Protein AF-A0A831THU4-F1 (afdb_monomer_lite)

Organism: NCBI:txid1382356

pLDDT: mean 89.51, std 12.8, range [31.48, 98.75]

Radius of gyration: 28.25 Å; chains: 1; bounding box: 64×84×82 Å

InterPro domains:
  IPR011042 Six-bladed beta-propeller, TolB-like [G3DSA:2.120.10.30] (276-448)
  IPR011042 Six-bladed beta-propeller, TolB-like [G3DSA:2.120.10.30] (458-583)

Foldseek 3Di:
DVVVVVVVVVVVVVVVVPPPPPPPLADDPPDPQVVVLQVQQPPFLARQFDDGWQAKFWFAEQLAQVRIWIKTFGQQWIKTWGDDPPDPDTDIATALLLQCLLQQWDHLYPQATEGAQRDLAFLQRDDDDFQTAGSQLSNVFFLDADADFQVPPFFAQWAQTNNVDTDGDDAPDRWGFNDADPVRRETDIPVVVVCQVVVRRHPDHVCRRFNAWGGYWHWTWDDDPRDTATWTWTHGRTWIWIAGPPDDPSPRIHTHSSRQVSCCRVPVDGSNDYPPPDAQEADDPDKDFDPQKHKYFQDFPQAQFFEWEAASRQFIWTAHQQFWIKTQDDADPRNHRDDIDGQDGDAARWAYWDRHSQWIWTQGQQGIKIFHPRHNPSHTPDMDDFESQWGADHHNQQGWEAASVRWIKGWTAGPCLVVPDPVSRAIFIWTGDGHDTDGFAEDARDWAHWYYDHPWIWTFGDDVQAFTFIWTTHRDPHHDYIDPAGQATDDGQKDFQYKYFQQDPQDPVDDGQKMWTFIDGPQWTFIKIWHGDDDPDHTDIDTRMIDADAFHYWYAGSSRWIWTDRNVRNTIMIMDGPPPPPD

Secondary structure (DSSP, 8-state):
-HHHHHHHHHHHHHHHHTS-----SSPPPSSHHHHHHHHHTTT-SS-SS-SS--EEEEEE-TTSGGGEEEEEE-SS-EEEEEE-TTSS-EEEEE--HHHHHHHTEEESSSS-EEE-PPP--BTTSSS--TTS-BHHHHTTTBS------TT--PBP-EEE-TT--EEE---SS-PBEEEEETTTTEEEEHHHHHHHHT-TTTTS-HHHHT-SB-B--EEEEEEETTEEEEEEEEEBSS-EEEE-TTS-TTTSEE---HHHHHHHHHHSS-TTS-S------EE-SS-EE-TTEEEEEEEES-SSEEEEEE-TTSPEEEEETTS-EEEEEEE-TTS-EEEEEEEE---SS--EEEEETTEEEEEETTEEEEEE-SSSSSS--EEEEEESSEEEPTGGGG--EE-TT--EEEEEEETTGGGT-TTTTS-EEEEEETTEEEEPSS--SSEEEEEEETTEEEEEE--TTS--EEEEE--SSS-PPPPSS-SEEPPTT-EEEEEEE---TT-TTS-TTPEEEEEE-SS-EEEEEEPPP-SSSPPPEEEEEEEES-EEEEEE-TT-PEEEEETTTTEEEEEEE------

Structure (mmCIF, N/CA/C/O backbone):
data_AF-A0A831THU4-F1
#
_entry.id   AF-A0A831THU4-F1
#
loop_
_atom_site.group_PDB
_atom_site.id
_atom_site.type_symbol
_atom_site.label_atom_id
_atom_site.label_alt_id
_atom_site.label_comp_id
_atom_site.label_asym_id
_atom_site.label_entity_id
_atom_site.label_seq_id
_atom_site.pdbx_PDB_ins_code
_atom_site.Cartn_x
_atom_site.Cartn_y
_atom_site.Cartn_z
_atom_site.occupancy
_atom_site.B_iso_or_equiv
_atom_site.auth_seq_id
_atom_site.auth_comp_id
_atom_site.auth_asym_id
_atom_site.auth_atom_id
_atom_site.pdbx_PDB_model_num
ATOM 1 N N . MET A 1 1 ? 4.565 63.551 -1.742 1.00 55.62 1 MET A N 1
ATOM 2 C CA . MET A 1 1 ? 5.144 62.253 -2.154 1.00 55.62 1 MET A CA 1
ATOM 3 C C . MET A 1 1 ? 4.373 61.055 -1.587 1.00 55.62 1 MET A C 1
ATOM 5 O O . MET A 1 1 ? 3.963 60.228 -2.381 1.00 55.62 1 MET A O 1
ATOM 9 N N . TRP A 1 2 ? 4.022 61.014 -0.293 1.00 58.56 2 TRP A N 1
ATOM 10 C CA . TRP A 1 2 ? 3.252 59.914 0.338 1.00 58.56 2 TRP A CA 1
ATOM 11 C C . TRP A 1 2 ? 1.930 59.508 -0.356 1.00 58.56 2 TRP A C 1
ATOM 13 O O . TRP A 1 2 ? 1.660 58.326 -0.536 1.00 58.56 2 TRP A O 1
ATOM 23 N N . LYS A 1 3 ? 1.111 60.476 -0.798 1.00 62.00 3 LYS A N 1
ATOM 24 C CA . LYS A 1 3 ? -0.187 60.191 -1.450 1.00 62.00 3 LYS A CA 1
ATOM 25 C C . LYS A 1 3 ? -0.051 59.459 -2.794 1.00 62.00 3 LYS A C 1
ATOM 27 O O . LYS A 1 3 ? -0.907 58.649 -3.124 1.00 62.00 3 LYS A O 1
ATOM 32 N N . TRP A 1 4 ? 1.030 59.714 -3.533 1.00 66.06 4 TRP A N 1
ATOM 33 C CA . TRP A 1 4 ? 1.321 59.039 -4.803 1.00 66.06 4 TRP A CA 1
ATOM 34 C C . TRP A 1 4 ? 1.876 57.630 -4.579 1.00 66.06 4 TRP A C 1
ATOM 36 O O . TRP A 1 4 ? 1.526 56.717 -5.317 1.00 66.06 4 TRP A O 1
ATOM 46 N N . SER A 1 5 ? 2.655 57.428 -3.511 1.00 65.19 5 SER A N 1
ATOM 47 C CA . SER A 1 5 ? 3.121 56.102 -3.088 1.00 65.19 5 SER A CA 1
ATOM 48 C C . SER A 1 5 ? 1.971 55.200 -2.633 1.00 65.19 5 SER A C 1
ATOM 50 O O . SER A 1 5 ? 1.958 54.024 -2.976 1.00 65.19 5 SER A O 1
ATOM 52 N N . LEU A 1 6 ? 0.976 55.747 -1.922 1.00 69.31 6 LEU A N 1
ATOM 53 C CA . LEU A 1 6 ? -0.207 54.990 -1.496 1.00 69.31 6 LEU A CA 1
ATOM 54 C C . LEU A 1 6 ? -1.086 54.588 -2.692 1.00 69.31 6 LEU A C 1
ATOM 56 O O . LEU A 1 6 ? -1.573 53.465 -2.747 1.00 69.31 6 LEU A O 1
ATOM 60 N N . PHE A 1 7 ? -1.237 55.479 -3.677 1.00 75.56 7 PHE A N 1
ATOM 61 C CA . PHE A 1 7 ? -1.967 55.178 -4.911 1.00 75.56 7 PHE A CA 1
ATOM 62 C C . PHE A 1 7 ? -1.268 54.102 -5.749 1.00 75.56 7 PHE A C 1
ATOM 64 O O . PHE A 1 7 ? -1.931 53.201 -6.245 1.00 75.56 7 PHE A O 1
ATOM 71 N N . LEU A 1 8 ? 0.064 54.156 -5.859 1.00 72.75 8 LEU A N 1
ATOM 72 C CA . LEU A 1 8 ? 0.861 53.115 -6.516 1.00 72.75 8 LEU A CA 1
ATOM 73 C C . LEU A 1 8 ? 0.766 51.773 -5.784 1.00 72.75 8 LEU A C 1
ATOM 75 O O . LEU A 1 8 ? 0.616 50.749 -6.437 1.00 72.75 8 LEU A O 1
ATOM 79 N N . LEU A 1 9 ? 0.794 51.768 -4.449 1.00 71.06 9 LEU A N 1
ATOM 80 C CA . LEU A 1 9 ? 0.681 50.541 -3.658 1.00 71.06 9 LEU A CA 1
ATOM 81 C C . LEU A 1 9 ? -0.700 49.886 -3.817 1.00 71.06 9 LEU A C 1
ATOM 83 O O . LEU A 1 9 ? -0.785 48.681 -4.029 1.00 71.06 9 LEU A O 1
ATOM 87 N N . VAL A 1 10 ? -1.774 50.681 -3.765 1.00 74.62 10 VAL A N 1
ATOM 88 C CA . VAL A 1 10 ? -3.150 50.198 -3.968 1.00 74.62 10 VAL A CA 1
ATOM 89 C C . VAL A 1 10 ? -3.365 49.758 -5.414 1.00 74.62 10 VAL A C 1
ATOM 91 O O . VAL A 1 10 ? -3.969 48.716 -5.641 1.00 74.62 10 VAL A O 1
ATOM 94 N N . ALA A 1 11 ? -2.828 50.491 -6.393 1.00 70.94 11 ALA A N 1
ATOM 95 C CA . ALA A 1 11 ? -2.884 50.086 -7.793 1.00 70.94 11 ALA A CA 1
ATOM 96 C C . ALA A 1 11 ? -2.142 48.762 -8.019 1.00 70.94 11 ALA A C 1
ATOM 98 O O . ALA A 1 11 ? -2.699 47.870 -8.646 1.00 70.94 11 ALA A O 1
ATOM 99 N N . VAL A 1 12 ? -0.941 48.580 -7.458 1.00 69.56 12 VAL A N 1
ATOM 100 C CA . VAL A 1 12 ? -0.193 47.314 -7.543 1.00 69.56 12 VAL A CA 1
ATOM 101 C C . VAL A 1 12 ? -0.955 46.180 -6.858 1.00 69.56 12 VAL A C 1
ATOM 103 O O . VAL A 1 12 ? -1.103 45.125 -7.461 1.00 69.56 12 VAL A O 1
ATOM 106 N N . LEU A 1 13 ? -1.511 46.398 -5.662 1.00 63.31 13 LEU A N 1
ATOM 107 C CA . LEU A 1 13 ? -2.328 45.398 -4.963 1.00 63.31 13 LEU A CA 1
ATOM 108 C C . LEU A 1 13 ? -3.548 44.976 -5.789 1.00 63.31 13 LEU A C 1
ATOM 110 O O . LEU A 1 13 ? -3.736 43.787 -6.005 1.00 63.31 13 LEU A O 1
ATOM 114 N N . VAL A 1 14 ? -4.313 45.930 -6.328 1.00 67.56 14 VAL A N 1
ATOM 115 C CA . VAL A 1 14 ? -5.480 45.645 -7.182 1.00 67.56 14 VAL A CA 1
ATOM 116 C C . VAL A 1 14 ? -5.066 44.951 -8.483 1.00 67.56 14 VAL A C 1
ATOM 118 O O . VAL A 1 14 ? -5.755 44.043 -8.936 1.00 67.56 14 VAL A O 1
ATOM 121 N N . THR A 1 15 ? -3.920 45.318 -9.065 1.00 50.59 15 THR A N 1
ATOM 122 C CA . THR A 1 15 ? -3.417 44.684 -10.296 1.00 50.59 15 THR A CA 1
ATOM 123 C C . THR A 1 15 ? -2.951 43.248 -10.036 1.00 50.59 15 THR A C 1
ATOM 125 O O . THR A 1 15 ? -3.211 42.377 -10.857 1.00 50.59 15 THR A O 1
ATOM 128 N N . VAL A 1 16 ? -2.339 42.969 -8.877 1.00 55.84 16 VAL A N 1
ATOM 129 C CA . VAL A 1 16 ? -1.948 41.611 -8.454 1.00 55.84 16 VAL A CA 1
ATOM 130 C C . VAL A 1 16 ? -3.178 40.755 -8.123 1.00 55.84 16 VAL A C 1
ATOM 132 O O . VAL A 1 16 ? -3.188 39.574 -8.448 1.00 55.84 16 VAL A O 1
ATOM 135 N N . SER A 1 17 ? -4.242 41.339 -7.556 1.00 52.72 17 SER A N 1
ATOM 136 C CA . SER A 1 17 ? -5.514 40.640 -7.288 1.00 52.72 17 SER A CA 1
ATOM 137 C C . SER A 1 17 ? -6.324 40.300 -8.546 1.00 52.72 17 SER A C 1
ATOM 139 O O . SER A 1 17 ? -7.226 39.471 -8.475 1.00 52.72 17 SER A O 1
ATOM 141 N N . LEU A 1 18 ? -6.034 40.952 -9.678 1.00 49.25 18 LEU A N 1
ATOM 142 C CA . LEU A 1 18 ? -6.712 40.750 -10.964 1.00 49.25 18 LEU A CA 1
ATOM 143 C C . LEU A 1 18 ? -5.912 39.869 -11.937 1.00 49.25 18 LEU A C 1
ATOM 145 O O . LEU A 1 18 ? -6.382 39.617 -13.048 1.00 49.25 18 LEU A O 1
ATOM 149 N N . LEU A 1 19 ? -4.721 39.395 -11.550 1.00 40.12 19 LEU A N 1
ATOM 150 C CA . LEU A 1 19 ? -4.017 38.386 -12.333 1.00 40.12 19 LEU A CA 1
ATOM 151 C C . LEU A 1 19 ? -4.817 37.078 -12.259 1.00 40.12 19 LEU A C 1
ATOM 153 O O . LEU A 1 19 ? -5.096 36.613 -11.151 1.00 40.12 19 LEU A O 1
ATOM 157 N N . PRO A 1 20 ? -5.194 36.464 -13.395 1.00 36.16 20 PRO A N 1
ATOM 158 C CA . PRO A 1 20 ? -5.779 35.136 -13.368 1.00 36.16 20 PRO A CA 1
ATOM 159 C C . PRO A 1 20 ? -4.754 34.205 -12.723 1.00 36.16 20 PRO A C 1
ATOM 161 O O . PRO A 1 20 ? -3.684 33.965 -13.284 1.00 36.16 20 PRO A O 1
ATOM 164 N N . VAL A 1 21 ? -5.067 33.697 -11.531 1.00 37.84 21 VAL A N 1
ATOM 165 C CA . VAL A 1 21 ? -4.360 32.553 -10.963 1.00 37.84 21 VAL A CA 1
ATOM 166 C C . VAL A 1 21 ? -4.720 31.381 -11.865 1.00 37.84 21 VAL A C 1
ATOM 168 O O . VAL A 1 21 ? -5.712 30.691 -11.649 1.00 37.84 21 VAL A O 1
ATOM 171 N N . GLN A 1 22 ? -3.962 31.193 -12.945 1.00 37.19 22 GLN A N 1
ATOM 172 C CA . GLN A 1 22 ? -3.957 29.906 -13.612 1.00 37.19 22 GLN A CA 1
ATOM 173 C C . GLN A 1 22 ? -3.369 28.929 -12.604 1.00 37.19 22 GLN A C 1
ATOM 175 O O . GLN A 1 22 ? -2.189 29.003 -12.263 1.00 37.19 22 GLN A O 1
ATOM 180 N N . GLN A 1 23 ? -4.231 28.065 -12.074 1.00 39.84 23 GLN A N 1
ATOM 181 C CA . GLN A 1 23 ? -3.821 26.890 -11.326 1.00 39.84 23 GLN A CA 1
ATOM 182 C C . GLN A 1 23 ? -2.727 26.200 -12.150 1.00 39.84 23 GLN A C 1
ATOM 184 O O . GLN A 1 23 ? -2.908 25.988 -13.352 1.00 39.84 23 GLN A O 1
ATOM 189 N N . ALA A 1 24 ? -1.566 25.943 -11.544 1.00 40.19 24 ALA A N 1
ATOM 190 C CA . ALA A 1 24 ? -0.484 25.271 -12.248 1.00 40.19 24 ALA A CA 1
ATOM 191 C C . ALA A 1 24 ? -1.036 23.962 -12.832 1.00 40.19 24 ALA A C 1
ATOM 193 O O . ALA A 1 24 ? -1.642 23.174 -12.112 1.00 40.19 24 ALA A O 1
ATOM 194 N N . ALA A 1 25 ? -0.852 23.738 -14.135 1.00 54.28 25 ALA A N 1
ATOM 195 C CA . ALA A 1 25 ? -1.381 22.563 -14.836 1.00 54.28 25 ALA A CA 1
ATOM 196 C C . ALA A 1 25 ? -0.712 21.232 -14.412 1.00 54.28 25 ALA A C 1
ATOM 198 O O . ALA A 1 25 ? -1.007 20.185 -14.982 1.00 54.28 25 ALA A O 1
ATOM 199 N N . SER A 1 26 ? 0.201 21.274 -13.436 1.00 65.69 26 SER A N 1
ATOM 200 C CA . SER A 1 26 ? 1.002 20.162 -12.924 1.00 65.69 26 SER A CA 1
ATOM 201 C C . SER A 1 26 ? 0.839 20.041 -11.410 1.00 65.69 26 SER A C 1
ATOM 203 O O . SER A 1 26 ? 0.737 21.059 -10.717 1.00 65.69 26 SER A O 1
ATOM 205 N N . ALA A 1 27 ? 0.877 18.819 -10.878 1.00 78.31 27 ALA A N 1
ATOM 206 C CA . ALA A 1 27 ? 0.827 18.609 -9.435 1.00 78.31 27 ALA A CA 1
ATOM 207 C C . ALA A 1 27 ? 2.012 19.302 -8.727 1.00 78.31 27 ALA A C 1
ATOM 209 O O . ALA A 1 27 ? 3.127 19.303 -9.259 1.00 78.31 27 ALA A O 1
ATOM 210 N N . PRO A 1 28 ? 1.813 19.874 -7.524 1.00 87.75 28 PRO A N 1
ATOM 211 C CA . PRO A 1 28 ? 2.925 20.359 -6.716 1.00 87.75 28 PRO A CA 1
ATOM 212 C C . PRO A 1 28 ? 3.813 19.190 -6.267 1.00 87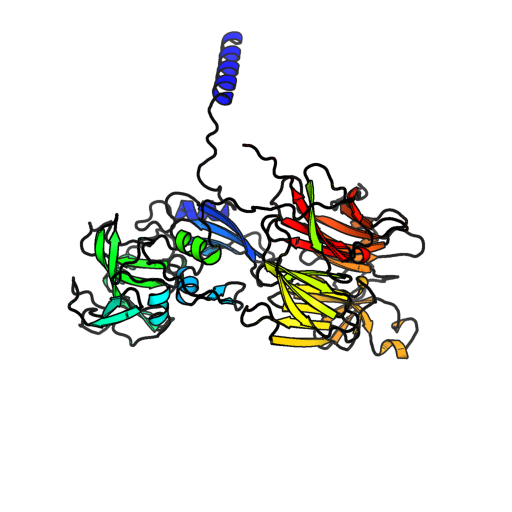.75 28 PRO A C 1
ATOM 214 O O . PRO A 1 28 ? 3.369 18.038 -6.226 1.00 87.75 28 PRO A O 1
ATOM 217 N N . PHE A 1 29 ? 5.056 19.492 -5.885 1.00 91.50 29 PHE A N 1
ATOM 218 C CA . PHE A 1 29 ? 5.900 18.519 -5.197 1.00 91.50 29 PHE A CA 1
ATOM 219 C C . PHE A 1 29 ? 5.292 18.170 -3.839 1.00 91.50 29 PHE A C 1
ATOM 221 O O . PHE A 1 29 ? 5.045 19.048 -3.015 1.00 91.50 29 PHE A O 1
ATOM 228 N N . ALA A 1 30 ? 5.096 16.879 -3.587 1.00 90.38 30 ALA A N 1
ATOM 229 C CA . ALA A 1 30 ? 4.531 16.404 -2.327 1.00 90.38 30 ALA A CA 1
ATOM 230 C C . ALA A 1 30 ? 5.503 16.467 -1.134 1.00 90.38 30 ALA A C 1
ATOM 232 O O . ALA A 1 30 ? 5.082 16.332 0.012 1.00 90.38 30 ALA A O 1
ATOM 233 N N . SER A 1 31 ? 6.803 16.645 -1.385 1.00 91.06 31 SER A N 1
ATOM 234 C CA . SER A 1 31 ? 7.827 16.817 -0.351 1.00 91.06 31 SER A CA 1
ATOM 235 C C . SER A 1 31 ? 8.973 17.699 -0.867 1.00 91.06 31 SER A C 1
ATOM 237 O O . SER A 1 31 ? 9.375 17.535 -2.025 1.00 91.06 31 SER A O 1
ATOM 239 N N . PRO A 1 32 ? 9.569 18.563 -0.020 1.00 91.69 32 PRO A N 1
ATOM 240 C CA . PRO A 1 32 ? 10.795 19.290 -0.354 1.00 91.69 32 PRO A CA 1
ATOM 241 C C . PRO A 1 32 ? 11.953 18.376 -0.783 1.00 91.69 32 PRO A C 1
ATOM 243 O O . PRO A 1 32 ? 12.760 18.757 -1.628 1.00 91.69 32 PRO A O 1
ATOM 246 N N . ALA A 1 33 ? 12.023 17.149 -0.252 1.00 91.31 33 ALA A N 1
ATOM 247 C CA . ALA A 1 33 ? 13.053 16.181 -0.632 1.00 91.31 33 ALA A CA 1
ATOM 248 C C . ALA A 1 33 ? 12.933 15.762 -2.112 1.00 91.31 33 ALA A C 1
ATOM 250 O O . ALA A 1 33 ? 13.943 15.584 -2.797 1.00 91.31 33 ALA A O 1
ATOM 251 N N . PHE A 1 34 ? 11.703 15.661 -2.633 1.00 94.00 34 PHE A N 1
ATOM 252 C CA . PHE A 1 34 ? 11.467 15.386 -4.053 1.00 94.00 34 PHE A CA 1
ATOM 253 C C . PHE A 1 34 ? 11.887 16.563 -4.934 1.00 94.00 34 PHE A C 1
ATOM 255 O O . PHE A 1 34 ? 12.549 16.363 -5.952 1.00 94.00 34 PHE A O 1
ATOM 262 N N . GLU A 1 35 ? 11.547 17.789 -4.531 1.00 93.88 35 GLU A N 1
ATOM 263 C CA . GLU A 1 35 ? 11.937 19.003 -5.258 1.00 93.88 35 GLU A CA 1
ATOM 264 C C . GLU A 1 35 ? 13.461 19.165 -5.316 1.00 93.88 35 GLU A C 1
ATOM 266 O O . GLU A 1 35 ? 14.016 19.493 -6.371 1.00 93.88 35 GLU A O 1
ATOM 271 N N . GLN A 1 36 ? 14.148 18.881 -4.206 1.00 91.50 36 GLN A N 1
ATOM 272 C CA . GLN A 1 36 ? 15.603 18.942 -4.124 1.00 91.50 36 GLN A CA 1
ATOM 273 C C . GLN A 1 36 ? 16.268 17.954 -5.092 1.00 91.50 36 GLN A C 1
ATOM 275 O O . GLN A 1 36 ? 17.147 18.356 -5.856 1.00 91.50 36 GLN A O 1
ATOM 280 N N . LEU A 1 37 ? 15.840 16.683 -5.102 1.00 90.81 37 LEU A N 1
ATOM 281 C CA . LEU A 1 37 ? 16.394 15.676 -6.014 1.00 90.81 37 LEU A CA 1
ATOM 282 C C . LEU A 1 37 ? 16.094 16.013 -7.481 1.00 90.81 37 LEU A C 1
ATOM 284 O O . LEU A 1 37 ? 16.982 15.923 -8.329 1.00 90.81 37 LEU A O 1
ATOM 288 N N . TRP A 1 38 ? 14.864 16.439 -7.783 1.00 92.50 38 TRP A N 1
ATOM 289 C CA . TRP A 1 38 ? 14.472 16.824 -9.140 1.00 92.50 38 TRP A CA 1
ATOM 290 C C . TRP A 1 38 ? 15.325 17.989 -9.655 1.00 92.50 38 TRP A C 1
ATOM 292 O O . TRP A 1 38 ? 15.862 17.933 -10.762 1.00 92.50 38 TRP A O 1
ATOM 302 N N . SER A 1 39 ? 15.520 19.013 -8.820 1.00 90.69 39 SER A N 1
ATOM 303 C CA . SER A 1 39 ? 16.326 20.189 -9.159 1.00 90.69 39 SER A CA 1
ATOM 304 C C . SER A 1 39 ? 17.802 19.847 -9.361 1.00 90.69 39 SER A C 1
ATOM 306 O O . SER A 1 39 ? 18.423 20.381 -10.277 1.00 90.69 39 SER A O 1
ATOM 308 N N . ALA A 1 40 ? 18.357 18.933 -8.556 1.00 88.06 40 ALA A N 1
ATOM 309 C CA . ALA A 1 40 ? 19.751 18.497 -8.664 1.00 88.06 40 ALA A CA 1
ATOM 310 C C . ALA A 1 40 ? 20.059 17.749 -9.974 1.00 88.06 40 ALA A C 1
ATOM 312 O O . ALA A 1 40 ? 21.196 17.758 -10.436 1.00 88.06 40 ALA A O 1
ATOM 313 N N . GLN A 1 41 ? 19.057 17.110 -10.584 1.00 89.62 41 GLN A N 1
ATOM 314 C CA . GLN A 1 41 ? 19.208 16.357 -11.836 1.00 89.62 41 GLN A CA 1
ATOM 315 C C . GLN A 1 41 ? 18.747 17.140 -13.072 1.00 89.62 41 GLN A C 1
ATOM 317 O O . GLN A 1 41 ? 18.813 16.640 -14.198 1.00 89.62 41 GLN A O 1
ATOM 322 N N . LYS A 1 42 ? 18.288 18.380 -12.885 1.00 87.94 42 LYS A N 1
ATOM 323 C CA . LYS A 1 42 ? 17.878 19.252 -13.980 1.00 87.94 42 LYS A CA 1
ATOM 324 C C . LYS A 1 42 ? 19.090 19.642 -14.827 1.00 87.94 42 LYS A C 1
ATOM 326 O O . LYS A 1 42 ? 20.115 20.067 -14.307 1.00 87.94 42 LYS A O 1
ATOM 331 N N . GLY A 1 43 ? 18.957 19.536 -16.148 1.00 85.06 43 GLY A N 1
ATOM 332 C CA . GLY A 1 43 ? 20.044 19.849 -17.084 1.00 85.06 43 GLY A CA 1
ATOM 333 C C . GLY A 1 43 ? 21.083 18.734 -17.245 1.00 85.06 43 GLY A C 1
ATOM 334 O O . GLY A 1 43 ? 22.097 18.950 -17.905 1.00 85.06 43 GLY A O 1
ATOM 335 N N . ALA A 1 44 ? 20.835 17.547 -16.682 1.00 90.56 44 ALA A N 1
ATOM 336 C CA . ALA A 1 44 ? 21.591 16.350 -17.020 1.00 90.56 44 ALA A CA 1
ATOM 337 C C . ALA A 1 44 ? 21.480 16.023 -18.523 1.00 90.56 44 ALA A C 1
ATOM 339 O O . ALA A 1 44 ? 20.489 16.366 -19.171 1.00 90.56 44 ALA A O 1
ATOM 340 N N . ARG A 1 45 ? 22.487 15.330 -19.074 1.00 92.94 45 ARG A N 1
ATOM 341 C CA . ARG A 1 45 ? 22.517 14.932 -20.495 1.00 92.94 45 ARG A CA 1
ATOM 342 C C . ARG A 1 45 ? 21.301 14.085 -20.871 1.00 92.94 45 ARG A C 1
ATOM 344 O O . ARG A 1 45 ? 20.761 14.247 -21.958 1.00 92.94 45 ARG A O 1
ATOM 351 N N . ILE A 1 46 ? 20.882 13.194 -19.974 1.00 94.12 46 ILE A N 1
ATOM 352 C CA . ILE A 1 46 ? 19.621 12.461 -20.071 1.00 94.12 46 ILE A CA 1
ATOM 353 C C . ILE A 1 46 ? 18.747 12.898 -18.906 1.00 94.12 46 ILE A C 1
ATOM 355 O O . ILE A 1 46 ? 19.099 12.689 -17.748 1.00 94.12 46 ILE A O 1
ATOM 359 N N . ASP A 1 47 ? 17.591 13.473 -19.218 1.00 93.44 47 ASP A N 1
ATOM 360 C CA . ASP A 1 47 ? 16.608 13.878 -18.219 1.00 93.44 47 ASP A CA 1
ATOM 361 C C . ASP A 1 47 ? 15.814 12.647 -17.720 1.00 93.44 47 ASP A C 1
ATOM 363 O O . ASP A 1 47 ? 15.093 12.019 -18.505 1.00 93.44 47 ASP A O 1
ATOM 367 N N . PRO A 1 48 ? 15.917 12.279 -16.428 1.00 93.25 48 PRO A N 1
ATOM 368 C CA . PRO A 1 48 ? 15.271 11.087 -15.888 1.00 93.25 48 PRO A CA 1
ATOM 369 C C . PRO A 1 48 ? 13.827 11.323 -15.415 1.00 93.25 48 PRO A C 1
ATOM 371 O O . PRO A 1 48 ? 13.193 10.367 -14.951 1.00 93.25 48 PRO A O 1
ATOM 374 N N . TRP A 1 49 ? 13.310 12.554 -15.508 1.00 94.12 49 TRP A N 1
ATOM 375 C CA . TRP A 1 49 ? 12.029 12.951 -14.918 1.00 94.12 49 TRP A CA 1
ATOM 376 C C . TRP A 1 49 ? 11.020 13.436 -15.953 1.00 94.12 49 TRP A C 1
ATOM 378 O O . TRP A 1 49 ? 9.889 12.954 -15.953 1.00 94.12 49 TRP A O 1
ATOM 388 N N . GLY A 1 50 ? 11.420 14.331 -16.853 1.00 91.75 50 GLY A N 1
ATOM 389 C CA . GLY A 1 50 ? 10.500 15.122 -17.666 1.00 91.75 50 GLY A CA 1
ATOM 390 C C . GLY A 1 50 ? 10.359 16.552 -17.140 1.00 91.75 50 GLY A C 1
ATOM 391 O O . GLY A 1 50 ? 11.076 16.993 -16.239 1.00 91.75 50 GLY A O 1
ATOM 392 N N . SER A 1 51 ? 9.423 17.306 -17.719 1.00 88.19 51 SER A N 1
ATOM 393 C CA . SER A 1 51 ? 9.352 18.760 -17.529 1.00 88.19 51 SER A CA 1
ATOM 394 C C . SER A 1 51 ? 8.733 19.191 -16.200 1.00 88.19 51 SER A C 1
ATOM 396 O O . SER A 1 51 ? 9.108 20.239 -15.673 1.00 88.19 51 SER A O 1
ATOM 398 N N . THR A 1 52 ? 7.785 18.414 -15.668 1.00 90.44 52 THR A N 1
ATOM 399 C CA . THR A 1 52 ? 7.007 18.760 -14.469 1.00 90.44 52 THR A CA 1
ATOM 400 C C . THR A 1 52 ? 6.577 17.510 -13.689 1.00 90.44 52 THR A C 1
ATOM 402 O O . THR A 1 52 ? 6.511 16.421 -14.267 1.00 90.44 52 THR A O 1
ATOM 405 N N . PRO A 1 53 ? 6.279 17.627 -12.381 1.00 93.25 53 PRO A N 1
ATOM 406 C CA . PRO A 1 53 ? 5.616 16.560 -11.634 1.00 93.25 53 PRO A CA 1
ATOM 407 C C . PRO A 1 53 ? 4.195 16.322 -12.161 1.00 93.25 53 PRO A C 1
ATOM 409 O O . PRO A 1 53 ? 3.480 17.264 -12.494 1.00 93.25 53 PRO A O 1
ATOM 412 N N . LEU A 1 54 ? 3.768 15.061 -12.211 1.00 92.88 54 LEU A N 1
ATOM 413 C CA . LEU A 1 54 ? 2.468 14.688 -12.777 1.00 92.88 54 LEU A CA 1
ATOM 414 C C . LEU A 1 54 ? 1.401 14.495 -11.695 1.00 92.88 54 LEU A C 1
ATOM 416 O O . LEU A 1 54 ? 0.378 15.174 -11.706 1.00 92.88 54 LEU A O 1
ATOM 420 N N . ALA A 1 55 ? 1.672 13.613 -10.732 1.00 93.00 55 ALA A N 1
ATOM 421 C CA . ALA A 1 55 ? 0.777 13.300 -9.620 1.00 93.00 55 ALA A CA 1
ATOM 422 C C . ALA A 1 55 ? 1.572 12.823 -8.406 1.00 93.00 55 ALA A C 1
ATOM 424 O O . ALA A 1 55 ? 2.675 12.299 -8.550 1.00 93.00 55 ALA A O 1
ATOM 425 N N . TRP A 1 56 ? 0.994 12.937 -7.217 1.00 92.88 56 TRP A N 1
ATOM 426 C CA . TRP A 1 56 ? 1.515 12.323 -5.999 1.00 92.88 56 TRP A CA 1
ATOM 427 C C . TRP A 1 56 ? 0.425 11.511 -5.316 1.00 92.88 56 TRP A C 1
ATOM 429 O O . TRP A 1 56 ? -0.763 11.761 -5.526 1.00 92.88 56 TRP A O 1
ATOM 439 N N . ARG A 1 57 ? 0.830 10.506 -4.537 1.00 92.69 57 ARG A N 1
ATOM 440 C CA . ARG A 1 57 ? -0.084 9.620 -3.810 1.00 92.69 57 ARG A CA 1
ATOM 441 C C . ARG A 1 57 ? 0.541 9.088 -2.531 1.00 92.69 57 ARG A C 1
ATOM 443 O O . ARG A 1 57 ? 1.764 9.018 -2.416 1.00 92.69 57 ARG A O 1
ATOM 450 N N . VAL A 1 58 ? -0.310 8.651 -1.608 1.00 93.12 58 VAL A N 1
ATOM 451 C CA . VAL A 1 58 ? 0.080 7.728 -0.539 1.00 93.12 58 VAL A CA 1
ATOM 452 C C . VAL A 1 58 ? -0.273 6.312 -0.988 1.00 93.12 58 VAL A C 1
ATOM 454 O O . VAL A 1 58 ? -1.422 6.020 -1.311 1.00 93.12 58 VAL A O 1
ATOM 457 N N . GLU A 1 59 ? 0.727 5.442 -1.037 1.00 93.88 59 GLU A N 1
ATOM 458 C CA . GLU A 1 59 ? 0.602 4.041 -1.444 1.00 93.88 59 GLU A CA 1
ATOM 459 C C . GLU A 1 59 ? 0.812 3.115 -0.243 1.00 93.88 59 GLU A C 1
ATOM 461 O O . GLU A 1 59 ? 1.542 3.486 0.679 1.00 93.88 59 GLU A O 1
ATOM 466 N N . PRO A 1 60 ? 0.217 1.913 -0.232 1.00 93.69 60 PRO A N 1
ATOM 467 C CA . PRO A 1 60 ? 0.532 0.923 0.788 1.00 93.69 60 PRO A CA 1
ATOM 468 C C . PRO A 1 60 ? 1.981 0.437 0.625 1.00 93.69 60 PRO A C 1
ATOM 470 O O . PRO A 1 60 ? 2.458 0.231 -0.494 1.00 93.69 60 PRO A O 1
ATOM 473 N N . TYR A 1 61 ? 2.686 0.288 1.745 1.00 93.19 61 TYR A N 1
ATOM 474 C CA . TYR A 1 61 ? 4.032 -0.277 1.805 1.00 93.19 61 TYR A CA 1
ATOM 475 C C . TYR A 1 61 ? 4.295 -0.842 3.210 1.00 93.19 61 TYR A C 1
ATOM 477 O O . TYR A 1 61 ? 4.537 -0.089 4.151 1.00 93.19 61 TYR A O 1
ATOM 485 N N . ALA A 1 62 ? 4.234 -2.162 3.356 1.00 91.19 62 ALA A N 1
ATOM 486 C CA . ALA A 1 62 ? 4.257 -2.909 4.611 1.00 91.19 62 ALA A CA 1
ATOM 487 C C . ALA A 1 62 ? 5.420 -2.540 5.546 1.00 91.19 62 ALA A C 1
ATOM 489 O O . ALA A 1 62 ? 5.215 -2.412 6.752 1.00 91.19 62 ALA A O 1
ATOM 490 N N . ASN A 1 63 ? 6.617 -2.330 4.988 1.00 88.94 63 ASN A N 1
ATOM 491 C CA . ASN A 1 63 ? 7.836 -2.019 5.744 1.00 88.94 63 ASN A CA 1
ATOM 492 C C . ASN A 1 63 ? 8.010 -0.518 6.039 1.00 88.94 63 ASN A C 1
ATOM 494 O O . ASN A 1 63 ? 8.958 -0.129 6.720 1.00 88.94 63 ASN A O 1
ATOM 498 N N . ALA A 1 64 ? 7.128 0.343 5.523 1.00 86.00 64 ALA A N 1
ATOM 499 C CA . ALA A 1 64 ? 7.171 1.773 5.803 1.00 86.00 64 ALA A CA 1
ATOM 500 C C . ALA A 1 64 ? 6.408 2.097 7.101 1.00 86.00 64 ALA A C 1
ATOM 502 O O . ALA A 1 64 ? 5.454 1.394 7.449 1.00 86.00 64 ALA A O 1
ATOM 503 N N . PRO A 1 65 ? 6.767 3.182 7.814 1.00 80.25 65 PRO A N 1
ATOM 504 C CA . PRO A 1 65 ? 6.024 3.618 8.992 1.00 80.25 65 PRO A CA 1
ATOM 505 C C . PRO A 1 65 ? 4.521 3.771 8.708 1.00 80.25 65 PRO A C 1
ATOM 507 O O . PRO A 1 65 ? 4.113 4.487 7.793 1.00 80.25 65 PRO A O 1
ATOM 510 N N . GLY A 1 66 ? 3.691 3.085 9.498 1.00 81.81 66 GLY A N 1
ATOM 511 C CA . GLY A 1 66 ? 2.236 3.066 9.309 1.00 81.81 66 GLY A CA 1
ATOM 512 C C . GLY A 1 66 ? 1.757 2.285 8.078 1.00 81.81 66 GLY A C 1
ATOM 513 O O . GLY A 1 66 ? 0.629 2.500 7.643 1.00 81.81 66 GLY A O 1
ATOM 514 N N . GLY A 1 67 ? 2.599 1.423 7.495 1.00 88.19 67 GLY A N 1
ATOM 515 C CA . GLY A 1 67 ? 2.239 0.556 6.370 1.00 88.19 67 GLY A CA 1
ATOM 516 C C . GLY A 1 67 ? 2.006 1.303 5.057 1.00 88.19 67 GLY A C 1
ATOM 517 O O . GLY A 1 67 ? 1.285 0.811 4.189 1.00 88.19 67 GLY A O 1
ATOM 518 N N . ARG A 1 68 ? 2.559 2.513 4.907 1.00 90.19 68 ARG A N 1
ATOM 519 C CA . ARG A 1 68 ? 2.294 3.390 3.761 1.00 90.19 68 ARG A CA 1
ATOM 520 C C . ARG A 1 68 ? 3.470 4.294 3.419 1.00 90.19 68 ARG A C 1
ATOM 522 O O . ARG A 1 68 ? 4.288 4.626 4.273 1.00 90.19 68 ARG A O 1
ATOM 529 N N . ARG A 1 69 ? 3.522 4.748 2.171 1.00 91.50 69 ARG A N 1
ATOM 530 C CA . ARG A 1 69 ? 4.631 5.520 1.611 1.00 91.50 69 ARG A CA 1
ATOM 531 C C . ARG A 1 69 ? 4.138 6.640 0.705 1.00 91.50 69 ARG A C 1
ATOM 533 O O . ARG A 1 69 ? 3.253 6.430 -0.119 1.00 91.50 69 ARG A O 1
ATOM 540 N N . LEU A 1 70 ? 4.750 7.817 0.826 1.00 93.38 70 LEU A N 1
ATOM 541 C CA . LEU A 1 70 ? 4.512 8.936 -0.085 1.00 93.38 70 LEU A CA 1
ATOM 542 C C . LEU A 1 70 ? 5.309 8.742 -1.381 1.00 93.38 70 LEU A C 1
ATOM 544 O O . LEU A 1 70 ? 6.511 8.467 -1.335 1.00 93.38 70 LEU A O 1
ATOM 548 N N . VAL A 1 71 ? 4.657 8.928 -2.526 1.00 95.50 71 VAL A N 1
ATOM 549 C CA . VAL A 1 71 ? 5.284 8.832 -3.850 1.00 95.50 71 VAL A CA 1
ATOM 550 C C . VAL A 1 71 ? 4.924 10.022 -4.737 1.00 95.50 71 VAL A C 1
ATOM 552 O O . VAL A 1 71 ? 3.844 10.601 -4.610 1.00 95.50 71 VAL A O 1
ATOM 555 N N . GLN A 1 72 ? 5.814 10.351 -5.674 1.00 95.94 72 GLN A N 1
ATOM 556 C CA . GLN A 1 72 ? 5.604 11.365 -6.710 1.00 95.94 72 GLN A CA 1
ATOM 557 C C . GLN A 1 72 ? 5.932 10.782 -8.085 1.00 95.94 72 GLN A C 1
ATOM 559 O O . GLN A 1 72 ? 7.030 10.279 -8.314 1.00 95.94 72 GLN A O 1
ATOM 564 N N . TYR A 1 73 ? 4.986 10.891 -9.009 1.00 96.69 73 TYR A N 1
ATOM 565 C CA . TYR A 1 73 ? 5.091 10.463 -10.396 1.00 96.69 73 TYR A CA 1
ATOM 566 C C . TYR A 1 73 ? 5.548 11.602 -11.306 1.00 96.69 73 TYR A C 1
ATOM 568 O O . TYR A 1 73 ? 5.110 12.747 -11.173 1.00 96.69 73 TYR A O 1
ATOM 576 N N . PHE A 1 74 ? 6.390 11.238 -12.265 1.00 96.12 74 PHE A N 1
ATOM 577 C CA . PHE A 1 74 ? 6.892 12.069 -13.354 1.00 96.12 74 PHE A CA 1
ATOM 578 C C . PHE A 1 74 ? 6.697 11.321 -14.682 1.00 96.12 74 PHE A C 1
ATOM 580 O O . PHE A 1 74 ? 6.293 10.157 -14.685 1.00 96.12 74 PHE A O 1
ATOM 587 N N . ASP A 1 75 ? 7.006 11.947 -15.819 1.00 95.50 75 ASP A N 1
ATOM 588 C CA . ASP A 1 75 ? 6.869 11.291 -17.126 1.00 95.50 75 ASP A CA 1
ATOM 589 C C . ASP A 1 75 ? 7.702 10.009 -17.205 1.00 95.50 75 ASP A C 1
ATOM 591 O O . ASP A 1 75 ? 7.199 8.951 -17.583 1.00 95.50 75 ASP A O 1
ATOM 595 N N . ARG A 1 76 ? 8.971 10.080 -16.794 1.00 96.12 76 ARG A N 1
ATOM 596 C CA . ARG A 1 76 ? 9.962 9.012 -17.014 1.00 96.12 76 ARG A CA 1
ATOM 597 C C . ARG A 1 76 ? 10.273 8.161 -15.783 1.00 96.12 76 ARG A C 1
ATOM 599 O O . ARG A 1 76 ? 11.067 7.228 -15.876 1.00 96.12 76 ARG A O 1
ATOM 606 N N . GLY A 1 77 ? 9.658 8.444 -14.636 1.00 96.06 77 GLY A N 1
ATOM 607 C CA . GLY A 1 77 ? 9.900 7.690 -13.406 1.00 96.06 77 GLY A CA 1
ATOM 608 C C . GLY A 1 77 ? 9.007 8.107 -12.243 1.00 96.06 77 GLY A C 1
ATOM 609 O O . GLY A 1 77 ? 8.087 8.906 -12.403 1.00 96.06 77 GLY A O 1
ATOM 610 N N . ARG A 1 78 ? 9.304 7.578 -11.053 1.00 96.44 78 ARG A N 1
ATOM 611 C CA . ARG A 1 78 ? 8.705 8.028 -9.791 1.00 96.44 78 ARG A CA 1
ATOM 612 C C . ARG A 1 78 ? 9.753 8.138 -8.690 1.00 96.44 78 ARG A C 1
ATOM 614 O O . ARG A 1 78 ? 10.729 7.384 -8.693 1.00 96.44 78 ARG A O 1
ATOM 621 N N . MET A 1 79 ? 9.504 9.034 -7.746 1.00 96.62 79 MET A N 1
ATOM 622 C CA . MET A 1 79 ? 10.222 9.142 -6.480 1.00 96.62 79 MET A CA 1
ATOM 623 C C . MET A 1 79 ? 9.386 8.559 -5.344 1.00 96.62 79 MET A C 1
ATOM 625 O O . MET A 1 79 ? 8.157 8.620 -5.363 1.00 96.62 79 MET A O 1
ATOM 629 N N . GLU A 1 80 ? 10.070 8.008 -4.354 1.00 95.12 80 GLU A N 1
ATOM 630 C CA . GLU A 1 80 ? 9.491 7.308 -3.218 1.00 95.12 80 GLU A CA 1
ATOM 631 C C . GLU A 1 80 ? 10.173 7.802 -1.946 1.00 95.12 80 GLU A C 1
ATOM 633 O O . GLU A 1 80 ? 11.401 7.786 -1.847 1.00 95.12 80 GLU A O 1
ATOM 638 N N . LEU A 1 81 ? 9.387 8.268 -0.980 1.00 91.31 81 LEU A N 1
ATOM 639 C CA . LEU A 1 81 ? 9.932 8.785 0.266 1.00 91.31 81 LEU A CA 1
ATOM 640 C C . LEU A 1 81 ? 10.209 7.634 1.231 1.00 91.31 81 LEU A C 1
ATOM 642 O O . LEU A 1 81 ? 9.278 6.974 1.691 1.00 91.31 81 LEU A O 1
ATOM 646 N N . GLN A 1 82 ? 11.470 7.421 1.588 1.00 80.94 82 GLN A N 1
ATOM 647 C CA . GLN A 1 82 ? 11.836 6.527 2.676 1.00 80.94 82 GLN A CA 1
ATOM 648 C C . GLN A 1 82 ? 11.896 7.316 3.979 1.00 80.94 82 GLN A C 1
ATOM 650 O O . GLN A 1 82 ? 12.740 8.188 4.175 1.00 80.94 82 GLN A O 1
ATOM 655 N N . SER A 1 83 ? 10.989 6.994 4.896 1.00 63.75 83 SER A N 1
ATOM 656 C CA . SER A 1 83 ? 11.063 7.474 6.273 1.00 63.75 83 SER A CA 1
ATOM 657 C C . SER A 1 83 ? 11.660 6.360 7.125 1.00 63.75 83 SER A C 1
ATOM 659 O O . SER A 1 83 ? 10.966 5.407 7.469 1.00 63.75 83 SER A O 1
ATOM 661 N N . ARG A 1 84 ? 12.957 6.443 7.444 1.00 53.78 84 ARG A N 1
ATOM 662 C CA . ARG A 1 84 ? 13.559 5.571 8.462 1.00 53.78 84 ARG A CA 1
ATOM 663 C C . ARG A 1 84 ? 13.189 6.121 9.836 1.00 53.78 84 ARG A C 1
ATOM 665 O O . ARG A 1 84 ? 13.442 7.290 10.120 1.00 53.78 84 ARG A O 1
ATOM 672 N N . GLY A 1 85 ? 12.577 5.298 10.684 1.00 43.31 85 GLY A N 1
ATOM 673 C CA . GLY A 1 85 ? 12.211 5.708 12.040 1.00 43.31 85 GLY A CA 1
ATOM 674 C C . GLY A 1 85 ? 13.426 6.236 12.814 1.00 43.31 85 GLY A C 1
ATOM 675 O O . GLY A 1 85 ? 14.458 5.573 12.887 1.00 43.31 85 GLY A O 1
ATOM 676 N N . GLY A 1 86 ? 13.306 7.434 13.393 1.00 40.69 86 GLY A N 1
ATOM 677 C CA . GLY A 1 86 ? 14.253 7.961 14.385 1.00 40.69 86 GLY A CA 1
ATOM 678 C C . GLY A 1 86 ? 15.338 8.933 13.903 1.00 40.69 86 GLY A C 1
ATOM 679 O O . GLY A 1 86 ? 16.010 9.513 14.751 1.00 40.69 86 GLY A O 1
ATOM 680 N N . ALA A 1 87 ? 15.496 9.189 12.603 1.00 38.41 87 ALA A N 1
ATOM 681 C CA . ALA A 1 87 ? 16.387 10.241 12.105 1.00 38.41 87 ALA A CA 1
ATOM 682 C C . ALA A 1 87 ? 15.617 11.122 11.123 1.00 38.41 87 ALA A C 1
ATOM 684 O O . ALA A 1 87 ? 15.059 10.616 10.159 1.00 38.41 87 ALA A O 1
ATOM 685 N N . GLY A 1 88 ? 15.586 12.438 11.338 1.00 44.81 88 GLY A N 1
ATOM 686 C CA . GLY A 1 88 ? 14.896 13.400 10.464 1.00 44.81 88 GLY A CA 1
ATOM 687 C C . GLY A 1 88 ? 15.458 13.515 9.036 1.00 44.81 88 GLY A C 1
ATOM 688 O O . GLY A 1 88 ? 15.198 14.515 8.375 1.00 44.81 88 GLY A O 1
ATOM 689 N N . ASN A 1 89 ? 16.239 12.536 8.570 1.00 51.50 89 ASN A N 1
ATOM 690 C CA . ASN A 1 89 ? 16.736 12.459 7.207 1.00 51.50 89 ASN A CA 1
ATOM 691 C C . ASN A 1 89 ? 15.723 11.670 6.367 1.00 51.50 89 ASN A C 1
ATOM 693 O O . ASN A 1 89 ? 15.545 10.467 6.558 1.00 51.50 89 ASN A O 1
ATOM 697 N N . GLN A 1 90 ? 15.021 12.367 5.477 1.00 66.19 90 GLN A N 1
ATOM 698 C CA . GLN A 1 90 ? 14.151 11.740 4.490 1.00 66.19 90 GLN A CA 1
ATOM 699 C C . GLN A 1 90 ? 15.002 11.333 3.286 1.00 66.19 90 GLN A C 1
ATOM 701 O O . GLN A 1 90 ? 15.466 12.198 2.543 1.00 66.19 90 GLN A O 1
ATOM 706 N N . ASP A 1 91 ? 15.206 10.032 3.095 1.00 83.88 91 ASP A N 1
ATOM 707 C CA . ASP A 1 91 ? 15.906 9.519 1.919 1.00 83.88 91 ASP A CA 1
ATOM 708 C C . ASP A 1 91 ? 14.895 9.338 0.774 1.00 83.88 91 ASP A C 1
ATOM 710 O O . ASP A 1 91 ? 13.756 8.916 0.988 1.00 83.88 91 ASP A O 1
ATOM 714 N N . VAL A 1 92 ? 15.291 9.660 -0.458 1.00 90.75 92 VAL A N 1
ATOM 715 C CA . VAL A 1 92 ? 14.445 9.483 -1.647 1.00 90.75 92 VAL A CA 1
ATOM 716 C C . VAL A 1 92 ? 14.988 8.335 -2.482 1.00 90.75 92 VAL A C 1
ATOM 718 O O . VAL A 1 92 ? 16.136 8.375 -2.924 1.00 90.75 92 VAL A O 1
ATOM 721 N N . THR A 1 93 ? 14.152 7.333 -2.747 1.00 91.88 93 THR A N 1
ATOM 722 C CA . THR A 1 93 ? 14.451 6.283 -3.726 1.00 91.88 93 THR A CA 1
ATOM 723 C C . THR A 1 93 ? 13.676 6.483 -5.014 1.00 91.88 93 THR A C 1
ATOM 725 O O . THR A 1 93 ? 12.671 7.192 -5.071 1.00 91.88 93 THR A O 1
ATOM 728 N N . GLN A 1 94 ? 14.163 5.859 -6.082 1.00 93.56 94 GLN A N 1
ATOM 729 C CA . GLN A 1 94 ? 13.482 5.829 -7.370 1.00 93.56 94 GLN A CA 1
ATOM 730 C C . GLN A 1 94 ? 12.829 4.463 -7.571 1.00 93.56 94 GLN A C 1
ATOM 732 O O . GLN A 1 94 ? 13.473 3.435 -7.333 1.00 93.56 94 GLN A O 1
ATOM 737 N N . GLY A 1 95 ? 11.569 4.464 -8.009 1.00 94.75 95 GLY A N 1
ATOM 738 C CA . GLY A 1 95 ? 10.767 3.244 -8.098 1.00 94.75 95 GLY A CA 1
ATOM 739 C C . GLY A 1 95 ? 11.250 2.249 -9.150 1.00 94.75 95 GLY A C 1
ATOM 740 O O . GLY A 1 95 ? 11.785 2.630 -10.191 1.00 94.75 95 GLY A O 1
ATOM 741 N N . LEU A 1 96 ? 11.012 0.963 -8.887 1.00 96.44 96 LEU A N 1
ATOM 742 C CA . LEU A 1 96 ? 11.397 -0.180 -9.727 1.00 96.44 96 LEU A CA 1
ATOM 743 C C . LEU A 1 96 ? 10.446 -0.371 -10.925 1.00 96.44 96 LEU A C 1
ATOM 745 O O . LEU A 1 96 ? 10.011 -1.478 -11.220 1.00 96.44 96 LEU A O 1
ATOM 749 N N . LEU A 1 97 ? 10.070 0.717 -11.601 1.00 98.12 97 LEU A N 1
ATOM 750 C CA . LEU A 1 97 ? 8.904 0.734 -12.493 1.00 98.12 97 LEU A CA 1
ATOM 751 C C . LEU A 1 97 ? 9.008 -0.244 -13.664 1.00 98.12 97 LEU A C 1
ATOM 753 O O . LEU A 1 97 ? 8.030 -0.906 -14.002 1.00 98.12 97 LEU A O 1
ATOM 757 N N . ALA A 1 98 ? 10.181 -0.316 -14.292 1.00 98.19 98 ALA A N 1
ATOM 758 C CA . ALA A 1 98 ? 10.416 -1.219 -15.409 1.00 98.19 98 ALA A CA 1
ATOM 759 C C . ALA A 1 98 ? 10.431 -2.687 -14.958 1.00 98.19 98 ALA A C 1
ATOM 761 O O . ALA A 1 98 ? 9.840 -3.519 -15.643 1.00 98.19 98 ALA A O 1
ATOM 762 N N . TRP A 1 99 ? 11.017 -2.999 -13.796 1.00 98.12 99 TRP A N 1
ATOM 763 C CA . TRP A 1 99 ? 10.921 -4.331 -13.199 1.00 98.12 99 TRP A CA 1
ATOM 764 C C . TRP A 1 99 ? 9.459 -4.684 -12.918 1.00 98.12 99 TRP A C 1
ATOM 766 O O . TRP A 1 99 ? 8.968 -5.652 -13.474 1.00 98.12 99 TRP A O 1
ATOM 776 N N . GLU A 1 100 ? 8.723 -3.861 -12.170 1.00 98.12 100 GLU A N 1
ATOM 777 C CA . GLU A 1 100 ? 7.333 -4.158 -11.797 1.00 98.12 100 GLU A CA 1
ATOM 778 C C . GLU A 1 100 ? 6.417 -4.353 -13.026 1.00 98.12 100 GLU A C 1
ATOM 780 O O . GLU A 1 100 ? 5.635 -5.300 -13.059 1.00 98.12 100 GLU A O 1
ATOM 785 N N . MET A 1 101 ? 6.534 -3.516 -14.069 1.00 98.56 101 MET A N 1
ATOM 786 C CA . MET A 1 101 ? 5.720 -3.655 -15.291 1.00 98.56 101 MET A CA 1
ATOM 787 C C . MET A 1 101 ? 6.098 -4.856 -16.157 1.00 98.56 101 MET A C 1
ATOM 789 O O . MET A 1 101 ? 5.235 -5.374 -16.860 1.00 98.56 101 MET A O 1
ATOM 793 N N . THR A 1 102 ? 7.365 -5.277 -16.160 1.00 98.38 102 THR A N 1
ATOM 794 C CA . THR A 1 102 ? 7.806 -6.433 -16.962 1.00 98.38 102 THR A CA 1
ATOM 795 C C . THR A 1 102 ? 7.648 -7.749 -16.211 1.00 98.38 102 THR A C 1
ATOM 797 O O . THR A 1 102 ? 7.415 -8.771 -16.840 1.00 98.38 102 THR A O 1
ATOM 800 N N . THR A 1 103 ? 7.702 -7.756 -14.879 1.00 97.25 103 THR A N 1
ATOM 801 C CA . THR A 1 103 ? 7.472 -8.963 -14.067 1.00 97.25 103 THR A CA 1
ATOM 802 C C . THR A 1 103 ? 6.016 -9.142 -13.661 1.00 97.25 103 THR A C 1
ATOM 804 O O . THR A 1 103 ? 5.606 -10.246 -13.306 1.00 97.25 103 THR A O 1
ATOM 807 N N . GLY A 1 104 ? 5.234 -8.063 -13.695 1.00 96.81 104 GLY A N 1
ATOM 808 C CA . GLY A 1 104 ? 3.865 -8.052 -13.208 1.00 96.81 104 GLY A CA 1
ATOM 809 C C . GLY A 1 104 ? 3.766 -8.134 -11.686 1.00 96.81 104 GLY A C 1
ATOM 810 O O . GLY A 1 104 ? 2.764 -8.615 -11.169 1.00 96.81 104 GLY A O 1
ATOM 811 N N . GLN A 1 105 ? 4.805 -7.722 -10.959 1.00 95.12 105 GLN A N 1
ATOM 812 C CA . GLN A 1 105 ? 4.853 -7.764 -9.498 1.00 95.12 105 GLN A CA 1
ATOM 813 C C . GLN A 1 105 ? 4.885 -6.342 -8.948 1.00 95.12 105 GLN A C 1
ATOM 815 O O . GLN A 1 105 ? 5.901 -5.662 -9.035 1.00 95.12 105 GLN A O 1
ATOM 820 N N . VAL A 1 106 ? 3.774 -5.883 -8.375 1.00 95.25 106 VAL A N 1
ATOM 821 C CA . VAL A 1 106 ? 3.688 -4.566 -7.738 1.00 95.25 106 VAL A CA 1
ATOM 822 C C . VAL A 1 106 ? 4.262 -4.649 -6.333 1.00 95.25 106 VAL A C 1
ATOM 824 O O . VAL A 1 106 ? 3.761 -5.419 -5.518 1.00 95.25 106 VAL A O 1
ATOM 827 N N . ALA A 1 107 ? 5.274 -3.841 -6.025 1.00 93.00 107 ALA A N 1
ATOM 828 C CA . ALA A 1 107 ? 5.869 -3.823 -4.693 1.00 93.00 107 ALA A CA 1
ATOM 829 C C . ALA A 1 107 ? 4.897 -3.217 -3.663 1.00 93.00 107 ALA A C 1
ATOM 831 O O . ALA A 1 107 ? 4.456 -2.070 -3.803 1.00 93.00 107 ALA A O 1
ATOM 832 N N . LEU A 1 108 ? 4.596 -3.994 -2.622 1.00 92.62 108 LEU A N 1
ATOM 833 C CA . LEU A 1 108 ? 3.826 -3.599 -1.437 1.00 92.62 108 LEU A CA 1
ATOM 834 C C . LEU A 1 108 ? 4.679 -3.636 -0.161 1.00 92.62 108 LEU A C 1
ATOM 836 O O . LEU A 1 108 ? 4.170 -3.405 0.927 1.00 92.62 108 LEU A O 1
ATOM 840 N N . GLY A 1 109 ? 5.965 -3.943 -0.277 1.00 91.19 109 GLY A N 1
ATOM 841 C CA . GLY A 1 109 ? 6.945 -4.036 0.797 1.00 91.19 109 GLY A CA 1
ATOM 842 C C . GLY A 1 109 ? 8.278 -4.510 0.223 1.00 91.19 109 GLY A C 1
ATOM 843 O O . GLY A 1 109 ? 8.392 -4.727 -0.983 1.00 91.19 109 GLY A O 1
ATOM 844 N N . ASP A 1 110 ? 9.276 -4.708 1.079 1.00 88.94 110 ASP A N 1
ATOM 845 C CA . ASP A 1 110 ? 10.619 -5.122 0.651 1.00 88.94 110 ASP A CA 1
ATOM 846 C C . ASP A 1 110 ? 10.627 -6.551 0.080 1.00 88.94 110 ASP A C 1
ATOM 848 O O . ASP A 1 110 ? 11.394 -6.860 -0.830 1.00 88.94 110 ASP A O 1
ATOM 852 N N . ALA A 1 111 ? 9.751 -7.413 0.604 1.00 87.62 111 ALA A N 1
ATOM 853 C CA . ALA A 1 111 ? 9.566 -8.797 0.160 1.00 87.62 111 ALA A CA 1
ATOM 854 C C . ALA A 1 111 ? 8.105 -9.138 -0.181 1.00 87.62 111 ALA A C 1
ATOM 856 O O . ALA A 1 111 ? 7.811 -10.281 -0.524 1.00 87.62 111 ALA A O 1
ATOM 857 N N . LEU A 1 112 ? 7.192 -8.167 -0.069 1.00 89.62 112 LEU A N 1
ATOM 858 C CA . LEU A 1 112 ? 5.770 -8.350 -0.345 1.00 89.62 112 LEU A CA 1
ATOM 859 C C . LEU A 1 112 ? 5.423 -7.738 -1.700 1.00 89.62 112 LEU A C 1
ATOM 861 O O . LEU A 1 112 ? 5.656 -6.548 -1.932 1.00 89.62 112 LEU A O 1
ATOM 865 N N . THR A 1 113 ? 4.821 -8.538 -2.573 1.00 92.88 113 THR A N 1
ATOM 866 C CA . THR A 1 113 ? 4.348 -8.095 -3.884 1.00 92.88 113 THR A CA 1
ATOM 867 C C . THR A 1 113 ? 2.893 -8.475 -4.094 1.00 92.88 113 THR A C 1
ATOM 869 O O . THR A 1 113 ? 2.354 -9.342 -3.415 1.00 92.88 113 THR A O 1
ATOM 872 N N . ARG A 1 114 ? 2.253 -7.803 -5.050 1.00 92.38 114 ARG A N 1
ATOM 873 C CA . ARG A 1 114 ? 0.939 -8.175 -5.570 1.00 92.38 114 ARG A CA 1
ATOM 874 C C . ARG A 1 114 ? 1.017 -8.361 -7.082 1.00 92.38 114 ARG A C 1
ATOM 876 O O . ARG A 1 114 ? 1.540 -7.468 -7.757 1.00 92.38 114 ARG A O 1
ATOM 883 N N . PRO A 1 115 ? 0.465 -9.447 -7.634 1.00 93.69 115 PRO A N 1
ATOM 884 C CA . PRO A 1 115 ? 0.455 -9.679 -9.060 1.00 93.69 115 PRO A CA 1
ATOM 885 C C . PRO A 1 115 ? -0.458 -8.675 -9.761 1.00 93.69 115 PRO A C 1
ATOM 887 O O . PRO A 1 115 ? -1.550 -8.332 -9.306 1.00 93.69 115 PRO A O 1
ATOM 890 N N . LEU A 1 116 ? -0.002 -8.212 -10.913 1.00 94.50 116 LEU A N 1
ATOM 891 C CA . LEU A 1 116 ? -0.768 -7.434 -11.868 1.00 94.50 116 LEU A CA 1
ATOM 892 C C . LEU A 1 116 ? -0.223 -7.787 -13.249 1.00 94.50 116 LEU A C 1
ATOM 894 O O . LEU A 1 116 ? 0.975 -7.680 -13.479 1.00 94.50 116 LEU A O 1
ATOM 898 N N . ALA A 1 117 ? -1.070 -8.252 -14.166 1.00 96.81 117 ALA A N 1
ATOM 899 C CA . ALA A 1 117 ? -0.593 -8.728 -15.464 1.00 96.81 117 ALA A CA 1
ATOM 900 C C . ALA A 1 117 ? 0.236 -7.640 -16.184 1.00 96.81 117 ALA A C 1
ATOM 902 O O . ALA A 1 117 ? -0.242 -6.503 -16.270 1.00 96.81 117 ALA A O 1
ATOM 903 N N . PRO A 1 118 ? 1.443 -7.954 -16.704 1.00 98.19 118 PRO A N 1
ATOM 904 C CA . PRO A 1 118 ? 2.233 -7.016 -17.497 1.00 98.19 118 PRO A CA 1
ATOM 905 C C . PRO A 1 118 ? 1.400 -6.364 -18.612 1.00 98.19 118 PRO A C 1
ATOM 907 O O . PRO A 1 118 ? 0.626 -7.058 -19.281 1.00 98.19 118 PRO A O 1
ATOM 910 N N . PRO A 1 119 ? 1.517 -5.045 -18.844 1.00 97.56 119 PRO A N 1
ATOM 911 C CA . PRO A 1 119 ? 0.668 -4.376 -19.816 1.00 97.56 119 PRO A CA 1
ATOM 912 C C . PRO A 1 119 ? 1.109 -4.690 -21.250 1.00 97.56 119 PRO A C 1
ATOM 914 O O . PRO A 1 119 ? 2.286 -4.578 -21.591 1.00 97.56 119 PRO A O 1
ATOM 917 N N . VAL A 1 120 ? 0.145 -4.947 -22.140 1.00 96.81 120 VAL A N 1
ATOM 918 C CA . VAL A 1 120 ? 0.351 -5.027 -23.608 1.00 96.81 120 VAL A CA 1
ATOM 919 C C . VAL A 1 120 ? 0.604 -3.653 -24.258 1.00 96.81 120 VAL A C 1
ATOM 921 O O . VAL A 1 120 ? 0.440 -3.469 -25.458 1.00 96.81 120 VAL A O 1
ATOM 924 N N . MET A 1 121 ? 0.980 -2.660 -23.452 1.00 96.38 121 MET A N 1
ATOM 925 C CA . MET A 1 121 ? 1.326 -1.310 -23.881 1.00 96.38 121 MET A CA 1
ATOM 926 C C . MET A 1 121 ? 2.731 -1.315 -24.488 1.00 96.38 121 MET A C 1
ATOM 928 O O . MET A 1 121 ? 3.663 -1.833 -23.865 1.00 96.38 121 MET A O 1
ATOM 932 N N . SER A 1 122 ? 2.892 -0.712 -25.669 1.00 97.06 122 SER A N 1
ATOM 933 C CA . SER A 1 122 ? 4.205 -0.466 -26.275 1.00 97.06 122 SER A CA 1
ATOM 934 C C . SER A 1 122 ? 5.078 0.383 -25.350 1.00 97.06 122 SER A C 1
ATOM 936 O O . SER A 1 122 ? 4.593 1.320 -24.714 1.00 97.06 122 SER A O 1
ATOM 938 N N . ILE A 1 123 ? 6.379 0.095 -25.289 1.00 97.00 123 ILE A N 1
ATOM 939 C CA . ILE A 1 123 ? 7.309 0.816 -24.402 1.00 97.00 123 ILE A CA 1
ATOM 940 C C . ILE A 1 123 ? 7.441 2.308 -24.725 1.00 97.00 123 ILE A C 1
ATOM 942 O O . ILE A 1 123 ? 7.876 3.074 -23.869 1.00 97.00 123 ILE A O 1
ATOM 946 N N . ASP A 1 124 ? 7.055 2.728 -25.931 1.00 95.38 124 ASP A N 1
ATOM 947 C CA . ASP A 1 124 ? 7.002 4.126 -26.369 1.00 95.38 124 ASP A CA 1
ATOM 948 C C . ASP A 1 124 ? 5.637 4.803 -26.126 1.00 95.38 124 ASP A C 1
ATOM 950 O O . ASP A 1 124 ? 5.504 6.008 -26.335 1.00 95.38 124 ASP A O 1
ATOM 954 N N . GLY A 1 125 ? 4.634 4.052 -25.654 1.00 92.56 125 GLY A N 1
ATOM 955 C CA . GLY A 1 125 ? 3.289 4.543 -25.349 1.00 92.56 125 GLY A CA 1
ATOM 956 C C . GLY A 1 125 ? 2.409 4.848 -26.567 1.00 92.56 125 GLY A C 1
ATOM 957 O O . GLY A 1 125 ? 1.327 5.406 -26.381 1.00 92.56 125 GLY A O 1
ATOM 958 N N . GLY A 1 126 ? 2.863 4.526 -27.785 1.00 91.44 126 GLY A N 1
ATOM 959 C CA . GLY A 1 126 ? 2.101 4.712 -29.023 1.00 91.44 126 GLY A CA 1
ATOM 960 C C . GLY A 1 126 ? 1.139 3.559 -29.338 1.00 91.44 126 GLY A C 1
ATOM 961 O O . GLY A 1 126 ? 1.012 2.606 -28.570 1.00 91.44 126 GLY A O 1
ATOM 962 N N . ASP A 1 127 ? 0.482 3.638 -30.500 1.00 92.38 127 ASP A N 1
ATOM 963 C CA . ASP A 1 127 ? -0.447 2.606 -30.985 1.00 92.38 127 ASP A CA 1
ATOM 964 C C . ASP A 1 127 ? 0.241 1.236 -31.159 1.00 92.38 127 ASP A C 1
ATOM 966 O O . ASP A 1 127 ? 1.449 1.194 -31.410 1.00 92.38 127 ASP A O 1
ATOM 970 N N . PRO A 1 128 ? -0.484 0.105 -31.079 1.00 93.75 128 PRO A N 1
ATOM 971 C CA . PRO A 1 128 ? 0.109 -1.218 -31.270 1.00 93.75 128 PRO A CA 1
ATOM 972 C C . PRO A 1 128 ? 0.872 -1.349 -32.600 1.00 93.75 128 PRO A C 1
ATOM 974 O O . PRO A 1 128 ? 0.335 -1.051 -33.666 1.00 93.75 128 PRO A O 1
ATOM 977 N N . ASP A 1 129 ? 2.114 -1.829 -32.533 1.00 95.06 129 ASP A N 1
ATOM 978 C CA . ASP A 1 129 ? 2.993 -2.091 -33.678 1.00 95.06 129 ASP A CA 1
ATOM 979 C C . ASP A 1 129 ? 3.762 -3.399 -33.412 1.00 95.06 129 ASP A C 1
ATOM 981 O O . ASP A 1 129 ? 4.416 -3.486 -32.371 1.00 95.06 129 ASP A O 1
ATOM 985 N N . PRO A 1 130 ? 3.709 -4.409 -34.305 1.00 95.50 130 PRO A N 1
ATOM 986 C CA . PRO A 1 130 ? 4.386 -5.692 -34.105 1.00 95.50 130 PRO A CA 1
ATOM 987 C C . PRO A 1 130 ? 5.902 -5.594 -33.894 1.00 95.50 130 PRO A C 1
ATOM 989 O O . PRO A 1 130 ? 6.481 -6.477 -33.272 1.00 95.50 130 PRO A O 1
ATOM 992 N N . GLY A 1 131 ? 6.559 -4.551 -34.406 1.00 95.00 131 GLY A N 1
ATOM 993 C CA . GLY A 1 131 ? 8.001 -4.361 -34.252 1.00 95.00 131 GLY A CA 1
ATOM 994 C C . GLY A 1 131 ? 8.405 -3.575 -33.004 1.00 95.00 131 GLY A C 1
ATOM 995 O O . GLY A 1 131 ? 9.601 -3.477 -32.729 1.00 95.00 131 GLY A O 1
ATOM 996 N N . VAL A 1 132 ? 7.443 -3.001 -32.268 1.00 97.50 132 VAL A N 1
ATOM 997 C CA . VAL A 1 132 ? 7.697 -2.211 -31.056 1.00 97.50 132 VAL A CA 1
ATOM 998 C C . VAL A 1 132 ? 7.388 -3.053 -29.813 1.00 97.50 132 VAL A C 1
ATOM 1000 O O . VAL A 1 132 ? 6.219 -3.362 -29.567 1.00 97.50 132 VAL A O 1
ATOM 1003 N N . PRO A 1 133 ? 8.392 -3.374 -28.978 1.00 98.06 133 PRO A N 1
ATOM 1004 C CA . PRO A 1 133 ? 8.221 -4.184 -27.781 1.00 98.06 133 PRO A CA 1
ATOM 1005 C C . PRO A 1 133 ? 7.154 -3.624 -26.847 1.00 98.06 133 PRO A C 1
ATOM 1007 O O . PRO A 1 133 ? 7.072 -2.415 -26.607 1.00 98.06 133 PRO A O 1
ATOM 1010 N N . THR A 1 134 ? 6.353 -4.518 -26.278 1.00 98.62 134 THR A N 1
ATOM 1011 C CA . THR A 1 134 ? 5.450 -4.191 -25.171 1.00 98.62 134 THR A CA 1
ATOM 1012 C C . THR A 1 134 ? 6.086 -4.591 -23.845 1.00 98.62 134 THR A C 1
ATOM 1014 O O . THR A 1 134 ? 6.977 -5.440 -23.812 1.00 98.62 134 THR A O 1
ATOM 1017 N N . TYR A 1 135 ? 5.629 -4.031 -22.723 1.00 98.50 135 TYR A N 1
ATOM 1018 C CA . TYR A 1 135 ? 6.084 -4.512 -21.408 1.00 98.50 135 TYR A CA 1
ATOM 1019 C C . TYR A 1 135 ? 5.734 -5.996 -21.194 1.00 98.50 135 TYR A C 1
ATOM 1021 O O . TYR A 1 135 ? 6.544 -6.746 -20.651 1.00 98.50 135 TYR A O 1
ATOM 1029 N N . ALA A 1 136 ? 4.569 -6.438 -21.685 1.00 98.50 136 ALA A N 1
ATOM 1030 C CA . ALA A 1 136 ? 4.171 -7.843 -21.693 1.00 98.50 136 ALA A CA 1
ATOM 1031 C C . ALA A 1 136 ? 5.079 -8.725 -22.562 1.00 98.50 136 ALA A C 1
ATOM 1033 O O . ALA A 1 136 ? 5.428 -9.823 -22.141 1.00 98.50 136 ALA A O 1
ATOM 1034 N N . GLY A 1 137 ? 5.511 -8.258 -23.733 1.00 98.25 137 GLY A N 1
ATOM 1035 C CA . GLY A 1 137 ? 6.500 -8.961 -24.551 1.00 98.25 137 GLY A CA 1
ATOM 1036 C C . GLY A 1 137 ? 7.842 -9.061 -23.831 1.00 98.25 137 GLY A C 1
ATOM 1037 O O . GLY A 1 137 ? 8.385 -10.151 -23.661 1.00 98.25 137 GLY A O 1
ATOM 1038 N N . LEU A 1 138 ? 8.326 -7.939 -23.291 1.00 98.50 138 LEU A N 1
ATOM 1039 C CA . LEU A 1 138 ? 9.591 -7.888 -22.558 1.00 98.50 138 LEU A CA 1
ATOM 1040 C C . LEU A 1 138 ? 9.615 -8.782 -21.311 1.00 98.50 138 LEU A C 1
ATOM 1042 O O . LEU A 1 138 ? 10.689 -9.248 -20.941 1.00 98.50 138 LEU A O 1
ATOM 1046 N N . SER A 1 139 ? 8.462 -9.106 -20.712 1.00 98.06 139 SER A N 1
ATOM 1047 C CA . SER A 1 139 ? 8.370 -10.086 -19.615 1.00 98.06 139 SER A CA 1
ATOM 1048 C C . SER A 1 139 ? 9.025 -11.439 -19.938 1.00 98.06 139 SER A C 1
ATOM 1050 O O . SER A 1 139 ? 9.487 -12.133 -19.035 1.00 98.06 139 SER A O 1
ATOM 1052 N N . ARG A 1 140 ? 9.107 -11.803 -21.227 1.00 97.12 140 ARG A N 1
ATOM 1053 C CA . ARG A 1 140 ? 9.675 -13.072 -21.707 1.00 97.12 140 ARG A CA 1
ATOM 1054 C C . ARG A 1 140 ? 11.196 -13.082 -21.809 1.00 97.12 140 ARG A C 1
ATOM 1056 O O . ARG A 1 140 ? 11.753 -14.160 -21.974 1.00 97.12 140 ARG A O 1
ATOM 1063 N N . VAL A 1 141 ? 11.849 -11.923 -21.723 1.00 96.69 141 VAL A N 1
ATOM 1064 C CA . VAL A 1 141 ? 13.305 -11.773 -21.918 1.00 96.69 141 VAL A CA 1
ATOM 1065 C C . VAL A 1 141 ? 14.002 -11.078 -20.743 1.00 96.69 141 VAL A C 1
ATOM 1067 O O . VAL A 1 141 ? 15.213 -10.860 -20.781 1.00 96.69 141 VAL A O 1
ATOM 1070 N N . VAL A 1 142 ? 13.251 -10.710 -19.699 1.00 97.19 142 VAL A N 1
ATOM 1071 C CA . VAL A 1 142 ? 13.806 -10.160 -18.455 1.00 97.19 142 VAL A CA 1
ATOM 1072 C C . VAL A 1 142 ? 14.098 -11.257 -17.428 1.00 97.19 142 VAL A C 1
ATOM 1074 O O . VAL A 1 142 ? 13.449 -12.300 -17.408 1.00 97.19 142 VAL A O 1
ATOM 1077 N N . GLN A 1 143 ? 15.046 -10.986 -16.529 1.00 93.25 143 GLN A N 1
ATOM 1078 C CA . GLN A 1 143 ? 15.475 -11.857 -15.425 1.00 93.25 143 GLN A CA 1
ATOM 1079 C C . GLN A 1 143 ? 15.974 -13.242 -15.868 1.00 93.25 143 GLN A C 1
ATOM 1081 O O . GLN A 1 143 ? 15.904 -14.203 -15.104 1.00 93.25 143 GLN A O 1
ATOM 1086 N N . GLN A 1 144 ? 16.488 -13.338 -17.094 1.00 93.88 144 GLN A N 1
ATOM 1087 C CA . GLN A 1 144 ? 17.149 -14.524 -17.633 1.00 93.88 144 GLN A CA 1
ATOM 1088 C C . GLN A 1 144 ? 18.648 -14.230 -17.749 1.00 93.88 144 GLN A C 1
ATOM 1090 O O . GLN A 1 144 ? 19.045 -13.554 -18.695 1.00 93.88 144 GLN A O 1
ATOM 1095 N N . PRO A 1 145 ? 19.471 -14.655 -16.772 1.00 94.06 145 PRO A N 1
ATOM 1096 C CA . PRO A 1 145 ? 20.907 -14.420 -16.813 1.00 94.06 145 PRO A CA 1
ATOM 1097 C C . PRO A 1 145 ? 21.539 -15.037 -18.058 1.00 94.06 145 PRO A C 1
ATOM 1099 O O . PRO A 1 145 ? 21.172 -16.140 -18.461 1.00 94.06 145 PRO A O 1
ATOM 1102 N N . GLU A 1 146 ? 22.544 -14.362 -18.595 1.00 95.94 146 GLU A N 1
ATOM 1103 C CA . GLU A 1 146 ? 23.268 -14.765 -19.793 1.00 95.94 146 GLU A CA 1
ATOM 1104 C C . GLU A 1 146 ? 24.768 -14.882 -19.534 1.00 95.94 146 GLU A C 1
ATOM 1106 O O . GLU A 1 146 ? 25.307 -14.394 -18.537 1.00 95.94 146 GLU A O 1
ATOM 1111 N N . ALA A 1 147 ? 25.464 -15.570 -20.436 1.00 96.62 147 ALA A N 1
ATOM 1112 C CA . ALA A 1 147 ? 26.912 -15.689 -20.347 1.00 96.62 147 ALA A CA 1
ATOM 1113 C C . ALA A 1 147 ? 27.601 -14.326 -20.550 1.00 96.62 147 ALA A C 1
ATOM 1115 O O . ALA A 1 147 ? 27.126 -13.464 -21.292 1.00 96.62 147 ALA A O 1
ATOM 1116 N N . ASP A 1 148 ? 28.771 -14.151 -19.932 1.00 97.88 148 ASP A N 1
ATOM 1117 C CA . ASP A 1 148 ? 29.615 -12.976 -20.153 1.00 97.88 148 ASP A CA 1
ATOM 1118 C C . ASP A 1 148 ? 30.097 -12.934 -21.613 1.00 97.88 148 ASP A C 1
ATOM 1120 O O . ASP A 1 148 ? 30.888 -13.772 -22.057 1.00 97.88 148 ASP A O 1
ATOM 1124 N N . ARG A 1 149 ? 29.623 -11.929 -22.356 1.00 97.12 149 ARG A N 1
ATOM 1125 C CA . ARG A 1 149 ? 29.980 -11.673 -23.759 1.00 97.12 149 ARG A CA 1
ATOM 1126 C C . ARG A 1 149 ? 30.939 -10.495 -23.920 1.00 97.12 149 ARG A C 1
ATOM 1128 O O . ARG A 1 149 ? 31.253 -10.132 -25.050 1.00 97.12 149 ARG A O 1
ATOM 1135 N N . SER A 1 150 ? 31.448 -9.910 -22.834 1.00 96.06 150 SER A N 1
ATOM 1136 C CA . SER A 1 150 ? 32.299 -8.707 -22.871 1.00 96.06 150 SER A CA 1
ATOM 1137 C C . SER A 1 150 ? 33.644 -8.898 -23.576 1.00 96.06 150 SER A C 1
ATOM 1139 O O . SER A 1 150 ? 34.257 -7.928 -24.016 1.00 96.06 150 SER A O 1
ATOM 1141 N N . SER A 1 151 ? 34.092 -10.145 -23.739 1.00 95.56 151 SER A N 1
ATOM 1142 C CA . SER A 1 151 ? 35.284 -10.499 -24.523 1.00 95.56 151 SER A CA 1
ATOM 1143 C C . SER A 1 151 ? 34.974 -10.978 -25.949 1.00 95.56 151 SER A C 1
ATOM 1145 O O . SER A 1 151 ? 35.899 -11.220 -26.727 1.00 95.56 151 SER A O 1
ATOM 1147 N N . SER A 1 152 ? 33.692 -11.106 -26.313 1.00 95.00 152 SER A N 1
ATOM 1148 C CA . SER A 1 152 ? 33.280 -11.559 -27.641 1.00 95.00 152 SER A CA 1
ATOM 1149 C C . SER A 1 152 ? 33.446 -10.446 -28.686 1.00 95.00 152 SER A C 1
ATOM 1151 O O . SER A 1 152 ? 33.050 -9.302 -28.449 1.00 95.00 152 SER A O 1
ATOM 1153 N N . PRO A 1 153 ? 34.001 -10.744 -29.878 1.00 94.94 153 PRO A N 1
ATOM 1154 C CA . PRO A 1 153 ? 34.084 -9.778 -30.971 1.00 94.94 153 PRO A CA 1
ATOM 1155 C C . PRO A 1 153 ? 32.764 -9.623 -31.748 1.00 94.94 153 PRO A C 1
ATOM 1157 O O . PRO A 1 153 ? 32.684 -8.763 -32.634 1.00 94.94 153 PRO A O 1
ATOM 1160 N N . GLU A 1 154 ? 31.763 -10.458 -31.469 1.00 96.12 154 GLU A N 1
ATOM 1161 C CA . GLU A 1 154 ? 30.504 -10.497 -32.210 1.00 96.12 154 GLU A CA 1
ATOM 1162 C C . GLU A 1 154 ? 29.617 -9.290 -31.875 1.00 96.12 154 GLU A C 1
ATOM 1164 O O . GLU A 1 154 ? 29.502 -8.907 -30.705 1.00 96.12 154 GLU A O 1
ATOM 1169 N N . PRO A 1 155 ? 29.009 -8.645 -32.887 1.00 97.62 155 PRO A N 1
ATOM 1170 C CA . PRO A 1 155 ? 28.019 -7.616 -32.636 1.00 97.62 155 PRO A CA 1
ATOM 1171 C C . PRO A 1 155 ? 26.719 -8.239 -32.112 1.00 97.62 155 PRO A C 1
ATOM 1173 O O . PRO A 1 155 ? 26.421 -9.397 -32.385 1.00 97.62 155 PRO A O 1
ATOM 1176 N N . ILE A 1 156 ? 25.929 -7.434 -31.409 1.00 98.38 156 ILE A N 1
ATOM 1177 C CA . ILE A 1 156 ? 24.565 -7.769 -30.993 1.00 98.38 156 ILE A CA 1
ATOM 1178 C C . ILE A 1 156 ? 23.708 -7.866 -32.260 1.00 98.38 156 ILE A C 1
ATOM 1180 O O . ILE A 1 156 ? 23.592 -6.870 -32.981 1.00 98.38 156 ILE A O 1
ATOM 1184 N N . SER A 1 157 ? 23.146 -9.040 -32.539 1.00 98.06 157 SER A N 1
ATOM 1185 C CA . SER A 1 157 ? 22.287 -9.348 -33.700 1.00 98.06 157 SER A CA 1
ATOM 1186 C C . SER A 1 157 ? 20.872 -9.756 -33.305 1.00 98.06 157 SER A C 1
ATOM 1188 O O . SER A 1 157 ? 20.043 -10.012 -34.174 1.00 98.06 157 SER A O 1
ATOM 1190 N N . GLU A 1 158 ? 20.598 -9.812 -32.008 1.00 98.31 158 GLU A N 1
ATOM 1191 C CA . GLU A 1 158 ? 19.348 -10.274 -31.440 1.00 98.31 158 GLU A CA 1
ATOM 1192 C C . GLU A 1 158 ? 18.304 -9.154 -31.508 1.00 98.31 158 GLU A C 1
ATOM 1194 O O . GLU A 1 158 ? 18.495 -8.067 -30.958 1.00 98.31 158 GLU A O 1
ATOM 1199 N N . TRP A 1 159 ? 17.193 -9.422 -32.192 1.00 98.62 159 TRP A N 1
ATOM 1200 C CA . TRP A 1 159 ? 16.035 -8.542 -32.307 1.00 98.62 159 TRP A CA 1
ATOM 1201 C C . TRP A 1 159 ? 14.878 -9.060 -31.474 1.00 98.62 159 TRP A C 1
ATOM 1203 O O . TRP A 1 159 ? 14.621 -10.258 -31.493 1.00 98.62 159 TRP A O 1
ATOM 1213 N N . VAL A 1 160 ? 14.145 -8.164 -30.819 1.00 98.44 160 VAL A N 1
ATOM 1214 C CA . VAL A 1 160 ? 12.950 -8.482 -30.037 1.00 98.44 160 VAL A CA 1
ATOM 1215 C C . VAL A 1 160 ? 11.727 -7.745 -30.585 1.00 98.44 160 VAL A C 1
ATOM 1217 O O . VAL A 1 160 ? 11.794 -6.550 -30.881 1.00 98.44 160 VAL A O 1
ATOM 1220 N N . ASP A 1 161 ? 10.614 -8.460 -30.737 1.00 98.06 161 ASP A N 1
ATOM 1221 C CA . ASP A 1 161 ? 9.350 -7.919 -31.248 1.00 98.06 161 ASP A CA 1
ATOM 1222 C C . ASP A 1 161 ? 8.360 -7.519 -30.129 1.00 98.06 161 ASP A C 1
ATOM 1224 O O . ASP A 1 161 ? 8.671 -7.573 -28.933 1.00 98.06 161 ASP A O 1
ATOM 1228 N N . ALA A 1 162 ? 7.150 -7.093 -30.510 1.00 97.81 162 ALA A N 1
ATOM 1229 C CA . ALA A 1 162 ? 6.072 -6.709 -29.590 1.00 97.81 162 ALA A CA 1
ATOM 1230 C C . ALA A 1 162 ? 5.714 -7.792 -28.562 1.00 97.81 162 ALA A C 1
ATOM 1232 O O . ALA A 1 162 ? 5.340 -7.467 -27.428 1.00 97.81 162 ALA A O 1
ATOM 1233 N N . ASP A 1 163 ? 5.863 -9.055 -28.956 1.00 97.50 163 ASP A N 1
ATOM 1234 C CA . ASP A 1 163 ? 5.568 -10.244 -28.172 1.00 97.50 163 ASP A CA 1
ATOM 1235 C C . ASP A 1 163 ? 6.813 -10.786 -27.457 1.00 97.50 163 ASP A C 1
ATOM 1237 O O . ASP A 1 163 ? 6.737 -11.815 -26.792 1.00 97.50 163 ASP A O 1
ATOM 1241 N N . GLY A 1 164 ? 7.968 -10.129 -27.528 1.00 97.06 164 GLY A N 1
ATOM 1242 C CA . GLY A 1 164 ? 9.173 -10.637 -26.878 1.00 97.06 164 GLY A CA 1
ATOM 1243 C C . GLY A 1 164 ? 9.774 -11.865 -27.562 1.00 97.06 164 GLY A C 1
ATOM 1244 O O . GLY A 1 164 ? 10.538 -12.588 -26.923 1.00 97.06 164 GLY A O 1
ATOM 1245 N N . GLN A 1 165 ? 9.420 -12.146 -28.821 1.00 98.12 165 GLN A N 1
ATOM 1246 C CA . GLN A 1 165 ? 10.110 -13.169 -29.601 1.00 98.12 165 GLN A CA 1
ATOM 1247 C C . GLN A 1 165 ? 11.467 -12.631 -30.031 1.00 98.12 165 GLN A C 1
ATOM 1249 O O . GLN A 1 165 ? 11.558 -11.545 -30.605 1.00 98.12 165 GLN A O 1
ATOM 1254 N N . VAL A 1 166 ? 12.512 -13.410 -29.755 1.00 98.12 166 VAL A N 1
ATOM 1255 C CA . VAL A 1 166 ? 13.880 -13.065 -30.135 1.00 98.12 166 VAL A CA 1
ATOM 1256 C C . VAL A 1 166 ? 14.232 -13.736 -31.459 1.00 98.12 166 VAL A C 1
ATOM 1258 O O . VAL A 1 166 ? 13.998 -14.932 -31.639 1.00 98.12 166 VAL A O 1
ATOM 1261 N N . SER A 1 167 ? 14.795 -12.972 -32.391 1.00 97.94 167 SER A N 1
ATOM 1262 C CA . SER A 1 167 ? 15.261 -13.466 -33.690 1.00 97.94 167 SER A CA 1
ATOM 1263 C C . SER A 1 167 ? 16.609 -12.861 -34.065 1.00 97.94 167 SER A C 1
ATOM 1265 O O . SER A 1 167 ? 16.909 -11.730 -33.696 1.00 97.94 167 SER A O 1
ATOM 1267 N N . ASP A 1 168 ? 17.423 -13.598 -34.816 1.00 97.81 168 ASP A N 1
ATOM 1268 C CA . ASP A 1 168 ? 18.691 -13.086 -35.331 1.00 97.81 168 ASP A CA 1
ATOM 1269 C C . ASP A 1 168 ? 18.502 -12.386 -36.675 1.00 97.81 168 ASP A C 1
ATOM 1271 O O . ASP A 1 168 ? 17.984 -12.967 -37.635 1.00 97.81 168 ASP A O 1
ATOM 1275 N N . ALA A 1 169 ? 18.988 -11.151 -36.773 1.00 97.00 169 ALA A N 1
ATOM 1276 C CA . ALA A 1 169 ? 19.071 -10.427 -38.034 1.00 97.00 169 ALA A CA 1
ATOM 1277 C C . ALA A 1 169 ? 20.270 -9.460 -38.047 1.00 97.00 169 ALA A C 1
ATOM 1279 O O . ALA A 1 169 ? 20.740 -9.034 -36.990 1.00 97.00 169 ALA A O 1
ATOM 1280 N N . PRO A 1 170 ? 20.786 -9.080 -39.235 1.00 96.38 170 PRO A N 1
ATOM 1281 C CA . PRO A 1 170 ? 21.894 -8.135 -39.327 1.00 96.38 170 PRO A CA 1
ATOM 1282 C C . PRO A 1 170 ? 21.593 -6.832 -38.568 1.00 96.38 170 PRO A C 1
ATOM 1284 O O . PRO A 1 170 ? 20.549 -6.218 -38.811 1.00 96.38 170 PRO A O 1
ATOM 1287 N N . PRO A 1 171 ? 22.482 -6.383 -37.664 1.00 96.94 171 PRO A N 1
ATOM 1288 C CA . PRO A 1 171 ? 22.230 -5.175 -36.900 1.00 96.94 171 PRO A CA 1
ATOM 1289 C C . PRO A 1 171 ? 22.393 -3.919 -37.768 1.00 96.94 171 PRO A C 1
ATOM 1291 O O . PRO A 1 171 ? 23.231 -3.907 -38.676 1.00 96.94 171 PRO A O 1
ATOM 1294 N N . PRO A 1 172 ? 21.667 -2.823 -37.471 1.00 96.06 172 PRO A N 1
ATOM 1295 C CA . PRO A 1 172 ? 21.803 -1.562 -38.206 1.00 96.06 172 PRO A CA 1
ATOM 1296 C C . PRO A 1 172 ? 23.215 -0.972 -38.107 1.00 96.06 172 PRO A C 1
ATOM 1298 O O . PRO A 1 172 ? 23.711 -0.360 -39.051 1.00 96.06 172 PRO A O 1
ATOM 1301 N N . VAL A 1 173 ? 23.864 -1.162 -36.954 1.00 97.25 173 VAL A N 1
ATOM 1302 C CA . VAL A 1 173 ? 25.258 -0.795 -36.682 1.00 97.25 173 VAL A CA 1
ATOM 1303 C C . VAL A 1 173 ? 25.920 -1.887 -35.827 1.00 97.25 173 VAL A C 1
ATOM 1305 O O . VAL A 1 173 ? 25.266 -2.446 -34.946 1.00 97.25 173 VAL A O 1
ATOM 1308 N N . PRO A 1 174 ? 27.208 -2.211 -36.042 1.00 96.69 174 PRO A N 1
ATOM 1309 C CA . PRO A 1 174 ? 27.874 -3.325 -35.364 1.00 96.69 174 PRO A CA 1
ATOM 1310 C C . PRO A 1 174 ? 28.306 -2.950 -33.933 1.00 96.69 174 PRO A C 1
ATOM 1312 O O . PRO A 1 174 ? 29.474 -2.658 -33.678 1.00 96.69 174 PRO A O 1
ATOM 1315 N N . ILE A 1 175 ? 27.360 -2.945 -32.992 1.00 98.00 175 ILE A N 1
ATOM 1316 C CA . ILE A 1 175 ? 27.609 -2.685 -31.564 1.00 98.00 175 ILE A CA 1
ATOM 1317 C C . ILE A 1 175 ? 27.959 -3.993 -30.863 1.00 98.00 175 ILE A C 1
ATOM 1319 O O . ILE A 1 175 ? 27.241 -4.974 -31.009 1.00 98.00 175 ILE A O 1
ATOM 1323 N N . ARG A 1 176 ? 29.032 -3.995 -30.069 1.00 97.62 176 ARG A N 1
ATOM 1324 C CA . ARG A 1 176 ? 29.448 -5.140 -29.244 1.00 97.62 176 ARG A CA 1
ATOM 1325 C C . ARG A 1 176 ? 29.053 -4.951 -27.785 1.00 97.62 176 ARG A C 1
ATOM 1327 O O . ARG A 1 176 ? 28.788 -3.828 -27.345 1.00 97.62 176 ARG A O 1
ATOM 1334 N N . ILE A 1 177 ? 29.094 -6.039 -27.027 1.00 98.56 177 ILE A N 1
ATOM 1335 C CA . ILE A 1 177 ? 29.075 -5.989 -25.565 1.00 98.56 177 ILE A CA 1
ATOM 1336 C C . ILE A 1 177 ? 30.384 -5.381 -25.054 1.00 98.56 177 ILE A C 1
ATOM 1338 O O . ILE A 1 177 ? 31.458 -5.725 -25.538 1.00 98.56 177 ILE A O 1
ATOM 1342 N N . GLY A 1 178 ? 30.283 -4.463 -24.090 1.00 97.94 178 GLY A N 1
ATOM 1343 C CA . GLY A 1 178 ? 31.435 -3.789 -23.482 1.00 97.94 178 GLY A CA 1
ATOM 1344 C C . GLY A 1 178 ? 31.706 -4.184 -22.032 1.00 97.94 178 GLY A C 1
ATOM 1345 O O . GLY A 1 178 ? 32.832 -4.060 -21.558 1.00 97.94 178 GLY A O 1
ATOM 1346 N N . GLN A 1 179 ? 30.689 -4.651 -21.306 1.00 98.25 179 GLN A N 1
ATOM 1347 C CA . GLN A 1 179 ? 30.820 -4.995 -19.891 1.00 98.25 179 GLN A CA 1
ATOM 1348 C C . GLN A 1 179 ? 29.793 -6.053 -19.487 1.00 98.25 179 GLN A C 1
ATOM 1350 O O . GLN A 1 179 ? 28.648 -5.989 -19.919 1.00 98.25 179 GLN A O 1
ATOM 1355 N N . TYR A 1 180 ? 30.177 -6.971 -18.602 1.00 98.44 180 TYR A N 1
ATOM 1356 C CA . TYR A 1 180 ? 29.259 -7.878 -17.913 1.00 98.44 180 TYR A CA 1
ATOM 1357 C C . TYR A 1 180 ? 28.966 -7.383 -16.493 1.00 98.44 180 TYR A C 1
ATOM 1359 O O . TYR A 1 180 ? 29.837 -6.817 -15.824 1.00 98.44 180 TYR A O 1
ATOM 1367 N N . VAL A 1 181 ? 27.732 -7.573 -16.031 1.00 98.00 181 VAL A N 1
ATOM 1368 C CA . VAL A 1 181 ? 27.254 -7.162 -14.708 1.00 98.00 181 VAL A CA 1
ATOM 1369 C C . VAL A 1 181 ? 26.933 -8.411 -13.881 1.00 98.00 181 VAL A C 1
ATOM 1371 O O . VAL A 1 181 ? 25.818 -8.927 -13.953 1.00 98.00 181 VAL A O 1
ATOM 1374 N N . PRO A 1 182 ? 27.870 -8.894 -13.037 1.00 97.25 182 PRO A N 1
ATOM 1375 C CA . PRO A 1 182 ? 27.691 -10.146 -12.297 1.00 97.25 182 PRO A CA 1
ATOM 1376 C C . PRO A 1 182 ? 26.532 -10.137 -11.297 1.00 97.25 182 PRO A C 1
ATOM 1378 O O . PRO A 1 182 ? 26.030 -11.197 -10.945 1.00 97.25 182 PRO A O 1
ATOM 1381 N N . ALA A 1 183 ? 26.118 -8.956 -10.824 1.00 96.44 183 ALA A N 1
ATOM 1382 C CA . ALA A 1 183 ? 25.054 -8.815 -9.829 1.00 96.44 183 ALA A CA 1
ATOM 1383 C C . ALA A 1 183 ? 23.695 -9.337 -10.324 1.00 96.44 183 ALA A C 1
ATOM 1385 O O . ALA A 1 183 ? 22.905 -9.825 -9.521 1.00 96.44 183 ALA A O 1
ATOM 1386 N N . THR A 1 184 ? 23.433 -9.232 -11.628 1.00 96.94 184 THR A N 1
ATOM 1387 C CA . THR A 1 184 ? 22.198 -9.717 -12.265 1.00 96.94 184 THR A CA 1
ATOM 1388 C C . THR A 1 184 ? 22.454 -10.708 -13.398 1.00 96.94 184 THR A C 1
ATOM 1390 O O . THR A 1 184 ? 21.517 -11.338 -13.870 1.00 96.94 184 THR A O 1
ATOM 1393 N N . GLY A 1 185 ? 23.714 -10.885 -13.798 1.00 97.88 185 GLY A N 1
ATOM 1394 C CA . GLY A 1 185 ? 24.111 -11.800 -14.860 1.00 97.88 185 GLY A CA 1
ATOM 1395 C C . GLY A 1 185 ? 23.753 -11.299 -16.255 1.00 97.88 185 GLY A C 1
ATOM 1396 O O . GLY A 1 185 ? 23.351 -12.090 -17.095 1.00 97.88 185 GLY A O 1
ATOM 1397 N N . HIS A 1 186 ? 23.870 -9.989 -16.489 1.00 98.31 186 HIS A N 1
ATOM 1398 C CA . HIS A 1 186 ? 23.502 -9.367 -17.761 1.00 98.31 186 HIS A CA 1
ATOM 1399 C C . HIS A 1 186 ? 24.633 -8.537 -18.355 1.00 98.31 186 HIS A C 1
ATOM 1401 O O . HIS A 1 186 ? 25.459 -7.962 -17.638 1.00 98.31 186 HIS A O 1
ATOM 1407 N N . ASN A 1 187 ? 24.646 -8.440 -19.679 1.00 98.50 187 ASN A N 1
ATOM 1408 C CA . ASN A 1 187 ? 25.646 -7.687 -20.421 1.00 98.50 187 ASN A CA 1
ATOM 1409 C C . ASN A 1 187 ? 25.192 -6.247 -20.709 1.00 98.50 187 ASN A C 1
ATOM 1411 O O . ASN A 1 187 ? 24.018 -5.977 -20.931 1.00 98.50 187 ASN A O 1
ATOM 1415 N N . LEU A 1 188 ? 26.128 -5.300 -20.762 1.00 98.69 188 LEU A N 1
ATOM 1416 C CA . LEU A 1 188 ? 25.914 -3.926 -21.214 1.00 98.69 188 LEU A CA 1
ATOM 1417 C C . LEU A 1 188 ? 26.572 -3.722 -22.588 1.00 98.69 188 LEU A C 1
ATOM 1419 O O . LEU A 1 188 ? 27.749 -4.067 -22.760 1.00 98.69 188 LEU A O 1
ATOM 1423 N N . PRO A 1 189 ? 25.876 -3.111 -23.563 1.00 98.50 189 PRO A N 1
ATOM 1424 C CA . PRO A 1 189 ? 26.479 -2.775 -24.846 1.00 98.50 189 PRO A CA 1
ATOM 1425 C C . PRO A 1 189 ? 27.529 -1.672 -24.667 1.00 98.50 189 PRO A C 1
ATOM 1427 O O . PRO A 1 189 ? 27.364 -0.778 -23.833 1.00 98.50 189 PRO A O 1
ATOM 1430 N N . GLN A 1 190 ? 28.597 -1.695 -25.471 1.00 98.31 190 GLN A N 1
ATOM 1431 C CA . GLN A 1 190 ? 29.719 -0.753 -25.345 1.00 98.31 190 GLN A CA 1
ATOM 1432 C C . GLN A 1 190 ? 29.260 0.710 -25.397 1.00 98.31 190 GLN A C 1
ATOM 1434 O O . GLN A 1 190 ? 29.706 1.520 -24.591 1.00 98.31 190 GLN A O 1
ATOM 1439 N N . VAL A 1 191 ? 28.298 1.038 -26.268 1.00 98.12 191 VAL A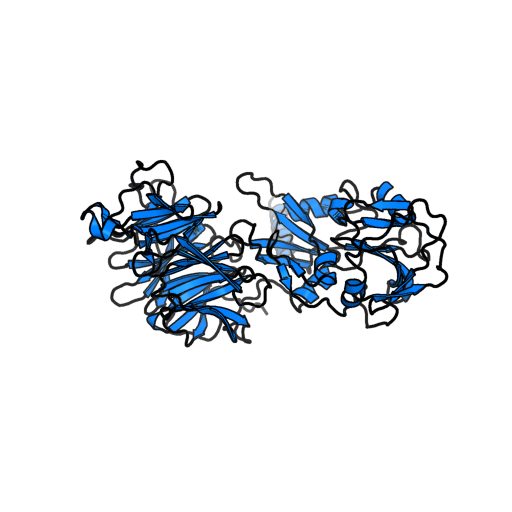 N 1
ATOM 1440 C CA . VAL A 1 191 ? 27.736 2.398 -26.356 1.00 98.12 191 VAL A CA 1
ATOM 1441 C C . VAL A 1 191 ? 27.094 2.860 -25.042 1.00 98.12 191 VAL A C 1
ATOM 1443 O O . VAL A 1 191 ? 27.179 4.037 -24.696 1.00 98.12 191 VAL A O 1
ATOM 1446 N N . THR A 1 192 ? 26.487 1.945 -24.280 1.00 98.38 192 THR A N 1
ATOM 1447 C CA . THR A 1 192 ? 25.914 2.240 -22.961 1.00 98.38 192 THR A CA 1
ATOM 1448 C C . THR A 1 192 ? 27.019 2.378 -21.923 1.00 98.38 192 THR A C 1
ATOM 1450 O O . THR A 1 192 ? 26.965 3.303 -21.122 1.00 98.38 192 THR A O 1
ATOM 1453 N N . VAL A 1 193 ? 28.055 1.534 -21.950 1.00 98.31 193 VAL A N 1
ATOM 1454 C CA . VAL A 1 193 ? 29.228 1.686 -21.067 1.00 98.31 193 VAL A CA 1
ATOM 1455 C C . VAL A 1 193 ? 29.866 3.069 -21.249 1.00 98.31 193 VAL A C 1
ATOM 1457 O O . VAL A 1 193 ? 30.093 3.785 -20.270 1.00 98.31 193 VAL A O 1
ATOM 1460 N N . ASP A 1 194 ? 30.073 3.492 -22.496 1.00 97.62 194 ASP A N 1
ATOM 1461 C CA . ASP A 1 194 ? 30.634 4.804 -22.835 1.00 97.62 194 ASP A CA 1
ATOM 1462 C C . ASP A 1 194 ? 29.731 5.950 -22.358 1.00 97.62 194 ASP A C 1
ATOM 1464 O O . ASP A 1 194 ? 30.207 6.925 -21.765 1.00 97.62 194 ASP A O 1
ATOM 1468 N N . LEU A 1 195 ? 28.413 5.820 -22.556 1.00 97.19 195 LEU A N 1
ATOM 1469 C CA . LEU A 1 195 ? 27.435 6.768 -22.034 1.00 97.19 195 LEU A CA 1
ATOM 1470 C C . LEU A 1 195 ? 27.542 6.882 -20.511 1.00 97.19 195 LEU A C 1
ATOM 1472 O O . LEU A 1 195 ? 27.654 7.995 -20.001 1.00 97.19 195 LEU A O 1
ATOM 1476 N N . LEU A 1 196 ? 27.496 5.765 -19.784 1.00 96.50 196 LEU A N 1
ATOM 1477 C CA . LEU A 1 196 ? 27.484 5.745 -18.322 1.00 96.50 196 LEU A CA 1
ATOM 1478 C C . LEU A 1 196 ? 28.766 6.355 -17.735 1.00 96.50 196 LEU A C 1
ATOM 1480 O O . LEU A 1 196 ? 28.693 7.121 -16.771 1.00 96.50 196 LEU A O 1
ATOM 1484 N N . ASN A 1 197 ? 29.916 6.118 -18.373 1.00 96.06 197 ASN A N 1
ATOM 1485 C CA . ASN A 1 197 ? 31.193 6.745 -18.019 1.00 96.06 197 ASN A CA 1
ATOM 1486 C C . ASN A 1 197 ? 31.176 8.278 -18.171 1.00 96.06 197 ASN A C 1
ATOM 1488 O O . ASN A 1 197 ? 31.896 8.973 -17.454 1.00 96.06 197 ASN A O 1
ATOM 1492 N N . SER A 1 198 ? 30.320 8.822 -19.045 1.00 94.88 198 SER A N 1
ATOM 1493 C CA . SER A 1 198 ? 30.135 10.272 -19.215 1.00 94.88 198 SER A CA 1
ATOM 1494 C C . SER A 1 198 ? 29.252 10.933 -18.148 1.00 94.88 198 SER A C 1
ATOM 1496 O O . SER A 1 198 ? 29.020 12.137 -18.226 1.00 94.88 198 SER A O 1
ATOM 1498 N N . ARG A 1 199 ? 28.774 10.173 -17.148 1.00 94.00 199 ARG A N 1
ATOM 1499 C CA . ARG A 1 199 ? 27.863 10.637 -16.081 1.00 94.00 199 ARG A CA 1
ATOM 1500 C C . ARG A 1 199 ? 26.611 11.329 -16.647 1.00 94.00 199 ARG A C 1
ATOM 1502 O O . ARG A 1 199 ? 26.380 12.517 -16.415 1.00 94.00 199 ARG A O 1
ATOM 1509 N N . PRO A 1 200 ? 25.762 10.595 -17.388 1.00 94.94 200 PRO A N 1
ATOM 1510 C CA . PRO A 1 200 ? 24.677 11.187 -18.169 1.00 94.94 200 PRO A CA 1
ATOM 1511 C C . PRO A 1 200 ? 23.556 11.785 -17.304 1.00 94.94 200 PRO A C 1
ATOM 1513 O O . PRO A 1 200 ? 22.753 12.557 -17.818 1.00 94.94 200 PRO A O 1
ATOM 1516 N N . PHE A 1 201 ? 23.522 11.460 -16.007 1.00 92.75 201 PHE A N 1
ATOM 1517 C CA . PHE A 1 201 ? 22.526 11.908 -15.027 1.00 92.75 201 PHE A CA 1
ATOM 1518 C C . PHE A 1 201 ? 23.066 12.961 -14.037 1.00 92.75 201 PHE A C 1
ATOM 1520 O O . PHE A 1 201 ? 22.470 13.178 -12.981 1.00 92.75 201 PHE A O 1
ATOM 1527 N N . GLY A 1 202 ? 24.195 13.604 -14.358 1.00 88.81 202 GLY A N 1
ATOM 1528 C CA . GLY A 1 202 ? 24.854 14.569 -13.474 1.00 88.81 202 GLY A CA 1
ATOM 1529 C C . GLY A 1 202 ? 25.613 13.887 -12.333 1.00 88.81 202 GLY A C 1
ATOM 1530 O O . GLY A 1 202 ? 26.292 12.883 -12.548 1.00 88.81 202 GLY A O 1
ATOM 1531 N N . ASP A 1 203 ? 25.500 14.429 -11.120 1.00 86.75 203 ASP A N 1
ATOM 1532 C CA . ASP A 1 203 ? 26.213 13.923 -9.935 1.00 86.75 203 ASP A CA 1
ATOM 1533 C C . ASP A 1 203 ? 25.580 12.663 -9.322 1.00 86.75 203 ASP A C 1
ATOM 1535 O O . ASP A 1 203 ? 26.183 12.015 -8.465 1.00 86.75 203 ASP A O 1
ATOM 1539 N N . VAL A 1 204 ? 24.378 12.289 -9.765 1.00 87.62 204 VAL A N 1
ATOM 1540 C CA . VAL A 1 204 ? 23.689 11.086 -9.288 1.00 87.62 204 VAL A CA 1
ATOM 1541 C C . VAL A 1 204 ? 24.186 9.861 -10.051 1.00 87.62 204 VAL A C 1
ATOM 1543 O O . VAL A 1 204 ? 24.288 9.872 -11.281 1.00 87.62 204 VAL A O 1
ATOM 1546 N N . SER A 1 205 ? 24.465 8.778 -9.322 1.00 91.25 205 SER A N 1
ATOM 1547 C CA . SER A 1 205 ? 24.891 7.515 -9.923 1.00 91.25 205 SER A CA 1
ATOM 1548 C C . SER A 1 205 ? 23.823 6.981 -10.874 1.00 91.25 205 SER A C 1
ATOM 1550 O O . SER A 1 205 ? 22.632 6.960 -10.559 1.00 91.25 205 SER A O 1
ATOM 1552 N N . TRP A 1 206 ? 24.246 6.459 -12.026 1.00 94.00 206 TRP A N 1
ATOM 1553 C CA . TRP A 1 206 ? 23.329 5.776 -12.936 1.00 94.00 206 TRP A CA 1
ATOM 1554 C C . TRP A 1 206 ? 22.656 4.569 -12.276 1.00 94.00 206 TRP A C 1
ATOM 1556 O O . TRP A 1 206 ? 21.547 4.221 -12.663 1.00 94.00 206 TRP A O 1
ATOM 1566 N N . MET A 1 207 ? 23.277 3.966 -11.256 1.00 94.88 207 MET A N 1
ATOM 1567 C CA . MET A 1 207 ? 22.685 2.859 -10.505 1.00 94.88 207 MET A CA 1
ATOM 1568 C C . MET A 1 207 ? 21.451 3.305 -9.705 1.00 94.88 207 MET A C 1
ATOM 1570 O O . MET A 1 207 ? 20.477 2.562 -9.607 1.00 94.88 207 MET A O 1
ATOM 1574 N N . ASP A 1 208 ? 21.442 4.539 -9.197 1.00 92.88 208 ASP A N 1
ATOM 1575 C CA . ASP A 1 208 ? 20.286 5.094 -8.482 1.00 92.88 208 ASP A CA 1
ATOM 1576 C C . ASP A 1 208 ? 19.147 5.448 -9.451 1.00 92.88 208 ASP A C 1
ATOM 1578 O O . ASP A 1 208 ? 17.970 5.356 -9.100 1.00 92.88 208 ASP A O 1
ATOM 1582 N N . VAL A 1 209 ? 19.489 5.809 -10.695 1.00 94.94 209 VAL A N 1
ATOM 1583 C CA . VAL A 1 209 ? 18.527 6.212 -11.734 1.00 94.94 209 VAL A CA 1
ATOM 1584 C C . VAL A 1 209 ? 17.970 5.020 -12.517 1.00 94.94 209 VAL A C 1
ATOM 1586 O O . VAL A 1 209 ? 16.760 4.903 -12.692 1.00 94.94 209 VAL A O 1
ATOM 1589 N N . LEU A 1 210 ? 18.821 4.127 -13.011 1.00 97.44 210 LEU A N 1
ATOM 1590 C CA . LEU A 1 210 ? 18.431 2.980 -13.836 1.00 97.44 210 LEU A CA 1
ATOM 1591 C C . LEU A 1 210 ? 18.262 1.702 -13.001 1.00 97.44 210 LEU A C 1
ATOM 1593 O O . LEU A 1 210 ? 17.361 0.912 -13.275 1.00 97.44 210 LEU A O 1
ATOM 1597 N N . GLY A 1 211 ? 19.071 1.517 -11.954 1.00 97.00 211 GLY A N 1
ATOM 1598 C CA . GLY A 1 211 ? 19.256 0.211 -11.307 1.00 97.00 211 GLY A CA 1
ATOM 1599 C C . GLY A 1 211 ? 20.099 -0.734 -12.158 1.00 97.00 211 GLY A C 1
ATOM 1600 O O . GLY A 1 211 ? 20.711 -0.304 -13.131 1.00 97.00 211 GLY A O 1
ATOM 1601 N N . TYR A 1 212 ? 20.144 -2.014 -11.797 1.00 97.94 212 TYR A N 1
ATOM 1602 C CA . TYR A 1 212 ? 20.867 -3.015 -12.585 1.00 97.94 212 TYR A CA 1
ATOM 1603 C C . TYR A 1 212 ? 20.128 -3.361 -13.890 1.00 97.94 212 TYR A C 1
ATOM 1605 O O . TYR A 1 212 ? 18.894 -3.291 -13.918 1.00 97.94 212 TYR A O 1
ATOM 1613 N N . PRO A 1 213 ? 20.844 -3.747 -14.966 1.00 98.50 213 PRO A N 1
ATOM 1614 C CA . PRO A 1 213 ? 20.211 -4.352 -16.133 1.00 98.50 213 PRO A CA 1
ATOM 1615 C C . PRO A 1 213 ? 19.534 -5.662 -15.722 1.00 98.50 213 PRO A C 1
ATOM 1617 O O . PRO A 1 213 ? 20.084 -6.426 -14.927 1.00 98.50 213 PRO A O 1
ATOM 1620 N N . ILE A 1 214 ? 18.339 -5.898 -16.255 1.00 98.38 214 ILE A N 1
ATOM 1621 C CA . ILE A 1 214 ? 17.548 -7.119 -16.044 1.00 98.38 214 ILE A CA 1
ATOM 1622 C C . ILE A 1 214 ? 17.195 -7.804 -17.368 1.00 98.38 214 ILE A C 1
ATOM 1624 O O . ILE A 1 214 ? 16.373 -8.709 -17.376 1.00 98.38 214 ILE A O 1
ATOM 1628 N N . SER A 1 215 ? 17.772 -7.357 -18.482 1.00 98.69 215 SER A N 1
ATOM 1629 C CA . SER A 1 215 ? 17.698 -8.005 -19.790 1.00 98.69 215 SER A CA 1
ATOM 1630 C C . SER A 1 215 ? 19.027 -7.834 -20.521 1.00 98.69 215 SER A C 1
ATOM 1632 O O . SER A 1 215 ? 19.781 -6.890 -20.246 1.00 98.69 215 SER A O 1
ATOM 1634 N N . GLU A 1 216 ? 19.261 -8.673 -21.525 1.00 98.50 216 GLU A N 1
ATOM 1635 C CA . GLU A 1 216 ? 20.247 -8.369 -22.562 1.00 98.50 216 GLU A CA 1
ATOM 1636 C C . GLU A 1 216 ? 19.819 -7.145 -23.395 1.00 98.50 216 GLU A C 1
ATOM 1638 O O . GLU A 1 216 ? 18.640 -6.756 -23.375 1.00 98.50 216 GLU A O 1
ATOM 1643 N N . PRO A 1 217 ? 20.765 -6.485 -24.087 1.00 98.44 217 PRO A N 1
ATOM 1644 C CA . PRO A 1 217 ? 20.435 -5.475 -25.080 1.00 98.44 217 PRO A CA 1
ATOM 1645 C C . PRO A 1 217 ? 19.898 -6.137 -26.357 1.00 98.44 217 PRO A C 1
ATOM 1647 O O . PRO A 1 217 ? 20.565 -6.989 -26.937 1.00 98.44 217 PRO A O 1
ATOM 1650 N N . TYR A 1 218 ? 18.732 -5.698 -26.828 1.00 98.50 218 TYR A N 1
ATOM 1651 C CA . TYR A 1 218 ? 18.094 -6.214 -28.044 1.00 98.50 218 TYR A CA 1
ATOM 1652 C C . TYR A 1 218 ? 17.832 -5.091 -29.042 1.00 98.50 218 TYR A C 1
ATOM 1654 O O . TYR A 1 218 ? 17.489 -3.972 -28.656 1.00 98.50 218 TYR A O 1
ATOM 1662 N N . TRP A 1 219 ? 17.950 -5.379 -30.334 1.00 98.69 219 TRP A N 1
ATOM 1663 C CA . TRP A 1 219 ? 17.435 -4.501 -31.378 1.00 98.69 219 TRP A CA 1
ATOM 1664 C C . TRP A 1 219 ? 15.910 -4.586 -31.442 1.00 98.69 219 TRP A C 1
ATOM 1666 O O . TRP A 1 219 ? 15.323 -5.652 -31.306 1.00 98.69 219 TRP A O 1
ATOM 1676 N N . ALA A 1 220 ? 15.250 -3.461 -31.658 1.00 98.44 220 ALA A N 1
ATOM 1677 C CA . ALA A 1 220 ? 13.808 -3.392 -31.840 1.00 98.44 220 ALA A CA 1
ATOM 1678 C C . ALA A 1 220 ? 13.443 -2.140 -32.641 1.00 98.44 220 ALA A C 1
ATOM 1680 O O . ALA A 1 220 ? 14.295 -1.278 -32.873 1.00 98.44 220 ALA A O 1
ATOM 1681 N N . LEU A 1 221 ? 12.179 -1.996 -33.043 1.00 97.88 221 LEU A N 1
ATOM 1682 C CA . LEU A 1 221 ? 11.686 -0.686 -33.456 1.00 97.88 221 LEU A CA 1
ATOM 1683 C C . LEU A 1 221 ? 11.309 0.134 -32.220 1.00 97.88 221 LEU A C 1
ATOM 1685 O O . LEU A 1 221 ? 10.720 -0.370 -31.265 1.00 97.88 221 LEU A O 1
ATOM 1689 N N . TYR A 1 222 ? 11.629 1.422 -32.255 1.00 97.50 222 TYR A N 1
ATOM 1690 C CA . TYR A 1 222 ? 11.181 2.392 -31.263 1.00 97.50 222 TYR A CA 1
ATOM 1691 C C . TYR A 1 222 ? 10.767 3.684 -31.964 1.00 97.50 222 TYR A C 1
ATOM 1693 O O . TYR A 1 222 ? 11.469 4.161 -32.863 1.00 97.50 222 TYR A O 1
ATOM 1701 N N . ARG A 1 223 ? 9.622 4.260 -31.577 1.00 95.56 223 ARG A N 1
ATOM 1702 C CA . ARG A 1 223 ? 9.137 5.501 -32.188 1.00 95.56 223 ARG A CA 1
ATOM 1703 C C . ARG A 1 223 ? 9.682 6.730 -31.479 1.00 95.56 223 ARG A C 1
ATOM 1705 O O . ARG A 1 223 ? 9.464 6.935 -30.288 1.00 95.56 223 ARG A O 1
ATOM 1712 N N . HIS A 1 224 ? 10.315 7.598 -32.259 1.00 89.62 224 HIS A N 1
ATOM 1713 C CA . HIS A 1 224 ? 10.645 8.965 -31.861 1.00 89.62 224 HIS A CA 1
ATOM 1714 C C . HIS A 1 224 ? 9.759 9.916 -32.645 1.00 89.62 224 HIS A C 1
ATOM 1716 O O . HIS A 1 224 ? 9.732 9.850 -33.872 1.00 89.62 224 HIS A O 1
ATOM 1722 N N . ASP A 1 225 ? 9.012 10.774 -31.951 1.00 84.19 225 ASP A N 1
ATOM 1723 C CA . ASP A 1 225 ? 8.136 11.768 -32.583 1.00 84.19 225 ASP A CA 1
ATOM 1724 C C . ASP A 1 225 ? 7.174 11.146 -33.635 1.00 84.19 225 ASP A C 1
ATOM 1726 O O . ASP A 1 225 ? 6.850 11.752 -34.653 1.00 84.19 225 ASP A O 1
ATOM 1730 N N . GLY A 1 226 ? 6.734 9.900 -33.393 1.00 84.19 226 GLY A N 1
ATOM 1731 C CA . GLY A 1 226 ? 5.842 9.121 -34.265 1.00 84.19 226 GLY A CA 1
ATOM 1732 C C . GLY A 1 226 ? 6.532 8.271 -35.344 1.00 84.19 226 GLY A C 1
ATOM 1733 O O . GLY A 1 226 ? 5.881 7.413 -35.936 1.00 84.19 226 GLY A O 1
ATOM 1734 N N . ALA A 1 227 ? 7.835 8.443 -35.582 1.00 89.75 227 ALA A N 1
ATOM 1735 C CA . ALA A 1 227 ? 8.584 7.687 -36.586 1.00 89.75 227 ALA A CA 1
ATOM 1736 C C . ALA A 1 227 ? 9.327 6.492 -35.967 1.00 89.75 227 ALA A C 1
ATOM 1738 O O . ALA A 1 227 ? 10.200 6.669 -35.115 1.00 89.75 227 ALA A O 1
ATOM 1739 N N . ALA A 1 228 ? 9.008 5.275 -36.416 1.00 92.94 228 ALA A N 1
ATOM 1740 C CA . ALA A 1 228 ? 9.668 4.049 -35.969 1.00 92.94 228 ALA A CA 1
ATOM 1741 C C . ALA A 1 228 ? 11.079 3.937 -36.564 1.00 92.94 228 ALA A C 1
ATOM 1743 O O . ALA A 1 228 ? 11.257 4.010 -37.779 1.00 92.94 228 ALA A O 1
ATOM 1744 N N . SER A 1 229 ? 12.082 3.761 -35.707 1.00 95.50 229 SER A N 1
ATOM 1745 C CA . SER A 1 229 ? 13.481 3.565 -36.098 1.00 95.50 229 SER A CA 1
ATOM 1746 C C . SER A 1 229 ? 14.064 2.332 -35.407 1.00 95.50 229 SER A C 1
ATOM 1748 O O . SER A 1 229 ? 13.673 2.047 -34.275 1.00 95.50 229 SER A O 1
ATOM 1750 N N . PRO A 1 230 ? 15.011 1.616 -36.040 1.00 97.56 230 PRO A N 1
ATOM 1751 C CA . PRO A 1 230 ? 15.802 0.607 -35.353 1.00 97.56 230 PRO A CA 1
ATOM 1752 C C . PRO A 1 230 ? 16.579 1.203 -34.177 1.00 97.56 230 PRO A C 1
ATOM 1754 O O . PRO A 1 230 ? 17.384 2.125 -34.348 1.00 97.56 230 PRO A O 1
ATOM 1757 N N . SER A 1 231 ? 16.361 0.641 -32.996 1.00 98.44 231 SER A N 1
ATOM 1758 C CA . SER A 1 231 ? 16.934 1.095 -31.736 1.00 98.44 231 SER A CA 1
ATOM 1759 C C . SER A 1 231 ? 17.386 -0.096 -30.903 1.00 98.44 231 SER A C 1
ATOM 1761 O O . SER A 1 231 ? 16.746 -1.143 -30.902 1.00 98.44 231 SER A O 1
ATOM 1763 N N . LEU A 1 232 ? 18.488 0.071 -30.180 1.00 98.62 232 LEU A N 1
ATOM 1764 C CA . LEU A 1 232 ? 18.951 -0.896 -29.200 1.00 98.62 232 LEU A CA 1
ATOM 1765 C C . LEU A 1 232 ? 18.285 -0.573 -27.860 1.00 98.62 232 LEU A C 1
ATOM 1767 O O . LEU A 1 232 ? 18.483 0.515 -27.315 1.00 98.62 232 LEU A O 1
ATOM 1771 N N . ILE A 1 233 ? 17.478 -1.496 -27.351 1.00 98.44 233 ILE A N 1
ATOM 1772 C CA . ILE A 1 233 ? 16.744 -1.353 -26.098 1.00 98.44 233 ILE A CA 1
ATOM 1773 C C . ILE A 1 233 ? 17.354 -2.241 -25.017 1.00 98.44 233 ILE A C 1
ATOM 1775 O O . ILE A 1 233 ? 17.807 -3.351 -25.289 1.00 98.44 233 ILE A O 1
ATOM 1779 N N . GLN A 1 234 ? 17.350 -1.766 -23.776 1.00 98.69 234 GLN A N 1
ATOM 1780 C CA . GLN A 1 234 ? 17.725 -2.584 -22.629 1.00 98.69 234 GLN A CA 1
ATOM 1781 C C . GLN A 1 234 ? 16.884 -2.221 -21.409 1.00 98.69 234 GLN A C 1
ATOM 1783 O O . GLN A 1 234 ? 16.719 -1.043 -21.072 1.00 98.69 234 GLN A O 1
ATOM 1788 N N . VAL A 1 235 ? 16.353 -3.242 -20.738 1.00 98.75 235 VAL A N 1
ATOM 1789 C CA . VAL A 1 235 ? 15.547 -3.079 -19.530 1.00 98.75 235 VAL A CA 1
ATOM 1790 C C . VAL A 1 235 ? 16.468 -3.058 -18.314 1.00 98.75 235 VAL A C 1
ATOM 1792 O O . VAL A 1 235 ? 17.234 -3.992 -18.076 1.00 98.75 235 VAL A O 1
ATOM 1795 N N . PHE A 1 236 ? 16.371 -1.999 -17.517 1.00 98.69 236 PHE A N 1
ATOM 1796 C CA . PHE A 1 236 ? 16.953 -1.920 -16.180 1.00 98.69 236 PHE A CA 1
ATOM 1797 C C . PHE A 1 236 ? 15.839 -1.978 -15.135 1.00 98.69 236 PHE A C 1
ATOM 1799 O O . PHE A 1 236 ? 14.665 -1.818 -15.459 1.00 98.69 236 PHE A O 1
ATOM 1806 N N . GLN A 1 237 ? 16.186 -2.181 -13.865 1.00 98.12 237 GLN A N 1
ATOM 1807 C CA . GLN A 1 237 ? 15.198 -2.322 -12.789 1.00 98.12 237 GLN A CA 1
ATOM 1808 C C . GLN A 1 237 ? 14.200 -1.152 -12.707 1.00 98.12 237 GLN A C 1
ATOM 1810 O O . GLN A 1 237 ? 13.018 -1.353 -12.436 1.00 98.12 237 GLN A O 1
ATOM 1815 N N . ARG A 1 238 ? 14.659 0.083 -12.926 1.00 98.19 238 ARG A N 1
ATOM 1816 C CA . ARG A 1 238 ? 13.846 1.296 -12.736 1.00 98.19 238 ARG A CA 1
ATOM 1817 C C . ARG A 1 238 ? 13.306 1.859 -14.042 1.00 98.19 238 ARG A C 1
ATOM 1819 O O . ARG A 1 238 ? 12.225 2.444 -14.047 1.00 98.19 238 ARG A O 1
ATOM 1826 N N . ARG A 1 239 ? 14.053 1.704 -15.137 1.00 97.69 239 ARG A N 1
ATOM 1827 C CA . ARG A 1 239 ? 13.810 2.357 -16.432 1.00 97.69 239 ARG A CA 1
ATOM 1828 C C . ARG A 1 239 ? 14.271 1.482 -17.592 1.00 97.69 239 ARG A C 1
ATOM 1830 O O . ARG A 1 239 ? 15.134 0.629 -17.431 1.00 97.69 239 ARG A O 1
ATOM 1837 N N . ILE A 1 240 ? 13.736 1.754 -18.775 1.00 98.19 240 ILE A N 1
ATOM 1838 C CA . ILE A 1 240 ? 14.255 1.215 -20.035 1.00 98.19 240 ILE A CA 1
ATOM 1839 C C . ILE A 1 240 ? 15.186 2.266 -20.644 1.00 98.19 240 ILE A C 1
ATOM 1841 O O . ILE A 1 240 ? 14.854 3.453 -20.644 1.00 98.19 240 ILE A O 1
ATOM 1845 N N . LEU A 1 241 ? 16.349 1.845 -21.137 1.00 98.44 241 LEU A N 1
ATOM 1846 C CA . LEU A 1 241 ? 17.254 2.698 -21.902 1.00 98.44 241 LEU A CA 1
ATOM 1847 C C . LEU A 1 241 ? 17.131 2.350 -23.385 1.00 98.44 241 LEU A C 1
ATOM 1849 O O . LEU A 1 241 ? 17.140 1.175 -23.750 1.00 98.44 241 LEU A O 1
ATOM 1853 N N . VAL A 1 242 ? 17.031 3.374 -24.228 1.00 98.38 242 VAL A N 1
ATOM 1854 C CA . VAL A 1 242 ? 16.892 3.224 -25.679 1.00 98.38 242 VAL A CA 1
ATOM 1855 C C . VAL A 1 242 ? 18.002 4.005 -26.367 1.00 98.38 242 VAL A C 1
ATOM 1857 O O . VAL A 1 242 ? 18.126 5.212 -26.160 1.00 98.38 242 VAL A O 1
ATOM 1860 N N . TYR A 1 243 ? 18.784 3.325 -27.202 1.00 98.44 243 TYR A N 1
ATOM 1861 C CA . TYR A 1 243 ? 19.807 3.910 -28.062 1.00 98.44 243 TYR A CA 1
ATOM 1862 C C . TYR A 1 243 ? 19.369 3.864 -29.527 1.00 98.44 243 TYR A C 1
ATOM 1864 O O . TYR A 1 243 ? 19.019 2.808 -30.042 1.00 98.44 243 TYR A O 1
ATOM 1872 N N . THR A 1 244 ? 19.405 4.997 -30.223 1.00 97.94 244 THR A N 1
ATOM 1873 C CA . THR A 1 244 ? 18.979 5.118 -31.624 1.00 97.94 244 THR A CA 1
ATOM 1874 C C . THR A 1 244 ? 20.095 5.754 -32.450 1.00 97.94 244 THR A C 1
ATOM 1876 O O . THR A 1 244 ? 20.267 6.973 -32.402 1.00 97.94 244 THR A O 1
ATOM 1879 N N . PRO A 1 245 ? 20.867 4.960 -33.216 1.00 96.62 245 PRO A N 1
ATOM 1880 C CA . PRO A 1 245 ? 22.078 5.434 -33.893 1.00 96.62 245 PRO A CA 1
ATOM 1881 C C . PRO A 1 245 ? 21.807 6.491 -34.970 1.00 96.62 245 PRO A C 1
ATOM 1883 O O . PRO A 1 245 ? 22.674 7.313 -35.246 1.00 96.62 245 PRO A O 1
ATOM 1886 N N . GLY A 1 246 ? 20.612 6.480 -35.571 1.00 92.38 246 GLY A N 1
ATOM 1887 C CA . GLY A 1 246 ? 20.225 7.415 -36.631 1.00 92.38 246 GLY A CA 1
ATOM 1888 C C . GLY A 1 246 ? 19.886 8.836 -36.163 1.00 92.38 246 GLY A C 1
ATOM 1889 O O . GLY A 1 246 ? 19.596 9.678 -37.006 1.00 92.38 246 GLY A O 1
ATOM 1890 N N . LEU A 1 247 ? 19.890 9.106 -34.852 1.00 94.69 247 LEU A N 1
ATOM 1891 C CA . LEU A 1 247 ? 19.633 10.439 -34.298 1.00 94.69 247 LEU A CA 1
ATOM 1892 C C . LEU A 1 247 ? 20.929 11.239 -34.109 1.00 94.69 247 LEU A C 1
ATOM 1894 O O . LEU A 1 247 ? 22.024 10.675 -34.032 1.00 94.69 247 LEU A O 1
ATOM 1898 N N . GLU A 1 248 ? 20.778 12.560 -33.972 1.00 94.31 248 GLU A N 1
ATOM 1899 C CA . GLU A 1 248 ? 21.868 13.470 -33.597 1.00 94.31 248 GLU A CA 1
ATOM 1900 C C . GLU A 1 248 ? 22.577 12.996 -32.312 1.00 94.31 248 GLU A C 1
ATOM 1902 O O . GLU A 1 248 ? 21.901 12.487 -31.412 1.00 94.31 248 GLU A O 1
ATOM 1907 N N . PRO A 1 249 ? 23.912 13.156 -32.177 1.00 91.62 249 PRO A N 1
ATOM 1908 C CA . PRO A 1 249 ? 24.701 12.553 -31.091 1.00 91.62 249 PRO A CA 1
ATOM 1909 C C . PRO A 1 249 ? 24.223 12.838 -29.655 1.00 91.62 249 PRO A C 1
ATOM 1911 O O . PRO A 1 249 ? 24.449 12.037 -28.744 1.00 91.62 249 PRO A O 1
ATOM 1914 N N . ASP A 1 250 ? 23.577 13.978 -29.424 1.00 88.88 250 ASP A N 1
ATOM 1915 C CA . ASP A 1 250 ? 23.001 14.381 -28.138 1.00 88.88 250 ASP A CA 1
ATOM 1916 C C . ASP A 1 250 ? 21.590 13.815 -27.893 1.00 88.88 250 ASP A C 1
ATOM 1918 O O . ASP A 1 250 ? 21.144 13.769 -26.749 1.00 88.88 250 ASP A O 1
ATOM 1922 N N . ARG A 1 251 ? 20.922 13.316 -28.939 1.00 92.19 251 ARG A N 1
ATOM 1923 C CA . ARG A 1 251 ? 19.582 12.706 -28.913 1.00 92.19 251 ARG A CA 1
ATOM 1924 C C . ARG A 1 251 ? 19.580 11.186 -29.076 1.00 92.19 251 ARG A C 1
ATOM 1926 O O . ARG A 1 251 ? 18.514 10.579 -29.030 1.00 92.19 251 ARG A O 1
ATOM 1933 N N . GLN A 1 252 ? 20.741 10.555 -29.259 1.00 95.94 252 GLN A N 1
ATOM 1934 C CA . GLN A 1 252 ? 20.823 9.107 -29.490 1.00 95.94 252 GLN A CA 1
ATOM 1935 C C . GLN A 1 252 ? 20.300 8.267 -28.323 1.00 95.94 252 GLN A C 1
ATOM 1937 O O . GLN A 1 252 ? 19.839 7.156 -28.558 1.00 95.94 252 GLN A O 1
ATOM 1942 N N . PHE A 1 253 ? 20.353 8.770 -27.089 1.00 97.25 253 PHE A N 1
ATOM 1943 C CA . PHE A 1 253 ? 19.837 8.062 -25.920 1.00 97.25 253 PHE A CA 1
ATOM 1944 C C . PHE A 1 253 ? 18.572 8.711 -25.383 1.00 97.25 253 PHE A C 1
ATOM 1946 O O . PHE A 1 253 ? 18.517 9.924 -25.189 1.00 97.25 253 PHE A O 1
ATOM 1953 N N . THR A 1 254 ? 17.581 7.884 -25.067 1.00 95.06 254 THR A N 1
ATOM 1954 C CA . THR A 1 254 ? 16.362 8.321 -24.391 1.00 95.06 254 THR A CA 1
ATOM 1955 C C . THR A 1 254 ? 15.919 7.313 -23.339 1.00 95.06 254 THR A C 1
ATOM 1957 O O . THR A 1 254 ? 16.268 6.130 -23.381 1.00 95.06 254 THR A O 1
ATOM 1960 N N . VAL A 1 255 ? 15.130 7.806 -22.391 1.00 96.06 255 VAL A N 1
ATOM 1961 C CA . VAL A 1 255 ? 14.381 6.999 -21.433 1.00 96.06 255 VAL A CA 1
ATOM 1962 C C . VAL A 1 255 ? 12.900 7.185 -21.768 1.00 96.06 255 VAL A C 1
ATOM 1964 O O . VAL A 1 255 ? 12.432 8.330 -21.762 1.00 96.06 255 VAL A O 1
ATOM 1967 N N . PRO A 1 256 ? 12.146 6.106 -22.047 1.00 95.62 256 PRO A N 1
ATOM 1968 C CA . PRO A 1 256 ? 10.719 6.204 -22.324 1.00 95.62 256 PRO A CA 1
ATOM 1969 C C . PRO A 1 256 ? 9.929 6.754 -21.133 1.00 95.62 256 PRO A C 1
ATOM 1971 O O . PRO A 1 256 ? 10.411 6.752 -19.994 1.00 95.62 256 PRO A O 1
ATOM 1974 N N . ASN A 1 257 ? 8.674 7.147 -21.367 1.00 95.94 257 ASN A N 1
ATOM 1975 C CA . ASN A 1 257 ? 7.762 7.692 -20.350 1.00 95.94 257 ASN A CA 1
ATOM 1976 C C . ASN A 1 257 ? 7.212 6.613 -19.389 1.00 95.94 257 ASN A C 1
ATOM 1978 O O . ASN A 1 257 ? 6.015 6.511 -19.119 1.00 95.94 257 ASN A O 1
ATOM 1982 N N . THR A 1 258 ? 8.125 5.810 -18.843 1.00 96.19 258 THR A N 1
ATOM 1983 C CA . THR A 1 258 ? 7.894 4.667 -17.954 1.00 96.19 258 THR A CA 1
ATOM 1984 C C . THR A 1 258 ? 7.086 5.067 -16.716 1.00 96.19 258 THR A C 1
ATOM 1986 O O . THR A 1 258 ? 6.270 4.281 -16.251 1.00 96.19 258 THR A O 1
ATOM 1989 N N . GLY A 1 259 ? 7.252 6.292 -16.202 1.00 96.75 259 GLY A N 1
ATOM 1990 C CA . GLY A 1 259 ? 6.484 6.799 -15.059 1.00 96.75 259 GLY A CA 1
ATOM 1991 C C . GLY A 1 259 ? 5.000 6.973 -15.373 1.00 96.75 259 GLY A C 1
ATOM 1992 O O . GLY A 1 259 ? 4.143 6.515 -14.615 1.00 96.75 259 GLY A O 1
ATOM 1993 N N . ARG A 1 260 ? 4.691 7.551 -16.537 1.00 95.44 260 ARG A N 1
ATOM 1994 C CA . ARG A 1 260 ? 3.317 7.697 -17.033 1.00 95.44 260 ARG A CA 1
ATOM 1995 C C . ARG A 1 260 ? 2.689 6.346 -17.382 1.00 95.44 260 ARG A C 1
ATOM 1997 O O . ARG A 1 260 ? 1.542 6.101 -17.016 1.00 95.44 260 ARG A O 1
ATOM 2004 N N . HIS A 1 261 ? 3.440 5.464 -18.046 1.00 97.12 261 HIS A N 1
ATOM 2005 C CA . HIS A 1 261 ? 2.984 4.110 -18.391 1.00 97.12 261 HIS A CA 1
ATOM 2006 C C . HIS A 1 261 ? 2.647 3.304 -17.139 1.00 97.12 261 HIS A C 1
ATOM 2008 O O . HIS A 1 261 ? 1.571 2.714 -17.048 1.00 97.12 261 HIS A O 1
ATOM 2014 N N . TYR A 1 262 ? 3.524 3.365 -16.138 1.00 97.69 262 TYR A N 1
ATOM 2015 C CA . TYR A 1 262 ? 3.327 2.684 -14.871 1.00 97.69 262 TYR A CA 1
ATOM 2016 C C . TYR A 1 262 ? 2.070 3.170 -14.146 1.00 97.69 262 TYR A C 1
ATOM 2018 O O . TYR A 1 262 ? 1.300 2.351 -13.652 1.00 97.69 262 TYR A O 1
ATOM 2026 N N . TYR A 1 263 ? 1.828 4.485 -14.093 1.00 96.12 263 TYR A N 1
ATOM 2027 C CA . TYR A 1 263 ? 0.629 5.020 -13.441 1.00 96.12 263 TYR A CA 1
ATOM 2028 C C . TYR A 1 263 ? -0.652 4.504 -14.115 1.00 96.12 263 TYR A C 1
ATOM 2030 O O . TYR A 1 263 ? -1.565 4.043 -13.430 1.00 96.12 263 TYR A O 1
ATOM 2038 N N . ARG A 1 264 ? -0.694 4.502 -15.456 1.00 95.56 264 ARG A N 1
ATOM 2039 C CA . ARG A 1 264 ? -1.813 3.942 -16.235 1.00 95.56 264 ARG A CA 1
ATOM 2040 C C . ARG A 1 264 ? -2.018 2.462 -15.955 1.00 95.56 264 ARG A C 1
ATOM 2042 O O . ARG A 1 264 ? -3.145 2.038 -15.738 1.00 95.56 264 ARG A O 1
ATOM 2049 N N . TRP A 1 265 ? -0.937 1.689 -15.937 1.00 97.19 265 TRP A N 1
ATOM 2050 C CA . TRP A 1 265 ? -0.984 0.257 -15.667 1.00 97.19 265 TRP A CA 1
ATOM 2051 C C . TRP A 1 265 ? -1.477 -0.052 -14.249 1.00 97.19 265 TRP A C 1
ATOM 2053 O O . TRP A 1 265 ? -2.380 -0.866 -14.081 1.00 97.19 265 TRP A O 1
ATOM 2063 N N . ARG A 1 266 ? -0.940 0.635 -13.233 1.00 95.19 266 ARG A N 1
ATOM 2064 C CA . ARG A 1 266 ? -1.278 0.388 -11.824 1.00 95.19 266 ARG A CA 1
ATOM 2065 C C . ARG A 1 266 ? -2.676 0.879 -11.440 1.00 95.19 266 ARG A C 1
ATOM 2067 O O . ARG A 1 266 ? -3.290 0.276 -10.562 1.00 95.19 266 ARG A O 1
ATOM 2074 N N . TYR A 1 267 ? -3.158 1.968 -12.044 1.00 92.19 267 TYR A N 1
ATOM 2075 C CA . TYR A 1 267 ? -4.379 2.660 -11.604 1.00 92.19 267 TYR A CA 1
ATOM 2076 C C . TYR A 1 267 ? -5.498 2.749 -12.645 1.00 92.19 267 TYR A C 1
ATOM 2078 O O . TYR A 1 267 ? -6.592 3.187 -12.301 1.00 92.19 267 TYR A O 1
ATOM 2086 N N . GLY A 1 268 ? -5.254 2.378 -13.904 1.00 92.38 268 GLY A N 1
ATOM 2087 C CA . GLY A 1 268 ? -6.239 2.527 -14.981 1.00 92.38 268 GLY A CA 1
ATOM 2088 C C . GLY A 1 268 ? -6.592 3.986 -15.303 1.00 92.38 268 GLY A C 1
ATOM 2089 O O . GLY A 1 268 ? -7.665 4.249 -15.838 1.00 92.38 268 GLY A O 1
ATOM 2090 N N . ALA A 1 269 ? -5.718 4.934 -14.953 1.00 90.50 269 ALA A N 1
ATOM 2091 C CA . ALA A 1 269 ? -5.955 6.374 -15.050 1.00 90.50 269 ALA A CA 1
ATOM 2092 C C . ALA A 1 269 ? -4.729 7.120 -15.597 1.00 90.50 269 ALA A C 1
ATOM 2094 O O . ALA A 1 269 ? -3.612 6.607 -15.576 1.00 90.50 269 ALA A O 1
ATOM 2095 N N . GLU A 1 270 ? -4.915 8.356 -16.062 1.00 89.81 270 GLU A N 1
ATOM 2096 C CA . GLU A 1 270 ? -3.794 9.230 -16.418 1.00 89.81 270 GLU A CA 1
ATOM 2097 C C . GLU A 1 270 ? -3.135 9.827 -15.174 1.00 89.81 270 GLU A C 1
ATOM 2099 O O . GLU A 1 270 ? -3.811 10.254 -14.239 1.00 89.81 270 GLU A O 1
ATOM 2104 N N . ALA A 1 271 ? -1.808 9.967 -15.216 1.00 84.44 271 ALA A N 1
ATOM 2105 C CA . ALA A 1 271 ? -1.003 10.554 -14.141 1.00 84.44 271 ALA A CA 1
ATOM 2106 C C . ALA A 1 271 ? -1.246 12.061 -13.909 1.00 84.44 271 ALA A C 1
ATOM 2108 O O . ALA A 1 271 ? -0.476 12.692 -13.204 1.00 84.44 271 ALA A O 1
ATOM 2109 N N . THR A 1 272 ? -2.279 12.651 -14.506 1.00 80.75 272 THR A N 1
ATOM 2110 C CA . THR A 1 272 ? -2.737 14.030 -14.270 1.00 80.75 272 THR A CA 1
ATOM 2111 C C . THR A 1 272 ? -4.043 14.077 -13.478 1.00 80.75 272 THR A C 1
ATOM 2113 O O . THR A 1 272 ? -4.519 15.159 -13.144 1.00 80.75 272 THR A O 1
ATOM 2116 N N . GLN A 1 273 ? -4.658 12.922 -13.201 1.00 77.12 273 GLN A N 1
ATOM 2117 C CA . GLN A 1 273 ? -5.841 12.854 -12.355 1.00 77.12 273 GLN A CA 1
ATOM 2118 C C . GLN A 1 273 ? -5.452 13.161 -10.906 1.00 77.12 273 GLN A C 1
ATOM 2120 O O . GLN A 1 273 ? -4.513 12.573 -10.359 1.00 77.12 273 GLN A O 1
ATOM 2125 N N . LEU A 1 274 ? -6.191 14.084 -10.289 1.00 75.75 274 LEU A N 1
ATOM 2126 C CA . LEU A 1 274 ? -5.998 14.439 -8.890 1.00 75.75 274 LEU A CA 1
ATOM 2127 C C . LEU A 1 274 ? -6.246 13.220 -7.998 1.00 75.75 274 LEU A C 1
ATOM 2129 O O . LEU A 1 274 ? -7.161 12.428 -8.218 1.00 75.75 274 LEU A O 1
ATOM 2133 N N . TRP A 1 275 ? -5.411 13.088 -6.977 1.00 85.75 275 TRP A N 1
ATOM 2134 C CA . TRP A 1 275 ? -5.618 12.171 -5.872 1.00 85.75 275 TRP A CA 1
ATOM 2135 C C . TRP A 1 275 ? -5.390 12.945 -4.570 1.00 85.75 275 TRP A C 1
ATOM 2137 O O . TRP A 1 275 ? -4.487 13.785 -4.531 1.00 85.75 275 TRP A O 1
ATOM 2147 N N . PRO A 1 276 ? -6.154 12.656 -3.510 1.00 86.25 276 PRO A N 1
ATOM 2148 C CA . PRO A 1 276 ? -7.250 11.681 -3.460 1.00 86.25 276 PRO A CA 1
ATOM 2149 C C . PRO A 1 276 ? -8.554 12.157 -4.138 1.00 86.25 276 PRO A C 1
ATOM 2151 O O . PRO A 1 276 ? -8.934 13.317 -4.031 1.00 86.25 276 PRO A O 1
ATOM 2154 N N . ASP A 1 277 ? -9.232 11.243 -4.846 1.00 84.44 277 ASP A N 1
ATOM 2155 C CA . ASP A 1 277 ? -10.564 11.439 -5.455 1.00 84.44 277 ASP A CA 1
ATOM 2156 C C . ASP A 1 277 ? -11.603 10.698 -4.604 1.00 84.44 277 ASP A C 1
ATOM 2158 O O . ASP A 1 277 ? -12.004 9.570 -4.901 1.00 84.44 277 ASP A O 1
ATOM 2162 N N . VAL A 1 278 ? -11.935 11.288 -3.454 1.00 87.75 278 VAL A N 1
ATOM 2163 C CA . VAL A 1 278 ? -12.776 10.636 -2.447 1.00 87.75 278 VAL A CA 1
ATOM 2164 C C . VAL A 1 278 ? -14.245 10.904 -2.723 1.00 87.75 278 VAL A C 1
ATOM 2166 O O . VAL A 1 278 ? -14.680 12.047 -2.844 1.00 87.75 278 VAL A O 1
ATOM 2169 N N . ARG A 1 279 ? -15.037 9.834 -2.745 1.00 91.94 279 ARG A N 1
ATOM 2170 C CA . ARG A 1 279 ? -16.498 9.896 -2.870 1.00 91.94 279 ARG A CA 1
ATOM 2171 C C . ARG A 1 279 ? -17.155 9.614 -1.516 1.00 91.94 279 ARG A C 1
ATOM 2173 O O . ARG A 1 279 ? -16.597 8.820 -0.764 1.00 91.94 279 ARG A O 1
ATOM 2180 N N . PRO A 1 280 ? -18.329 10.182 -1.194 1.00 90.81 280 PRO A N 1
ATOM 2181 C CA . PRO A 1 280 ? -18.942 10.063 0.137 1.00 90.81 280 PRO A CA 1
ATOM 2182 C C . PRO A 1 280 ? -19.482 8.675 0.498 1.00 90.81 280 PRO A C 1
ATOM 2184 O O . PRO A 1 280 ? -19.677 8.399 1.675 1.00 90.81 280 PRO A O 1
ATOM 2187 N N . GLY A 1 281 ? -19.713 7.786 -0.470 1.00 94.81 281 GLY A N 1
ATOM 2188 C CA . GLY A 1 281 ? -20.520 6.579 -0.274 1.00 94.81 281 GLY A CA 1
ATOM 2189 C C . GLY A 1 281 ? -22.011 6.862 -0.476 1.00 94.81 281 GLY A C 1
ATOM 2190 O O . GLY A 1 281 ? -22.401 7.933 -0.952 1.00 94.81 281 GLY A O 1
ATOM 2191 N N . ARG A 1 282 ? -22.864 5.894 -0.130 1.00 96.56 282 ARG A N 1
ATOM 2192 C CA . ARG A 1 282 ? -24.324 6.053 -0.252 1.00 96.56 282 ARG A CA 1
ATOM 2193 C C . ARG A 1 282 ? -24.856 6.986 0.843 1.00 96.56 282 ARG A C 1
ATOM 2195 O O . ARG A 1 282 ? -24.271 7.036 1.922 1.00 96.56 282 ARG A O 1
ATOM 2202 N N . PRO A 1 283 ? -25.963 7.713 0.615 1.00 95.31 283 PRO A N 1
ATOM 2203 C CA . PRO A 1 283 ? -26.544 8.581 1.636 1.00 95.31 283 PRO A CA 1
ATOM 2204 C C . PRO A 1 283 ? -26.815 7.837 2.949 1.00 95.31 283 PRO A C 1
ATOM 2206 O O . PRO A 1 283 ? -27.372 6.741 2.936 1.00 95.31 283 PRO A O 1
ATOM 2209 N N . VAL A 1 284 ? -26.455 8.456 4.075 1.00 93.94 284 VAL A N 1
ATOM 2210 C CA . VAL A 1 284 ? -26.695 7.927 5.423 1.00 93.94 284 VAL A CA 1
ATOM 2211 C C . VAL A 1 284 ? -27.519 8.919 6.245 1.00 93.94 284 VAL A C 1
ATOM 2213 O O . VAL A 1 284 ? -27.314 10.129 6.161 1.00 93.94 284 VAL A O 1
ATOM 2216 N N . GLN A 1 285 ? -28.453 8.409 7.047 1.00 86.88 285 GLN A N 1
ATOM 2217 C CA . GLN A 1 285 ? -29.160 9.146 8.098 1.00 86.88 285 GLN A CA 1
ATOM 2218 C C . GLN A 1 285 ? -29.308 8.220 9.319 1.00 86.88 285 GLN A C 1
ATOM 2220 O O . GLN A 1 285 ? -29.525 7.027 9.114 1.00 86.88 285 GLN A O 1
ATOM 2225 N N . PRO A 1 286 ? -29.209 8.721 10.565 1.00 90.25 286 PRO A N 1
ATOM 2226 C CA . PRO A 1 286 ? -29.134 10.126 10.972 1.00 90.25 286 PRO A CA 1
ATOM 2227 C C . PRO A 1 286 ? -27.707 10.641 11.269 1.00 90.25 286 PRO A C 1
ATOM 2229 O O . PRO A 1 286 ? -27.576 11.572 12.055 1.00 90.25 286 PRO A O 1
ATOM 2232 N N . ILE A 1 287 ? -26.645 10.066 10.687 1.00 96.06 287 ILE A N 1
ATOM 2233 C CA . ILE A 1 287 ? -25.259 10.448 11.031 1.00 96.06 287 ILE A CA 1
ATOM 2234 C C . ILE A 1 287 ? -25.005 11.948 10.821 1.00 96.06 287 ILE A C 1
ATOM 2236 O O . ILE A 1 287 ? -25.167 12.476 9.718 1.00 96.06 287 ILE A O 1
ATOM 2240 N N . VAL A 1 288 ? -24.554 12.616 11.883 1.00 96.38 288 VAL A N 1
ATOM 2241 C CA . VAL A 1 288 ? -24.148 14.026 11.879 1.00 96.38 288 VAL A CA 1
ATOM 2242 C C . VAL A 1 288 ? -22.640 14.093 12.084 1.00 96.38 288 VAL A C 1
ATOM 2244 O O . VAL A 1 288 ? -22.106 13.407 12.946 1.00 96.38 288 VAL A O 1
ATOM 2247 N N . VAL A 1 289 ? -21.946 14.916 11.298 1.00 95.94 289 VAL A N 1
ATOM 2248 C CA . VAL A 1 289 ? -20.483 15.084 11.351 1.00 95.94 289 VAL A CA 1
ATOM 2249 C C . VAL A 1 289 ? -20.101 16.552 11.503 1.00 95.94 289 VAL A C 1
ATOM 2251 O O . VAL A 1 289 ? -20.908 17.440 11.210 1.00 95.94 289 VAL A O 1
ATOM 2254 N N . SER A 1 290 ? -18.861 16.810 11.924 1.00 91.19 290 SER A N 1
ATOM 2255 C CA . SER A 1 290 ? -18.317 18.167 12.026 1.00 91.19 290 SER A CA 1
ATOM 2256 C C . SER A 1 290 ? -18.429 18.964 10.705 1.00 91.19 290 SER A C 1
ATOM 2258 O O . SER A 1 290 ? -18.430 18.382 9.612 1.00 91.19 290 SER A O 1
ATOM 2260 N N . PRO A 1 291 ? -18.513 20.310 10.767 1.00 89.25 291 PRO A N 1
ATOM 2261 C CA . PRO A 1 291 ? -18.554 21.165 9.580 1.00 89.25 291 PRO A CA 1
ATOM 2262 C C . PRO A 1 291 ? -17.402 20.893 8.605 1.00 89.25 291 PRO A C 1
ATOM 2264 O O . PRO A 1 291 ? -16.289 20.587 9.017 1.00 89.25 291 PRO A O 1
ATOM 2267 N N . GLY A 1 292 ? -17.670 21.017 7.304 1.00 90.25 292 GLY A N 1
ATOM 2268 C CA . GLY A 1 292 ? -16.688 20.709 6.255 1.00 90.25 292 GLY A CA 1
ATOM 2269 C C . GLY A 1 292 ? -16.571 19.218 5.920 1.00 90.25 292 GLY A C 1
ATOM 2270 O O . GLY A 1 292 ? -16.020 18.884 4.879 1.00 90.25 292 GLY A O 1
ATOM 2271 N N . LEU A 1 293 ? -17.167 18.324 6.717 1.00 94.38 293 LEU A N 1
ATOM 2272 C CA . LEU A 1 293 ? -17.186 16.881 6.466 1.00 94.38 293 LEU A CA 1
ATOM 2273 C C . LEU A 1 293 ? -18.562 16.390 6.007 1.00 94.38 293 LEU A C 1
ATOM 2275 O O . LEU A 1 293 ? -19.594 17.034 6.228 1.00 94.38 293 LEU A O 1
ATOM 2279 N N . GLN A 1 294 ? -18.576 15.229 5.366 1.00 95.50 294 GLN A N 1
ATOM 2280 C CA . GLN A 1 294 ? -19.762 14.467 4.988 1.00 95.50 294 GLN A CA 1
ATOM 2281 C C . GLN A 1 294 ? -19.586 13.000 5.378 1.00 95.50 294 GLN A C 1
ATOM 2283 O O . GLN A 1 294 ? -18.464 12.502 5.447 1.00 95.50 294 GLN A O 1
ATOM 2288 N N . ALA A 1 295 ? -20.703 12.320 5.619 1.00 96.94 295 ALA A N 1
ATOM 2289 C CA . ALA A 1 295 ? -20.735 10.892 5.889 1.00 96.94 295 ALA A CA 1
ATOM 2290 C C . ALA A 1 295 ? -21.576 10.169 4.838 1.00 96.94 295 ALA A C 1
ATOM 2292 O O . ALA A 1 295 ? -22.545 10.725 4.314 1.00 96.94 295 ALA A O 1
ATOM 2293 N N . GLY A 1 296 ? -21.230 8.914 4.586 1.00 97.69 296 GLY A N 1
ATOM 2294 C CA . GLY A 1 296 ? -22.035 8.004 3.789 1.00 97.69 296 GLY A CA 1
ATOM 2295 C C . GLY A 1 296 ? -21.790 6.555 4.175 1.00 97.69 296 GLY A C 1
ATOM 2296 O O . GLY A 1 296 ? -20.783 6.208 4.797 1.00 97.69 296 GLY A O 1
ATOM 2297 N N . ILE A 1 297 ? -22.738 5.698 3.814 1.00 98.31 297 ILE A N 1
ATOM 2298 C CA . ILE A 1 297 ? -22.605 4.254 3.964 1.00 98.31 297 ILE A CA 1
ATOM 2299 C C . ILE A 1 297 ? -21.506 3.800 3.007 1.00 98.31 297 ILE A C 1
ATOM 2301 O O . ILE A 1 297 ? -21.613 3.969 1.787 1.00 98.31 297 ILE A O 1
ATOM 2305 N N . TYR A 1 298 ? -20.450 3.227 3.575 1.00 98.50 298 TYR A N 1
ATOM 2306 C CA . TYR A 1 298 ? -19.416 2.543 2.822 1.00 98.50 298 TYR A CA 1
ATOM 2307 C C . TYR A 1 298 ? -19.816 1.100 2.542 1.00 98.50 298 TYR A C 1
ATOM 2309 O O . TYR A 1 298 ? -19.788 0.680 1.396 1.00 98.50 298 TYR A O 1
ATOM 2317 N N . ALA A 1 299 ? -20.235 0.359 3.566 1.00 98.12 299 ALA A N 1
ATOM 2318 C CA . ALA A 1 299 ? -20.711 -1.013 3.438 1.00 98.12 299 ALA A CA 1
ATOM 2319 C C . ALA A 1 299 ? -21.978 -1.214 4.276 1.00 98.12 299 ALA A C 1
ATOM 2321 O O . ALA A 1 299 ? -22.110 -0.638 5.354 1.00 98.12 299 ALA A O 1
ATOM 2322 N N . GLU A 1 300 ? -22.891 -2.053 3.798 1.00 95.81 300 GLU A N 1
ATOM 2323 C CA . GLU A 1 300 ? -24.139 -2.412 4.477 1.00 95.81 300 GLU A CA 1
ATOM 2324 C C . GLU A 1 300 ? -24.354 -3.925 4.446 1.00 95.81 300 GLU A C 1
ATOM 2326 O O . GLU A 1 300 ? -23.791 -4.621 3.600 1.00 95.81 300 GLU A O 1
ATOM 2331 N N . GLY A 1 301 ? -25.161 -4.439 5.375 1.00 96.19 301 GLY A N 1
ATOM 2332 C CA . GLY A 1 301 ? -25.413 -5.878 5.485 1.00 96.19 301 GLY A CA 1
ATOM 2333 C C . GLY A 1 301 ? -24.214 -6.667 6.016 1.00 96.19 301 GLY A C 1
ATOM 2334 O O . GLY A 1 301 ? -24.191 -7.890 5.910 1.00 96.19 301 GLY A O 1
ATOM 2335 N N . ILE A 1 302 ? -23.224 -5.980 6.593 1.00 97.38 302 ILE A N 1
ATOM 2336 C CA . ILE A 1 302 ? -22.107 -6.620 7.279 1.00 97.38 302 ILE A CA 1
ATOM 2337 C C . ILE A 1 302 ? -22.577 -6.941 8.690 1.00 97.38 302 ILE A C 1
ATOM 2339 O O . ILE A 1 302 ? -22.836 -6.029 9.466 1.00 97.38 302 ILE A O 1
ATOM 2343 N N . GLU A 1 303 ? -22.730 -8.218 9.022 1.00 95.25 303 GLU A N 1
ATOM 2344 C CA . GLU A 1 303 ? -23.251 -8.617 10.330 1.00 95.25 303 GLU A CA 1
ATOM 2345 C C . GLU A 1 303 ? -22.250 -8.288 11.443 1.00 95.25 303 GLU A C 1
ATOM 2347 O O . GLU A 1 303 ? -21.147 -8.842 11.484 1.00 95.25 303 GLU A O 1
ATOM 2352 N N . SER A 1 304 ? -22.647 -7.378 12.338 1.00 97.25 304 SER A N 1
ATOM 2353 C CA . SER A 1 304 ? -21.893 -6.964 13.524 1.00 97.25 304 SER A CA 1
ATOM 2354 C C . SER A 1 304 ? -20.393 -6.785 13.246 1.00 97.25 304 SER A C 1
ATOM 2356 O O . SER A 1 304 ? -19.578 -7.571 13.743 1.00 97.25 304 SER A O 1
ATOM 2358 N N . PRO A 1 305 ? -19.992 -5.795 12.424 1.00 98.31 305 PRO A N 1
ATOM 2359 C CA . PRO A 1 305 ? -18.586 -5.478 12.223 1.00 98.31 305 PRO A CA 1
ATOM 2360 C C . PRO A 1 305 ? -17.981 -5.019 13.553 1.00 98.31 305 PRO A C 1
ATOM 2362 O O . PRO A 1 305 ? -18.541 -4.159 14.224 1.00 98.31 305 PRO A O 1
ATOM 2365 N N . ILE A 1 306 ? -16.848 -5.596 13.946 1.00 97.75 306 ILE A N 1
ATOM 2366 C CA . ILE A 1 306 ? -16.175 -5.337 15.232 1.00 97.75 306 ILE A CA 1
ATOM 2367 C C . ILE A 1 306 ? -14.694 -4.968 15.086 1.00 97.75 306 ILE A C 1
ATOM 2369 O O . ILE A 1 306 ? -14.016 -4.713 16.074 1.00 97.75 306 ILE A O 1
ATOM 2373 N N . GLY A 1 307 ? -14.154 -4.977 13.868 1.00 98.00 307 GLY A N 1
ATOM 2374 C CA . GLY A 1 307 ? -12.764 -4.613 13.622 1.00 98.00 307 GLY A CA 1
ATOM 2375 C C . GLY A 1 307 ? -12.572 -4.092 12.210 1.00 98.00 307 GLY A C 1
ATOM 2376 O O . GLY A 1 307 ? -13.157 -4.633 11.272 1.00 98.00 307 GLY A O 1
ATOM 2377 N N . LEU A 1 308 ? -11.739 -3.062 12.072 1.00 98.50 308 LEU A N 1
ATOM 2378 C CA . LEU A 1 308 ? -11.370 -2.445 10.804 1.00 98.50 308 LEU A CA 1
ATOM 2379 C C . LEU A 1 308 ? -9.857 -2.220 10.755 1.00 98.50 308 LEU A C 1
ATOM 2381 O O . LEU A 1 308 ? -9.268 -1.801 11.746 1.00 98.50 308 LEU A O 1
ATOM 2385 N N . ALA A 1 309 ? -9.240 -2.447 9.599 1.00 97.19 309 ALA A N 1
ATOM 2386 C CA . ALA A 1 309 ? -7.901 -1.947 9.273 1.00 97.19 309 ALA A CA 1
ATOM 2387 C C . ALA A 1 309 ? -7.699 -1.958 7.758 1.00 97.19 309 ALA A C 1
ATOM 2389 O O . ALA A 1 309 ? -8.545 -2.457 7.021 1.00 97.19 309 ALA A O 1
ATOM 2390 N N . LEU A 1 310 ? -6.569 -1.436 7.289 1.00 96.38 310 LEU A N 1
ATOM 2391 C CA . LEU A 1 310 ? -6.182 -1.579 5.891 1.00 96.38 310 LEU A CA 1
ATOM 2392 C C . LEU A 1 310 ? -5.378 -2.860 5.687 1.00 96.38 310 LEU A C 1
ATOM 2394 O O . LEU A 1 310 ? -4.430 -3.113 6.426 1.00 96.38 310 LEU A O 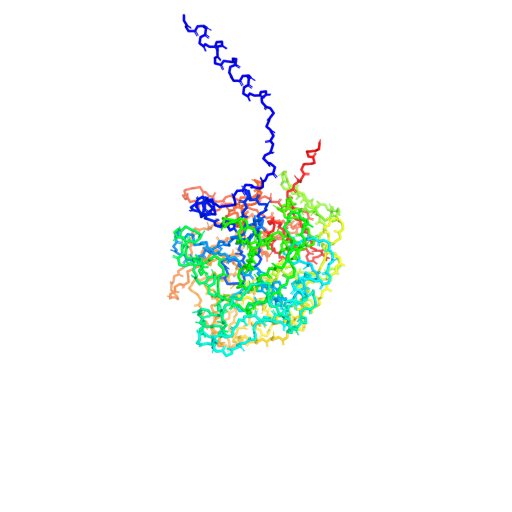1
ATOM 2398 N N . SER A 1 311 ? -5.735 -3.644 4.673 1.00 95.50 311 SER A N 1
ATOM 2399 C CA . SER A 1 311 ? -4.927 -4.755 4.181 1.00 95.50 311 SER A CA 1
ATOM 2400 C C . SER A 1 311 ? -3.568 -4.263 3.661 1.00 95.50 311 SER A C 1
ATOM 2402 O O . SER A 1 311 ? -3.405 -3.073 3.368 1.00 95.50 311 SER A O 1
ATOM 2404 N N . PRO A 1 312 ? -2.585 -5.163 3.483 1.00 93.00 312 PRO A N 1
ATOM 2405 C CA . PRO A 1 312 ? -1.267 -4.799 2.957 1.00 93.00 312 PRO A CA 1
ATOM 2406 C C . PRO A 1 312 ? -1.270 -4.149 1.566 1.00 93.00 312 PRO A C 1
ATOM 2408 O O . PRO A 1 312 ? -0.308 -3.481 1.209 1.00 93.00 312 PRO A O 1
ATOM 2411 N N . ASP A 1 313 ? -2.338 -4.312 0.781 1.00 92.88 313 ASP A N 1
ATOM 2412 C CA . ASP A 1 313 ? -2.555 -3.645 -0.509 1.00 92.88 313 ASP A CA 1
ATOM 2413 C C . ASP A 1 313 ? -3.473 -2.407 -0.419 1.00 92.88 313 ASP A C 1
ATOM 2415 O O . ASP A 1 313 ? -3.872 -1.843 -1.441 1.00 92.88 313 ASP A O 1
ATOM 2419 N N . GLY A 1 314 ? -3.769 -1.946 0.800 1.00 93.38 314 GLY A N 1
ATOM 2420 C CA . GLY A 1 314 ? -4.438 -0.676 1.079 1.00 93.38 314 GLY A CA 1
ATOM 2421 C C . GLY A 1 314 ? -5.964 -0.695 0.991 1.00 93.38 314 GLY A C 1
ATOM 2422 O O . GLY A 1 314 ? -6.562 0.380 0.983 1.00 93.38 314 GLY A O 1
ATOM 2423 N N . GLN A 1 315 ? -6.596 -1.868 0.912 1.00 95.50 315 GLN A N 1
ATOM 2424 C CA . GLN A 1 315 ? -8.057 -2.018 0.927 1.00 95.50 315 GLN A CA 1
ATOM 2425 C C . GLN A 1 315 ? -8.593 -2.161 2.356 1.00 95.50 315 GLN A C 1
ATOM 2427 O O . GLN A 1 315 ? -7.859 -2.540 3.264 1.00 95.50 315 GLN A O 1
ATOM 2432 N N . LEU A 1 316 ? -9.879 -1.883 2.589 1.00 98.00 316 LEU A N 1
ATOM 2433 C CA . LEU A 1 316 ? -10.461 -2.053 3.922 1.00 98.00 316 LEU A CA 1
ATOM 2434 C C . LEU A 1 316 ? -10.697 -3.541 4.236 1.00 98.00 316 LEU A C 1
ATOM 2436 O O . LEU A 1 316 ? -11.358 -4.257 3.480 1.00 98.00 316 LEU A O 1
ATOM 2440 N N . LEU A 1 317 ? -10.200 -3.978 5.389 1.00 98.69 317 LEU A N 1
ATOM 2441 C CA . LEU A 1 317 ? -10.541 -5.236 6.038 1.00 98.69 317 LEU A CA 1
ATOM 2442 C C . LEU A 1 317 ? -11.635 -5.002 7.077 1.00 98.69 317 LEU A C 1
ATOM 2444 O O . LEU A 1 317 ? -11.555 -4.052 7.855 1.00 98.69 317 LEU A O 1
ATOM 2448 N N . ILE A 1 318 ? -12.624 -5.893 7.116 1.00 98.75 318 ILE A N 1
ATOM 2449 C CA . ILE A 1 318 ? -13.755 -5.836 8.041 1.00 98.75 318 ILE A CA 1
ATOM 2450 C C . ILE A 1 318 ? -13.899 -7.182 8.750 1.00 98.75 318 ILE A C 1
ATOM 2452 O O . ILE A 1 318 ? -14.209 -8.198 8.129 1.00 98.75 318 ILE A O 1
ATOM 2456 N N . LEU A 1 319 ? -13.684 -7.194 10.063 1.00 98.75 319 LEU A N 1
ATOM 2457 C CA . LEU A 1 319 ? -13.887 -8.365 10.911 1.00 98.75 319 LEU A CA 1
ATOM 2458 C C . LEU A 1 319 ? -15.297 -8.360 11.491 1.00 98.75 319 LEU A C 1
ATOM 2460 O O . LEU A 1 319 ? -15.698 -7.399 12.142 1.00 98.75 319 LEU A O 1
ATOM 2464 N N . THR A 1 320 ? -16.023 -9.450 11.283 1.00 98.50 320 THR A N 1
ATOM 2465 C CA . THR A 1 320 ? -17.375 -9.666 11.819 1.00 98.50 320 THR A CA 1
ATOM 2466 C C . THR A 1 320 ? -17.330 -10.417 13.146 1.00 98.50 320 THR A C 1
ATOM 2468 O O . THR A 1 320 ? -16.443 -11.248 13.369 1.00 98.50 320 THR A O 1
ATOM 2471 N N . ALA A 1 321 ? -18.324 -10.195 14.009 1.00 97.31 321 ALA A N 1
ATOM 2472 C CA . ALA A 1 321 ? -18.479 -10.954 15.253 1.00 97.31 321 ALA A CA 1
ATOM 2473 C C . ALA A 1 321 ? -18.647 -12.468 15.011 1.00 97.31 321 ALA A C 1
ATOM 2475 O O . ALA A 1 321 ? -18.244 -13.277 15.845 1.00 97.31 321 ALA A O 1
ATOM 2476 N N . ALA A 1 322 ? -19.161 -12.855 13.837 1.00 97.25 322 ALA A N 1
ATOM 2477 C CA . ALA A 1 322 ? -19.296 -14.244 13.402 1.00 97.25 322 ALA A CA 1
ATOM 2478 C C . ALA A 1 322 ? -17.955 -14.942 13.088 1.00 97.25 322 ALA A C 1
ATOM 2480 O O . ALA A 1 322 ? -17.939 -16.129 12.766 1.00 97.25 322 ALA A O 1
ATOM 2481 N N . GLY A 1 323 ? -16.823 -14.233 13.156 1.00 97.81 323 GLY A N 1
ATOM 2482 C CA . GLY A 1 323 ? -15.510 -14.838 12.940 1.00 97.81 323 GLY A CA 1
ATOM 2483 C C . GLY A 1 323 ? -15.027 -14.832 11.493 1.00 97.81 323 GLY A C 1
ATOM 2484 O O . GLY A 1 323 ? -14.105 -15.582 11.162 1.00 97.81 323 GLY A O 1
ATOM 2485 N N . THR A 1 324 ? -15.638 -14.006 10.641 1.00 98.38 324 THR A N 1
ATOM 2486 C CA . THR A 1 324 ? -15.259 -13.841 9.230 1.00 98.38 324 THR A CA 1
ATOM 2487 C C . THR A 1 324 ? -14.557 -12.505 9.026 1.00 98.38 324 THR A C 1
ATOM 2489 O O . THR A 1 324 ? -15.084 -11.466 9.427 1.00 98.38 324 THR A O 1
ATOM 2492 N N . LEU A 1 325 ? -13.389 -12.538 8.389 1.00 98.56 325 LEU A N 1
ATOM 2493 C CA . LEU A 1 325 ? -12.620 -11.372 7.973 1.00 98.56 325 LEU A CA 1
ATOM 2494 C C . LEU A 1 325 ? -12.830 -11.151 6.472 1.00 98.56 325 LEU A C 1
ATOM 2496 O O . LEU A 1 325 ? -12.399 -11.956 5.646 1.00 98.56 325 LEU A O 1
ATOM 2500 N N . LEU A 1 326 ? -13.523 -10.073 6.131 1.00 98.56 326 LEU A N 1
ATOM 2501 C CA . LEU A 1 326 ? -13.826 -9.670 4.762 1.00 98.56 326 LEU A CA 1
ATOM 2502 C C . LEU A 1 326 ? -12.800 -8.642 4.283 1.00 98.56 326 LEU A C 1
ATOM 2504 O O . LEU A 1 326 ? -12.392 -7.778 5.054 1.00 98.56 326 LEU A O 1
ATOM 2508 N N . LYS A 1 327 ? -12.429 -8.700 3.007 1.00 98.25 327 LYS A N 1
ATOM 2509 C CA . LYS A 1 327 ? -11.640 -7.681 2.307 1.00 98.25 327 LYS A CA 1
ATOM 2510 C C . LYS A 1 327 ? -12.512 -7.037 1.238 1.00 98.25 327 LYS A C 1
ATOM 2512 O O . LYS A 1 327 ? -13.142 -7.751 0.459 1.00 98.25 327 LYS A O 1
ATOM 2517 N N . VAL A 1 328 ? -12.565 -5.709 1.209 1.00 97.81 328 VAL A N 1
ATOM 2518 C CA . VAL A 1 328 ? -13.236 -4.964 0.134 1.00 97.81 328 VAL A CA 1
ATOM 2519 C C . VAL A 1 328 ? -12.364 -4.990 -1.120 1.00 97.81 328 VAL A C 1
ATOM 2521 O O . VAL A 1 328 ? -11.173 -4.720 -1.030 1.00 97.81 328 VAL A O 1
ATOM 2524 N N . ASN A 1 329 ? -12.944 -5.298 -2.283 1.00 93.19 329 ASN A N 1
ATOM 2525 C CA . ASN A 1 329 ? -12.198 -5.400 -3.552 1.00 93.19 329 ASN A CA 1
ATOM 2526 C C . ASN A 1 329 ? -12.662 -4.425 -4.637 1.00 93.19 329 ASN A C 1
ATOM 2528 O O . ASN A 1 329 ? -12.116 -4.406 -5.739 1.00 93.19 329 ASN A O 1
ATOM 2532 N N . GLY A 1 330 ? -13.678 -3.618 -4.351 1.00 92.56 330 GLY A N 1
ATOM 2533 C CA . GLY A 1 330 ? -14.168 -2.635 -5.298 1.00 92.56 330 GLY A CA 1
ATOM 2534 C C . GLY A 1 330 ? -15.164 -1.684 -4.668 1.00 92.56 330 GLY A C 1
ATOM 2535 O O . GLY A 1 330 ? -15.825 -2.014 -3.683 1.00 92.56 330 GLY A O 1
ATOM 2536 N N . GLU A 1 331 ? -15.287 -0.517 -5.288 1.00 95.19 331 GLU A N 1
ATOM 2537 C CA . GLU A 1 331 ? -16.276 0.500 -4.952 1.00 95.19 331 GLU A CA 1
ATOM 2538 C C . GLU A 1 331 ? -17.194 0.771 -6.149 1.00 95.19 331 GLU A C 1
ATOM 2540 O O . GLU A 1 331 ? -16.803 0.608 -7.307 1.00 95.19 331 GLU A O 1
ATOM 2545 N N . ASP A 1 332 ? -18.436 1.165 -5.880 1.00 95.00 332 ASP A N 1
ATOM 2546 C CA . ASP A 1 332 ? -19.378 1.632 -6.893 1.00 95.00 332 ASP A CA 1
ATOM 2547 C C . ASP A 1 332 ? -19.171 3.124 -7.240 1.00 95.00 332 ASP A C 1
ATOM 2549 O O . ASP A 1 332 ? -18.262 3.809 -6.760 1.00 95.00 332 ASP A O 1
ATOM 2553 N N . ALA A 1 333 ? -20.031 3.665 -8.106 1.00 93.50 333 ALA A N 1
ATOM 2554 C CA . ALA A 1 333 ? -19.957 5.063 -8.528 1.00 93.50 333 ALA A CA 1
ATOM 2555 C C . ALA A 1 333 ? -20.117 6.068 -7.369 1.00 93.50 333 ALA A C 1
ATOM 2557 O O . ALA A 1 333 ? -19.647 7.195 -7.486 1.00 93.50 333 ALA A O 1
ATOM 2558 N N . SER A 1 334 ? -20.741 5.674 -6.253 1.00 94.50 334 SER A N 1
ATOM 2559 C CA . SER A 1 334 ? -20.871 6.502 -5.047 1.00 94.50 334 SER A CA 1
ATOM 2560 C C . SER A 1 334 ? -19.650 6.412 -4.126 1.00 94.50 334 SER A C 1
ATOM 2562 O O . SER A 1 334 ? -19.495 7.237 -3.229 1.00 94.50 334 SER A O 1
ATOM 2564 N N . GLY A 1 335 ? -18.767 5.435 -4.354 1.00 94.44 335 GLY A N 1
ATOM 2565 C CA . GLY A 1 335 ? -17.663 5.080 -3.463 1.00 94.44 335 GLY A CA 1
ATOM 2566 C C . GLY A 1 335 ? -18.061 4.110 -2.349 1.00 94.44 335 GLY A C 1
ATOM 2567 O O . GLY A 1 335 ? -17.326 3.976 -1.377 1.00 94.44 335 GLY A O 1
ATOM 2568 N N . ALA A 1 336 ? -19.236 3.484 -2.416 1.00 97.44 336 ALA A N 1
ATOM 2569 C CA . ALA A 1 336 ? -19.593 2.419 -1.483 1.00 97.44 336 ALA A CA 1
ATOM 2570 C C . ALA A 1 336 ? -18.961 1.096 -1.935 1.00 97.44 336 ALA A C 1
ATOM 2572 O O . ALA A 1 336 ? -18.877 0.838 -3.136 1.00 97.44 336 ALA A O 1
ATOM 2573 N N . ALA A 1 337 ? -18.540 0.259 -0.990 1.00 97.62 337 ALA A N 1
ATOM 2574 C CA . ALA A 1 337 ? -18.039 -1.084 -1.237 1.00 97.62 337 ALA A CA 1
ATOM 2575 C C . ALA A 1 337 ? -19.054 -1.889 -2.067 1.00 97.62 337 ALA A C 1
ATOM 2577 O O . ALA A 1 337 ? -20.227 -2.010 -1.708 1.00 97.62 337 ALA A O 1
ATOM 2578 N N . SER A 1 338 ? -18.599 -2.428 -3.195 1.00 96.12 338 SER A N 1
ATOM 2579 C CA . SER A 1 338 ? -19.437 -3.134 -4.171 1.00 96.12 338 SER A CA 1
ATOM 2580 C C . SER A 1 338 ? -19.163 -4.635 -4.226 1.00 96.12 338 SER A C 1
ATOM 2582 O O . SER A 1 338 ? -19.999 -5.394 -4.713 1.00 96.12 338 SER A O 1
ATOM 2584 N N . SER A 1 339 ? -18.008 -5.078 -3.726 1.00 96.25 339 SER A N 1
ATOM 2585 C CA . SER A 1 339 ? -17.613 -6.486 -3.705 1.00 96.25 339 SER A CA 1
ATOM 2586 C C . SER A 1 339 ? -16.668 -6.794 -2.546 1.00 96.25 339 SER A C 1
ATOM 2588 O O . SER A 1 339 ? -15.890 -5.938 -2.113 1.00 96.25 339 SER A O 1
ATOM 2590 N N . PHE A 1 340 ? -16.739 -8.036 -2.067 1.00 97.06 340 PHE A N 1
ATOM 2591 C CA . PHE A 1 340 ? -15.962 -8.538 -0.939 1.00 97.06 340 PHE A CA 1
ATOM 2592 C C . PHE A 1 340 ? -15.377 -9.913 -1.270 1.00 97.06 340 PHE A C 1
ATOM 2594 O O . PHE A 1 340 ? -16.049 -10.729 -1.901 1.00 97.06 340 PHE A O 1
ATOM 2601 N N . THR A 1 341 ? -14.174 -10.188 -0.775 1.00 97.00 341 THR A N 1
ATOM 2602 C CA . THR A 1 341 ? -13.626 -11.548 -0.656 1.00 97.00 341 THR A CA 1
ATOM 2603 C C . THR A 1 341 ? -13.519 -11.909 0.820 1.00 97.00 341 THR A C 1
ATOM 2605 O O . THR A 1 341 ? -13.234 -11.057 1.664 1.00 97.00 341 THR A O 1
ATOM 2608 N N . THR A 1 342 ? -13.749 -13.176 1.158 1.00 98.00 342 THR A N 1
ATOM 2609 C CA . THR A 1 342 ? -13.416 -13.693 2.488 1.00 98.00 342 THR A CA 1
ATOM 2610 C C . THR A 1 342 ? -11.909 -13.892 2.573 1.00 98.00 342 THR A C 1
ATOM 2612 O O . THR A 1 342 ? -11.386 -14.872 2.055 1.00 98.00 342 THR A O 1
ATOM 2615 N N . PHE A 1 343 ? -11.225 -12.965 3.237 1.00 98.31 343 PHE A N 1
ATOM 2616 C CA . PHE A 1 343 ? -9.780 -13.020 3.444 1.00 98.31 343 PHE A CA 1
ATOM 2617 C C . PHE A 1 343 ? -9.399 -14.175 4.377 1.00 98.31 343 PHE A C 1
ATOM 2619 O O . PHE A 1 343 ? -8.489 -14.946 4.095 1.00 98.31 343 PHE A O 1
ATOM 2626 N N . ALA A 1 344 ? -10.131 -14.326 5.486 1.00 98.25 344 ALA A N 1
ATOM 2627 C CA . ALA A 1 344 ? -9.986 -15.440 6.419 1.00 98.25 344 ALA A CA 1
ATOM 2628 C C . ALA A 1 344 ? -11.307 -15.711 7.160 1.00 98.25 344 ALA A C 1
ATOM 2630 O O . ALA A 1 344 ? -12.182 -14.847 7.243 1.00 98.25 344 ALA A O 1
ATOM 2631 N N . SER A 1 345 ? -11.464 -16.906 7.732 1.00 97.50 345 SER A N 1
ATOM 2632 C CA . SER A 1 345 ? -12.649 -17.270 8.523 1.00 97.50 345 SER A CA 1
ATOM 2633 C C . SER A 1 345 ? -12.316 -18.239 9.662 1.00 97.50 345 SER A C 1
ATOM 2635 O O . SER A 1 345 ? -11.185 -18.709 9.794 1.00 97.50 345 SER A O 1
ATOM 2637 N N . GLY A 1 346 ? -13.303 -18.527 10.515 1.00 96.88 346 GLY A N 1
ATOM 2638 C CA . GLY A 1 346 ? -13.171 -19.497 11.605 1.00 96.88 346 GLY A CA 1
ATOM 2639 C C . GLY A 1 346 ? -12.527 -18.937 12.877 1.00 96.88 346 GLY A C 1
ATOM 2640 O O . GLY A 1 346 ? -12.018 -19.709 13.697 1.00 96.88 346 GLY A O 1
ATOM 2641 N N . LEU A 1 347 ? -12.524 -17.611 13.051 1.00 97.31 347 LEU A N 1
ATOM 2642 C CA . LEU A 1 347 ? -12.165 -16.961 14.315 1.00 97.31 347 LEU A CA 1
ATOM 2643 C C . LEU A 1 347 ? -13.273 -17.202 15.353 1.00 97.31 347 LEU A C 1
ATOM 2645 O O . LEU A 1 347 ? -14.453 -17.122 15.031 1.00 97.31 347 LEU A O 1
ATOM 2649 N N . VAL A 1 348 ? -12.909 -17.515 16.598 1.00 96.44 348 VAL A N 1
ATOM 2650 C CA . VAL A 1 348 ? -13.885 -17.859 17.651 1.00 96.44 348 VAL A CA 1
ATOM 2651 C C . VAL A 1 348 ? -14.053 -16.676 18.589 1.00 96.44 348 VAL A C 1
ATOM 2653 O O . VAL A 1 348 ? -13.147 -16.404 19.374 1.00 96.44 348 VAL A O 1
ATOM 2656 N N . ASN A 1 349 ? -15.194 -15.986 18.506 1.00 96.38 349 ASN A N 1
ATOM 2657 C CA . ASN A 1 349 ? -15.443 -14.727 19.215 1.00 96.38 349 ASN A CA 1
ATOM 2658 C C . ASN A 1 349 ? -14.263 -13.745 19.018 1.00 96.38 349 ASN A C 1
ATOM 2660 O O . ASN A 1 349 ? -13.512 -13.472 19.951 1.00 96.38 349 ASN A O 1
ATOM 2664 N N . PRO A 1 350 ? -13.999 -13.258 17.799 1.00 97.56 350 PRO A N 1
ATOM 2665 C CA . PRO A 1 350 ? -12.917 -12.297 17.574 1.00 97.56 350 PRO A CA 1
ATOM 2666 C C . PRO A 1 350 ? -13.052 -11.017 18.424 1.00 97.56 350 PRO A C 1
ATOM 2668 O O . PRO A 1 350 ? -14.154 -10.654 18.830 1.00 97.56 350 PRO A O 1
ATOM 2671 N N . ARG A 1 351 ? -11.936 -10.322 18.689 1.00 96.94 351 ARG A N 1
ATOM 2672 C CA . ARG A 1 351 ? -11.919 -9.053 19.457 1.00 96.94 351 ARG A CA 1
ATOM 2673 C C . ARG A 1 351 ? -11.622 -7.810 18.626 1.00 96.94 351 ARG A C 1
ATOM 2675 O O . ARG A 1 351 ? -12.057 -6.725 18.979 1.00 96.94 351 ARG A O 1
ATOM 2682 N N . GLY A 1 352 ? -10.851 -7.966 17.557 1.00 96.31 352 GLY A N 1
ATOM 2683 C CA . GLY A 1 352 ? -10.380 -6.873 16.714 1.00 96.31 352 GLY A CA 1
ATOM 2684 C C . GLY A 1 352 ? -9.180 -7.307 15.883 1.00 96.31 352 GLY A C 1
ATOM 2685 O O . GLY A 1 352 ? -8.773 -8.474 15.934 1.00 96.31 352 GLY A O 1
ATOM 2686 N N . LEU A 1 353 ? -8.620 -6.374 15.114 1.00 96.88 353 LEU A N 1
ATOM 2687 C CA . LEU A 1 353 ? -7.512 -6.655 14.207 1.00 96.88 353 LEU A CA 1
ATOM 2688 C C . LEU A 1 353 ? -6.506 -5.503 14.109 1.00 96.88 353 LEU A C 1
ATOM 2690 O O . LEU A 1 353 ? -6.849 -4.350 14.349 1.00 96.88 353 LEU A O 1
ATOM 2694 N N . ALA A 1 354 ? -5.279 -5.836 13.721 1.00 96.75 354 ALA A N 1
ATOM 2695 C CA . ALA A 1 354 ? -4.205 -4.897 13.412 1.00 96.75 354 ALA A CA 1
ATOM 2696 C C . ALA A 1 354 ? -3.396 -5.414 12.219 1.00 96.75 354 ALA A C 1
ATOM 2698 O O . ALA A 1 354 ? -3.348 -6.619 11.980 1.00 96.75 354 ALA A O 1
ATOM 2699 N N . VAL A 1 355 ? -2.740 -4.524 11.476 1.00 96.06 355 VAL A N 1
ATOM 2700 C CA . VAL A 1 355 ? -1.912 -4.900 10.320 1.00 96.06 355 VAL A CA 1
ATOM 2701 C C . VAL A 1 355 ? -0.512 -4.338 10.495 1.00 96.06 355 VAL A C 1
ATOM 2703 O O . VAL A 1 355 ? -0.349 -3.165 10.826 1.00 96.06 355 VAL A O 1
ATOM 2706 N N . TYR A 1 356 ? 0.494 -5.187 10.301 1.00 94.44 356 TYR A N 1
ATOM 2707 C CA . TYR A 1 356 ? 1.900 -4.811 10.408 1.00 94.44 356 TYR A CA 1
ATOM 2708 C C . TYR A 1 356 ? 2.765 -5.733 9.552 1.00 94.44 356 TYR A C 1
ATOM 2710 O O . TYR A 1 356 ? 2.599 -6.952 9.611 1.00 94.44 356 TYR A O 1
ATOM 2718 N N . ASP A 1 357 ? 3.696 -5.158 8.788 1.00 91.44 357 ASP A N 1
ATOM 2719 C CA . ASP A 1 357 ? 4.689 -5.901 7.997 1.00 91.44 357 ASP A CA 1
ATOM 2720 C C . ASP A 1 357 ? 4.065 -6.991 7.099 1.00 91.44 357 ASP A C 1
ATOM 2722 O O . ASP A 1 357 ? 4.485 -8.146 7.072 1.00 91.44 357 ASP A O 1
ATOM 2726 N N . GLY A 1 358 ? 2.962 -6.643 6.427 1.00 92.00 358 GLY A N 1
ATOM 2727 C CA . GLY A 1 358 ? 2.233 -7.542 5.526 1.00 92.00 358 GLY A CA 1
ATOM 2728 C C . GLY A 1 358 ? 1.311 -8.546 6.225 1.00 92.00 358 GLY A C 1
ATOM 2729 O O . GLY A 1 358 ? 0.451 -9.136 5.582 1.00 92.00 358 GLY A O 1
ATOM 2730 N N . TRP A 1 359 ? 1.421 -8.714 7.540 1.00 95.88 359 TRP A N 1
ATOM 2731 C CA . TRP A 1 359 ? 0.579 -9.629 8.304 1.00 95.88 359 TRP A CA 1
ATOM 2732 C C . TRP A 1 359 ? -0.667 -8.936 8.851 1.00 95.88 359 TRP A C 1
ATOM 2734 O O . TRP A 1 359 ? -0.597 -7.830 9.393 1.00 95.88 359 TRP A O 1
ATOM 2744 N N . VAL A 1 360 ? -1.800 -9.636 8.798 1.00 97.88 360 VAL A N 1
ATOM 2745 C CA . VAL A 1 360 ? -3.044 -9.257 9.475 1.00 97.88 360 VAL A CA 1
ATOM 2746 C C . VAL A 1 360 ? -3.167 -10.050 10.767 1.00 97.88 360 VAL A C 1
ATOM 2748 O O . VAL A 1 360 ? -3.297 -11.269 10.742 1.00 97.88 360 VAL A O 1
ATOM 2751 N N . TYR A 1 361 ? -3.145 -9.370 11.904 1.00 98.06 361 TYR A N 1
ATOM 2752 C CA . TYR A 1 361 ? -3.248 -9.954 13.235 1.00 98.06 361 TYR A CA 1
ATOM 2753 C C . TYR A 1 361 ? -4.675 -9.831 13.744 1.00 98.06 361 TYR A C 1
ATOM 2755 O O . TYR A 1 361 ? -5.291 -8.776 13.623 1.00 98.06 361 TYR A O 1
ATOM 2763 N N . ALA A 1 362 ? -5.177 -10.886 14.371 1.00 97.88 362 ALA A N 1
ATOM 2764 C CA . ALA A 1 362 ? -6.448 -10.885 15.073 1.00 97.88 362 ALA A CA 1
ATOM 2765 C C . ALA A 1 362 ? -6.306 -11.636 16.395 1.00 97.88 362 ALA A C 1
ATOM 2767 O O . ALA A 1 362 ? -5.526 -12.585 16.517 1.00 97.88 362 ALA A O 1
ATOM 2768 N N . SER A 1 363 ? -7.083 -11.230 17.389 1.00 97.25 363 SER A N 1
ATOM 2769 C CA . SER A 1 363 ? -7.234 -11.985 18.628 1.00 97.25 363 SER A CA 1
ATOM 2770 C C . SER A 1 363 ? -8.636 -12.580 18.716 1.00 97.25 363 SER A C 1
ATOM 2772 O O . SER A 1 363 ? -9.622 -11.984 18.276 1.00 97.25 363 SER A O 1
ATOM 2774 N N . ASP A 1 364 ? -8.715 -13.791 19.253 1.00 96.44 364 ASP A N 1
ATOM 2775 C CA . ASP A 1 364 ? -9.953 -14.539 19.460 1.00 96.44 364 ASP A CA 1
ATOM 2776 C C . ASP A 1 364 ? -9.865 -15.326 20.784 1.00 96.44 364 ASP A C 1
ATOM 2778 O O . ASP A 1 364 ? -8.860 -15.253 21.501 1.00 96.44 364 ASP A O 1
ATOM 2782 N N . ASP A 1 365 ? -10.887 -16.110 21.133 1.00 94.06 365 ASP A N 1
ATOM 2783 C CA . ASP A 1 365 ? -10.892 -16.921 22.365 1.00 94.06 365 ASP A CA 1
ATOM 2784 C C . ASP A 1 365 ? -9.717 -17.910 22.457 1.00 94.06 365 ASP A C 1
ATOM 2786 O O . ASP A 1 365 ? -9.388 -18.396 23.543 1.00 94.06 365 ASP A O 1
ATOM 2790 N N . ARG A 1 366 ? -9.055 -18.217 21.333 1.00 92.62 366 ARG A N 1
ATOM 2791 C CA . ARG A 1 366 ? -7.908 -19.135 21.234 1.00 92.62 366 ARG A CA 1
ATOM 2792 C C . ARG A 1 366 ? -6.556 -18.413 21.230 1.00 92.62 366 ARG A C 1
ATOM 2794 O O . ARG A 1 366 ? -5.528 -19.095 21.239 1.00 92.62 366 ARG A O 1
ATOM 2801 N N . GLY A 1 367 ? -6.551 -17.086 21.349 1.00 93.75 367 GLY A N 1
ATOM 2802 C CA . GLY A 1 367 ? -5.368 -16.269 21.593 1.00 93.75 367 GLY A CA 1
ATOM 2803 C C . GLY A 1 367 ? -5.079 -15.360 20.410 1.00 93.75 367 GLY A C 1
ATOM 2804 O O . GLY A 1 367 ? -6.002 -14.867 19.768 1.00 93.75 367 GLY A O 1
ATOM 2805 N N . LEU A 1 368 ? -3.800 -15.146 20.106 1.00 96.12 368 LEU A N 1
ATOM 2806 C CA . LEU A 1 368 ? -3.378 -14.309 18.982 1.00 96.12 368 LEU A CA 1
ATOM 2807 C C . LEU A 1 368 ? -3.081 -15.163 17.743 1.00 96.12 368 LEU A C 1
ATOM 2809 O O . LEU A 1 368 ? -2.332 -16.140 17.827 1.00 96.12 368 LEU A O 1
ATOM 2813 N N . ILE A 1 369 ? -3.637 -14.782 16.597 1.00 97.00 369 ILE A N 1
ATOM 2814 C CA . ILE A 1 369 ? -3.408 -15.392 15.282 1.00 97.00 369 ILE A CA 1
ATOM 2815 C C . ILE A 1 369 ? -3.035 -14.312 14.266 1.00 97.00 369 ILE A C 1
ATOM 2817 O O . ILE A 1 369 ? -3.475 -13.170 14.387 1.00 97.00 369 ILE A O 1
ATOM 2821 N N . ARG A 1 370 ? -2.222 -14.661 13.270 1.00 97.31 370 ARG A N 1
ATOM 2822 C CA . ARG A 1 370 ? -1.927 -13.794 12.126 1.00 97.31 370 ARG A CA 1
ATOM 2823 C C . ARG A 1 370 ? -2.150 -14.505 10.799 1.00 97.31 370 ARG A C 1
ATOM 2825 O O . ARG A 1 370 ? -2.020 -15.726 10.736 1.00 97.31 370 ARG A O 1
ATOM 2832 N N . PHE A 1 371 ? -2.431 -13.725 9.766 1.00 97.88 371 PHE A N 1
ATOM 2833 C CA . PHE A 1 371 ? -2.740 -14.156 8.408 1.00 97.88 371 PHE A CA 1
ATOM 2834 C C . PHE A 1 371 ? -1.879 -13.399 7.393 1.00 97.88 371 PHE A C 1
ATOM 2836 O O . PHE A 1 371 ? -1.578 -12.225 7.612 1.00 97.88 371 PHE A O 1
ATOM 2843 N N . MET A 1 372 ? -1.502 -14.053 6.298 1.00 95.56 372 MET A N 1
ATOM 2844 C CA . MET A 1 372 ? -0.777 -13.438 5.182 1.00 95.56 372 MET A CA 1
ATOM 2845 C C . MET A 1 372 ? -1.378 -13.918 3.867 1.00 95.56 372 MET A C 1
ATOM 2847 O O . MET A 1 372 ? -1.547 -15.124 3.684 1.00 95.56 372 MET A O 1
ATOM 2851 N N . ASP A 1 373 ? -1.638 -12.947 3.001 1.00 93.69 373 ASP A N 1
ATOM 2852 C CA . ASP A 1 373 ? -1.924 -13.095 1.575 1.00 93.69 373 ASP A CA 1
ATOM 2853 C C . ASP A 1 373 ? -0.577 -13.010 0.850 1.00 93.69 373 ASP A C 1
ATOM 2855 O O . ASP A 1 373 ? 0.025 -11.937 0.746 1.00 93.69 373 ASP A O 1
ATOM 2859 N N . ALA A 1 374 ? -0.016 -14.172 0.529 1.00 88.19 374 ALA A N 1
ATOM 2860 C CA . ALA A 1 374 ? 1.353 -14.295 0.040 1.00 88.19 374 ALA A CA 1
ATOM 2861 C C . ALA A 1 374 ? 1.447 -14.152 -1.482 1.00 88.19 374 ALA A C 1
ATOM 2863 O O . ALA A 1 374 ? 2.535 -13.870 -1.989 1.00 88.19 374 ALA A O 1
ATOM 2864 N N . ASP A 1 375 ? 0.345 -14.376 -2.196 1.00 86.94 375 ASP A N 1
ATOM 2865 C CA . ASP A 1 375 ? 0.271 -14.249 -3.649 1.00 86.94 375 ASP A CA 1
ATOM 2866 C C . ASP A 1 375 ? -0.553 -13.042 -4.115 1.00 86.94 375 ASP A C 1
ATOM 2868 O O . ASP A 1 375 ? -0.614 -12.790 -5.314 1.00 86.94 375 ASP A O 1
ATOM 2872 N N . GLY A 1 376 ? -1.100 -12.249 -3.194 1.00 85.12 376 GLY A N 1
ATOM 2873 C CA . GLY A 1 376 ? -1.786 -10.988 -3.445 1.00 85.12 376 GLY A CA 1
ATOM 2874 C C . GLY A 1 376 ? -3.173 -11.135 -4.071 1.00 85.12 376 GLY A C 1
ATOM 2875 O O . GLY A 1 376 ? -3.657 -10.158 -4.657 1.00 85.12 376 GLY A O 1
ATOM 2876 N N . ASP A 1 377 ? -3.801 -12.313 -4.004 1.00 88.31 377 ASP A N 1
ATOM 2877 C CA . ASP A 1 377 ? -5.117 -12.576 -4.597 1.00 88.31 377 ASP A CA 1
ATOM 2878 C C . ASP A 1 377 ? -6.300 -12.078 -3.733 1.00 88.31 377 ASP A C 1
ATOM 2880 O O . ASP A 1 377 ? -7.445 -12.002 -4.197 1.00 88.31 377 ASP A O 1
ATOM 2884 N N . GLY A 1 378 ? -6.022 -11.642 -2.500 1.00 90.94 378 GLY A N 1
ATOM 2885 C CA . GLY A 1 378 ? -7.007 -11.156 -1.540 1.00 90.94 378 GLY A CA 1
ATOM 2886 C C . GLY A 1 378 ? -7.555 -12.206 -0.575 1.00 90.94 378 GLY A C 1
ATOM 2887 O O . GLY A 1 378 ? -8.486 -11.880 0.173 1.00 90.94 378 GLY A O 1
ATOM 2888 N N . VAL A 1 379 ? -6.995 -13.412 -0.558 1.00 95.62 379 VAL A N 1
ATOM 2889 C CA . VAL A 1 379 ? -7.235 -14.480 0.418 1.00 95.62 379 VAL A CA 1
ATOM 2890 C C . VAL A 1 379 ? -5.960 -14.697 1.240 1.00 95.62 379 VAL A C 1
ATOM 2892 O O . VAL A 1 379 ? -4.882 -14.276 0.858 1.00 95.62 379 VAL A O 1
ATOM 2895 N N . ALA A 1 380 ? -6.080 -15.240 2.452 1.00 96.31 380 ALA A N 1
ATOM 2896 C CA . ALA A 1 380 ? -4.914 -15.617 3.242 1.00 96.31 380 ALA A CA 1
ATOM 2897 C C . ALA A 1 380 ? -4.571 -17.103 3.064 1.00 96.31 380 ALA A C 1
ATOM 2899 O O . ALA A 1 380 ? -5.345 -17.975 3.470 1.00 96.31 380 ALA A O 1
ATOM 2900 N N . GLU A 1 381 ? -3.362 -17.401 2.590 1.00 94.12 381 GLU A N 1
ATOM 2901 C CA . GLU A 1 381 ? -2.860 -18.777 2.426 1.00 94.12 381 GLU A CA 1
ATOM 2902 C C . GLU A 1 381 ? -2.147 -19.255 3.689 1.00 94.12 381 GLU A C 1
ATOM 2904 O O . GLU A 1 381 ? -2.055 -20.456 3.962 1.00 94.12 381 GLU A O 1
ATOM 2909 N N . ARG A 1 382 ? -1.588 -18.315 4.460 1.00 94.94 382 ARG A N 1
ATOM 2910 C CA . ARG A 1 382 ? -0.824 -18.615 5.673 1.00 94.94 382 ARG A CA 1
ATOM 2911 C C . ARG A 1 382 ? -1.564 -18.128 6.900 1.00 94.94 382 ARG A C 1
ATOM 2913 O O . ARG A 1 382 ? -2.005 -16.983 6.955 1.00 94.94 382 ARG A O 1
ATOM 2920 N N . SER A 1 383 ? -1.612 -18.978 7.921 1.00 96.25 383 SER A N 1
ATOM 2921 C CA . SER A 1 383 ? -2.154 -18.633 9.231 1.00 96.25 383 SER A CA 1
ATOM 2922 C C . SER A 1 383 ? -1.285 -19.202 10.349 1.00 96.25 383 SER A C 1
ATOM 2924 O O . SER A 1 383 ? -1.121 -20.421 10.430 1.00 96.25 383 SER A O 1
ATOM 2926 N N . ASP A 1 384 ? -0.806 -18.342 11.247 1.00 95.50 384 ASP A N 1
ATOM 2927 C CA . ASP A 1 384 ? 0.044 -18.737 12.374 1.00 95.50 384 ASP A CA 1
ATOM 2928 C C . ASP A 1 384 ? -0.611 -18.357 13.703 1.00 95.50 384 ASP A C 1
ATOM 2930 O O . ASP A 1 384 ? -0.937 -17.190 13.940 1.00 95.50 384 ASP A O 1
ATOM 2934 N N . ARG A 1 385 ? -0.757 -19.321 14.619 1.00 93.81 385 ARG A N 1
ATOM 2935 C CA . ARG A 1 385 ? -1.143 -19.032 16.007 1.00 93.81 385 ARG A CA 1
ATOM 2936 C C . ARG A 1 385 ? 0.106 -18.630 16.790 1.00 93.81 385 ARG A C 1
ATOM 2938 O O . ARG A 1 385 ? 0.999 -19.448 16.984 1.00 93.81 385 ARG A O 1
ATOM 2945 N N . LEU A 1 386 ? 0.156 -17.381 17.240 1.00 90.44 386 LEU A N 1
ATOM 2946 C CA . LEU A 1 386 ? 1.349 -16.784 17.843 1.00 90.44 386 LEU A CA 1
ATOM 2947 C C . LEU A 1 386 ? 1.451 -17.015 19.344 1.00 90.44 386 LEU A C 1
ATOM 2949 O O . LEU A 1 386 ? 2.538 -17.260 19.849 1.00 90.44 386 LEU A O 1
ATOM 2953 N N . SER A 1 387 ? 0.337 -16.932 20.067 1.00 81.81 387 SER A N 1
ATOM 2954 C CA . SER A 1 387 ? 0.326 -17.234 21.496 1.00 81.81 387 SER A CA 1
ATOM 2955 C C . SER A 1 387 ? -1.028 -17.774 21.921 1.00 81.81 387 SER A C 1
ATOM 2957 O O . SER A 1 387 ? -2.068 -17.172 21.648 1.00 81.81 387 SER A O 1
ATOM 2959 N N . ALA A 1 388 ? -0.987 -18.914 22.606 1.00 77.50 388 ALA A N 1
ATOM 2960 C CA . ALA A 1 388 ? -2.119 -19.512 23.302 1.00 77.50 388 ALA A CA 1
ATOM 2961 C C . ALA A 1 388 ? -2.028 -19.302 24.824 1.00 77.50 388 ALA A C 1
ATOM 2963 O O . ALA A 1 388 ? -2.885 -19.799 25.549 1.00 77.50 388 ALA A O 1
ATOM 2964 N N . GLU A 1 389 ? -1.001 -18.596 25.313 1.00 86.44 389 GLU A N 1
ATOM 2965 C CA . GLU A 1 389 ? -0.762 -18.383 26.747 1.00 86.44 389 GLU A CA 1
ATOM 2966 C C . GLU A 1 389 ? -1.636 -17.276 27.338 1.00 86.44 389 GLU A C 1
ATOM 2968 O O . GLU A 1 389 ? -1.780 -17.195 28.556 1.00 86.44 389 GLU A O 1
ATOM 2973 N N . ILE A 1 390 ? -2.272 -16.466 26.491 1.00 89.31 390 ILE A N 1
ATOM 2974 C CA . ILE A 1 390 ? -3.192 -15.403 26.888 1.00 89.31 390 ILE A CA 1
ATOM 2975 C C . ILE A 1 390 ? -4.627 -15.711 26.442 1.00 89.31 390 ILE A C 1
ATOM 2977 O O . ILE A 1 390 ? -4.884 -16.237 25.353 1.00 89.31 390 ILE A O 1
ATOM 2981 N N . SER A 1 391 ? -5.576 -15.373 27.307 1.00 92.19 391 SER A N 1
ATOM 2982 C CA . SER A 1 391 ? -6.987 -15.197 26.981 1.00 92.19 391 SER A CA 1
ATOM 2983 C C . SER A 1 391 ? -7.246 -13.697 26.81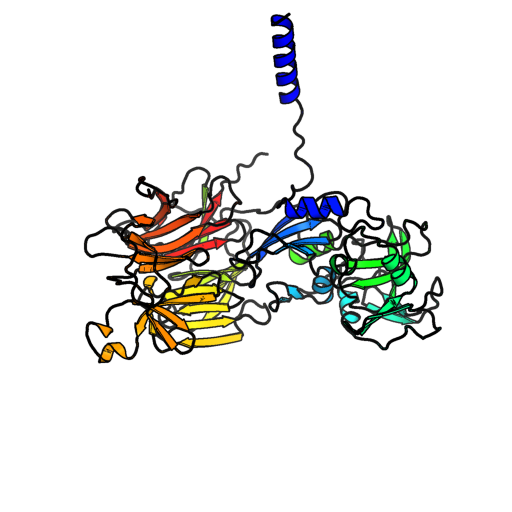9 1.00 92.19 391 SER A C 1
ATOM 2985 O O . SER A 1 391 ? -7.278 -12.986 27.828 1.00 92.19 391 SER A O 1
ATOM 2987 N N . PRO A 1 392 ? -7.387 -13.196 25.578 1.00 94.81 392 PRO A N 1
ATOM 2988 C CA . PRO A 1 392 ? -7.708 -11.796 25.324 1.00 94.81 392 PRO A CA 1
ATOM 2989 C C . PRO A 1 392 ? -9.035 -11.403 25.975 1.00 94.81 392 PRO A C 1
ATOM 2991 O O . PRO A 1 392 ? -9.988 -12.196 25.983 1.00 94.81 392 PRO A O 1
ATOM 2994 N N . LEU A 1 393 ? -9.111 -10.174 26.491 1.00 94.31 393 LEU A N 1
ATOM 2995 C CA . LEU A 1 393 ? -10.346 -9.664 27.087 1.00 94.31 393 LEU A CA 1
ATOM 2996 C C . LEU A 1 393 ? -11.513 -9.694 26.093 1.00 94.31 393 LEU A C 1
ATOM 2998 O O . LEU A 1 393 ? -11.289 -9.532 24.894 1.00 94.31 393 LEU A O 1
ATOM 3002 N N . PRO A 1 394 ? -12.756 -9.917 26.554 1.00 92.00 394 PRO A N 1
ATOM 3003 C CA . PRO A 1 394 ? -13.944 -9.782 25.719 1.00 92.00 394 PRO A CA 1
ATOM 3004 C C . PRO A 1 394 ? -14.069 -8.391 25.093 1.00 92.00 394 PRO A C 1
ATOM 3006 O O . PRO A 1 394 ? -13.630 -7.394 25.668 1.00 92.00 394 PRO A O 1
ATOM 3009 N N . GLY A 1 395 ? -14.723 -8.332 23.933 1.00 91.31 395 GLY A N 1
ATOM 3010 C CA . GLY A 1 395 ? -14.931 -7.079 23.215 1.00 91.31 395 GLY A CA 1
ATOM 3011 C C . GLY A 1 395 ? -13.619 -6.426 22.755 1.00 91.31 395 GLY A C 1
ATOM 3012 O O . GLY A 1 395 ? -12.580 -7.087 22.693 1.00 91.31 395 GLY A O 1
ATOM 3013 N N . PRO A 1 396 ? -13.644 -5.125 22.436 1.00 90.56 396 PRO A N 1
ATOM 3014 C CA . PRO A 1 396 ? -12.518 -4.454 21.793 1.00 90.56 396 PRO A CA 1
ATOM 3015 C C . PRO A 1 396 ? -11.295 -4.261 22.697 1.00 90.56 396 PRO A C 1
ATOM 3017 O O . PRO A 1 396 ? -10.195 -4.029 22.202 1.00 90.56 396 PRO A O 1
ATOM 3020 N N . ALA A 1 397 ? -11.445 -4.408 24.016 1.00 92.88 397 ALA A N 1
ATOM 3021 C CA . ALA A 1 397 ? -10.322 -4.372 24.950 1.00 92.88 397 ALA A CA 1
ATOM 3022 C C . ALA A 1 397 ? -9.272 -5.454 24.644 1.00 92.88 397 ALA A C 1
ATOM 3024 O O . ALA A 1 397 ? -8.077 -5.236 24.822 1.00 92.88 397 ALA A O 1
ATOM 3025 N N . GLY A 1 398 ? -9.699 -6.621 24.149 1.00 95.44 398 GLY A N 1
ATOM 3026 C CA . GLY A 1 398 ? -8.792 -7.706 23.782 1.00 95.44 398 GLY A CA 1
ATOM 3027 C C . GLY A 1 398 ? -8.193 -7.597 22.382 1.00 95.44 398 GLY A C 1
ATOM 3028 O O . GLY A 1 398 ? -7.466 -8.511 21.988 1.00 95.44 398 GLY A O 1
ATOM 3029 N N . ALA A 1 399 ? -8.509 -6.555 21.607 1.00 96.69 399 ALA A N 1
ATOM 3030 C CA . ALA A 1 399 ? -7.972 -6.376 20.261 1.00 96.69 399 ALA A CA 1
ATOM 3031 C C . ALA A 1 399 ? -6.437 -6.218 20.294 1.00 96.69 399 ALA A C 1
ATOM 3033 O O . ALA A 1 399 ? -5.902 -5.593 21.216 1.00 96.69 399 ALA A O 1
ATOM 3034 N N . PRO A 1 400 ? -5.704 -6.783 19.317 1.00 97.00 400 PRO A N 1
ATOM 3035 C CA . PRO A 1 400 ? -4.263 -6.615 19.263 1.00 97.00 400 PRO A CA 1
ATOM 3036 C C . PRO A 1 400 ? -3.902 -5.207 18.790 1.00 97.00 400 PRO A C 1
ATOM 3038 O O . PRO A 1 400 ? -4.538 -4.661 17.892 1.00 97.00 400 PRO A O 1
ATOM 3041 N N . VAL A 1 401 ? -2.829 -4.655 19.346 1.00 96.25 401 VAL A N 1
ATOM 3042 C CA . VAL A 1 401 ? -2.219 -3.399 18.900 1.00 96.25 401 VAL A CA 1
ATOM 3043 C C . VAL A 1 401 ? -0.755 -3.640 18.594 1.00 96.25 401 VAL A C 1
ATOM 3045 O O . VAL A 1 401 ? -0.075 -4.357 19.324 1.00 96.25 401 VAL A O 1
ATOM 3048 N N . ILE A 1 402 ? -0.272 -3.039 17.511 1.00 94.88 402 ILE A N 1
ATOM 3049 C CA . ILE A 1 402 ? 1.113 -3.168 17.071 1.00 94.88 402 ILE A CA 1
ATOM 3050 C C . ILE A 1 402 ? 1.691 -1.773 16.896 1.00 94.88 402 ILE A C 1
ATOM 3052 O O . ILE A 1 402 ? 1.068 -0.912 16.276 1.00 94.88 402 ILE A O 1
ATOM 3056 N N . ASP A 1 403 ? 2.855 -1.542 17.491 1.00 91.75 403 ASP A N 1
ATOM 3057 C CA . ASP A 1 403 ? 3.547 -0.261 17.397 1.00 91.75 403 ASP A CA 1
ATOM 3058 C C . ASP A 1 403 ? 4.468 -0.186 16.167 1.00 91.75 403 ASP A C 1
ATOM 3060 O O . ASP A 1 403 ? 4.620 -1.150 15.417 1.00 91.75 403 ASP A O 1
ATOM 3064 N N . GLU A 1 404 ? 5.114 0.961 15.940 1.00 87.38 404 GLU A N 1
ATOM 3065 C CA . GLU A 1 404 ? 5.974 1.147 14.759 1.00 87.38 404 GLU A CA 1
ATOM 3066 C C . GLU A 1 404 ? 7.178 0.186 14.699 1.00 87.38 404 GLU A C 1
ATOM 3068 O O . GLU A 1 404 ? 7.760 -0.010 13.633 1.00 87.38 404 GLU A O 1
ATOM 3073 N N . GLN A 1 405 ? 7.548 -0.425 15.829 1.00 88.50 405 GLN A N 1
ATOM 3074 C CA . GLN A 1 405 ? 8.660 -1.372 15.930 1.00 88.50 405 GLN A CA 1
ATOM 3075 C C . GLN A 1 405 ? 8.218 -2.828 15.763 1.00 88.50 405 GLN A C 1
ATOM 3077 O O . GLN A 1 405 ? 9.054 -3.726 15.856 1.00 88.50 405 GLN A O 1
ATOM 3082 N N . GLY A 1 406 ? 6.918 -3.070 15.581 1.00 91.62 406 GLY A N 1
ATOM 3083 C CA . GLY A 1 406 ? 6.366 -4.414 15.479 1.00 91.62 406 GLY A CA 1
ATOM 3084 C C . GLY A 1 406 ? 6.164 -5.093 16.829 1.00 91.62 406 GLY A C 1
ATOM 3085 O O . GLY A 1 406 ? 5.949 -6.304 16.873 1.00 91.62 406 GLY A O 1
ATOM 3086 N N . ARG A 1 407 ? 6.226 -4.355 17.948 1.00 93.69 407 ARG A N 1
ATOM 3087 C CA . ARG A 1 407 ? 5.875 -4.917 19.258 1.00 93.69 407 ARG A CA 1
ATOM 3088 C C . ARG A 1 407 ? 4.365 -5.085 19.325 1.00 93.69 407 ARG A C 1
ATOM 3090 O O . ARG A 1 407 ? 3.624 -4.142 19.061 1.00 93.69 407 ARG A O 1
ATOM 3097 N N . ILE A 1 408 ? 3.928 -6.282 19.701 1.00 95.50 408 ILE A N 1
ATOM 3098 C CA . ILE A 1 408 ? 2.514 -6.648 19.754 1.00 95.50 408 ILE A CA 1
ATOM 3099 C C . ILE A 1 408 ? 2.036 -6.583 21.201 1.00 95.50 408 ILE A C 1
ATOM 3101 O O . ILE A 1 408 ? 2.647 -7.187 22.085 1.00 95.50 408 ILE A O 1
ATOM 3105 N N . PHE A 1 409 ? 0.921 -5.900 21.431 1.00 95.50 409 PHE A N 1
ATOM 3106 C CA . PHE A 1 409 ? 0.299 -5.733 22.736 1.00 95.50 409 PHE A CA 1
ATOM 3107 C C . PHE A 1 409 ? -1.148 -6.217 22.715 1.00 95.50 409 PHE A C 1
ATOM 3109 O O . PHE A 1 409 ? -1.877 -5.984 21.752 1.00 95.50 409 PHE A O 1
ATOM 3116 N N . VAL A 1 410 ? -1.562 -6.895 23.784 1.00 95.44 410 VAL A N 1
ATOM 3117 C CA . VAL A 1 410 ? -2.929 -7.404 23.969 1.00 95.44 410 VAL A CA 1
ATOM 3118 C C . VAL A 1 410 ? -3.311 -7.247 25.439 1.00 95.44 410 VAL A C 1
ATOM 3120 O O . VAL A 1 410 ? -2.523 -7.612 26.315 1.00 95.44 410 VAL A O 1
ATOM 3123 N N . ALA A 1 411 ? -4.514 -6.744 25.730 1.00 94.56 411 ALA A N 1
ATOM 3124 C CA . ALA A 1 411 ? -5.067 -6.826 27.080 1.00 94.56 411 ALA A CA 1
ATOM 3125 C C . ALA A 1 411 ? -5.766 -8.176 27.292 1.00 94.56 411 ALA A C 1
ATOM 3127 O O . ALA A 1 411 ? -6.529 -8.657 26.448 1.00 94.56 411 ALA A O 1
ATOM 3128 N N . GLY A 1 412 ? -5.502 -8.817 28.426 1.00 92.81 412 GLY A N 1
ATOM 3129 C CA . GLY A 1 412 ? -5.999 -10.159 28.693 1.00 92.81 412 GLY A CA 1
ATOM 3130 C C . GLY A 1 412 ? -5.631 -10.678 30.068 1.00 92.81 412 GLY A C 1
ATOM 3131 O O . GLY A 1 412 ? -5.152 -9.949 30.936 1.00 92.81 412 GLY A O 1
ATOM 3132 N N . VAL A 1 413 ? -5.861 -11.975 30.237 1.00 89.69 413 VAL A N 1
ATOM 3133 C CA . VAL A 1 413 ? -5.480 -12.751 31.418 1.00 89.69 413 VAL A CA 1
ATOM 3134 C C . VAL A 1 413 ? -4.690 -13.974 30.944 1.00 89.69 413 VAL A C 1
ATOM 3136 O O . VAL A 1 413 ? -5.086 -14.594 29.952 1.00 89.69 413 VAL A O 1
ATOM 3139 N N . PRO A 1 414 ? -3.588 -14.374 31.601 1.00 86.19 414 PRO A N 1
ATOM 3140 C CA . PRO A 1 414 ? -2.876 -15.594 31.237 1.00 86.19 414 PRO A CA 1
ATOM 3141 C C . PRO A 1 414 ? -3.786 -16.823 31.381 1.00 86.19 414 PRO A C 1
ATOM 3143 O O . PRO A 1 414 ? -4.476 -16.977 32.388 1.00 86.19 414 PRO A O 1
ATOM 3146 N N . ARG A 1 415 ? -3.783 -17.745 30.411 1.00 80.44 415 ARG A N 1
ATOM 3147 C CA . ARG A 1 415 ? -4.694 -18.910 30.388 1.00 80.44 415 ARG A CA 1
ATOM 3148 C C . ARG A 1 415 ? -4.601 -19.800 31.619 1.00 80.44 415 ARG A C 1
ATOM 3150 O O . ARG A 1 415 ? -5.612 -20.326 32.070 1.00 80.44 415 ARG A O 1
ATOM 3157 N N . GLY A 1 416 ? -3.400 -19.954 32.170 1.00 71.06 416 GLY A N 1
ATOM 3158 C CA . GLY A 1 416 ? -3.179 -20.711 33.402 1.00 71.06 416 GLY A CA 1
ATOM 3159 C C . GLY A 1 416 ? -3.616 -19.968 34.666 1.00 71.06 416 GLY A C 1
ATOM 3160 O O . GLY A 1 416 ? -3.882 -20.607 35.678 1.00 71.06 416 GLY A O 1
ATOM 3161 N N . ALA A 1 417 ? -3.738 -18.637 34.622 1.00 65.31 417 ALA A N 1
ATOM 3162 C CA . ALA A 1 417 ? -4.020 -17.817 35.798 1.00 65.31 417 ALA A CA 1
ATOM 3163 C C . ALA A 1 417 ? -5.458 -17.939 36.312 1.00 65.31 417 ALA A C 1
ATOM 3165 O O . ALA A 1 417 ? -5.695 -17.771 37.510 1.00 65.31 417 ALA A O 1
ATOM 3166 N N . LEU A 1 418 ? -6.391 -18.353 35.449 1.00 59.25 418 LEU A N 1
ATOM 3167 C CA . LEU A 1 418 ? -7.760 -18.712 35.839 1.00 59.25 418 LEU A CA 1
ATOM 3168 C C . LEU A 1 418 ? -7.809 -19.814 36.915 1.00 59.25 418 LEU A C 1
ATOM 3170 O O . LEU A 1 418 ? -8.820 -19.957 37.594 1.00 59.25 418 LEU A O 1
ATOM 3174 N N . LEU A 1 419 ? -6.714 -20.560 37.107 1.00 63.28 419 LEU A N 1
ATOM 3175 C CA . LEU A 1 419 ? -6.588 -2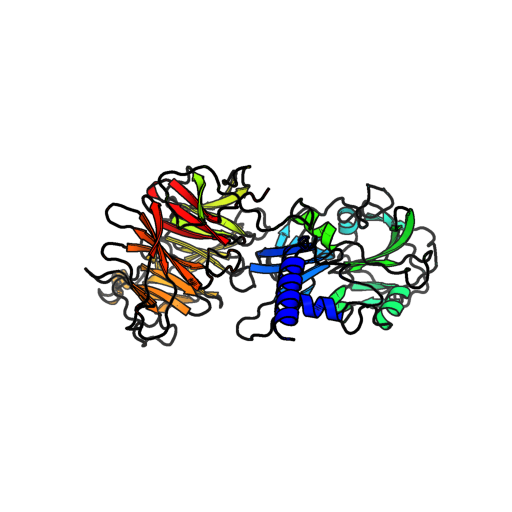1.640 38.087 1.00 63.28 419 LEU A CA 1
ATOM 3176 C C . LEU A 1 419 ? -5.687 -21.289 39.290 1.00 63.28 419 LEU A C 1
ATOM 3178 O O . LEU A 1 419 ? -5.496 -22.140 40.154 1.00 63.28 419 LEU A O 1
ATOM 3182 N N . LEU A 1 420 ? -5.108 -20.079 39.345 1.00 65.06 420 LEU A N 1
ATOM 3183 C CA . LEU A 1 420 ? -4.060 -19.717 40.315 1.00 65.06 420 LEU A CA 1
ATOM 3184 C C . LEU A 1 420 ? -4.578 -18.879 41.497 1.00 65.06 420 LEU A C 1
ATOM 3186 O O . LEU A 1 420 ? -4.623 -19.368 42.622 1.00 65.06 420 LEU A O 1
ATOM 3190 N N . SER A 1 421 ? -4.937 -17.610 41.274 1.00 70.19 421 SER A N 1
ATOM 3191 C CA . SER A 1 421 ? -5.389 -16.681 42.325 1.00 70.19 421 SER A CA 1
ATOM 3192 C C . SER A 1 421 ? -6.226 -15.539 41.741 1.00 70.19 421 SER A C 1
ATOM 3194 O O . SER A 1 421 ? -6.105 -15.227 40.559 1.00 70.19 421 SER A O 1
ATOM 319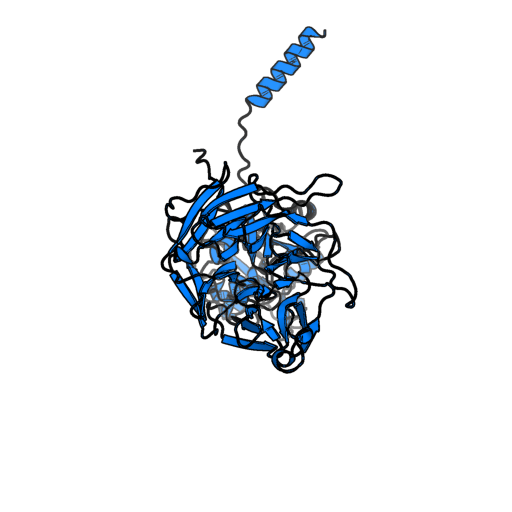6 N N . ALA A 1 422 ? -7.050 -14.878 42.564 1.00 71.62 422 ALA A N 1
ATOM 3197 C CA . ALA A 1 422 ? -7.846 -13.721 42.132 1.00 71.62 422 ALA A CA 1
ATOM 3198 C C . ALA A 1 422 ? -6.975 -12.559 41.615 1.00 71.62 422 ALA A C 1
ATOM 3200 O O . ALA A 1 422 ? -7.365 -11.848 40.696 1.00 71.62 422 ALA A O 1
ATOM 3201 N N . GLU A 1 423 ? -5.773 -12.397 42.170 1.00 70.75 423 GLU A N 1
ATOM 3202 C CA . GLU A 1 423 ? -4.798 -11.400 41.721 1.00 70.75 423 GLU A CA 1
ATOM 3203 C C . GLU A 1 423 ? -4.204 -11.753 40.349 1.00 70.75 423 GLU A C 1
ATOM 3205 O O . GLU A 1 423 ? -4.083 -10.888 39.487 1.00 70.75 423 GLU A O 1
ATOM 3210 N N . ALA A 1 424 ? -3.910 -13.035 40.101 1.00 69.38 424 ALA A N 1
ATOM 3211 C CA . ALA A 1 424 ? -3.432 -13.506 38.801 1.00 69.38 424 ALA A CA 1
ATOM 3212 C C . ALA A 1 424 ? -4.515 -13.420 37.704 1.00 69.38 424 ALA A C 1
ATOM 3214 O O . ALA A 1 424 ? -4.192 -13.397 36.518 1.00 69.38 424 ALA A O 1
ATOM 3215 N N . GLN A 1 425 ? -5.791 -13.366 38.097 1.00 73.50 425 GLN A N 1
ATOM 3216 C CA . GLN A 1 425 ? -6.940 -13.214 37.200 1.00 73.50 425 GLN A CA 1
ATOM 3217 C C . GLN A 1 425 ? -7.244 -11.758 36.830 1.00 73.50 425 GLN A C 1
ATOM 3219 O O . GLN A 1 425 ? -8.102 -11.528 35.978 1.00 73.50 425 GLN A O 1
ATOM 3224 N N . GLN A 1 426 ? -6.574 -10.777 37.446 1.00 80.56 426 GLN A N 1
ATOM 3225 C CA . GLN A 1 426 ? -6.803 -9.375 37.111 1.00 80.56 426 GLN A CA 1
ATOM 3226 C C . GLN A 1 426 ? -6.358 -9.083 35.669 1.00 80.56 426 GLN A C 1
ATOM 3228 O O . GLN A 1 426 ? -5.225 -9.415 35.304 1.00 80.56 426 GLN A O 1
ATOM 3233 N N . PRO A 1 427 ? -7.218 -8.451 34.850 1.00 86.81 427 PRO A N 1
ATOM 3234 C CA . PRO A 1 427 ? -6.860 -8.005 33.512 1.00 86.81 427 PRO A CA 1
ATOM 3235 C C . PRO A 1 427 ? -5.613 -7.122 33.488 1.00 86.81 427 PRO A C 1
ATOM 3237 O O . PRO A 1 427 ? -5.518 -6.147 34.232 1.00 86.81 427 PRO A O 1
ATOM 3240 N N . ARG A 1 428 ? -4.670 -7.423 32.593 1.00 88.38 428 ARG A N 1
ATOM 3241 C CA . ARG A 1 428 ? -3.473 -6.599 32.364 1.00 88.38 428 ARG A CA 1
ATOM 3242 C C . ARG A 1 428 ? -3.155 -6.496 30.882 1.00 88.38 428 ARG A C 1
ATOM 3244 O O . ARG A 1 428 ? -3.666 -7.265 30.068 1.00 88.38 428 ARG A O 1
ATOM 3251 N N . VAL A 1 429 ? -2.278 -5.558 30.542 1.00 92.00 429 VAL A N 1
ATOM 3252 C CA . VAL A 1 429 ? -1.678 -5.469 29.210 1.00 92.00 429 VAL A CA 1
ATOM 3253 C C . VAL A 1 429 ? -0.426 -6.335 29.158 1.00 92.00 429 VAL A C 1
ATOM 3255 O O . VAL A 1 429 ? 0.425 -6.278 30.047 1.00 92.00 429 VAL A O 1
ATOM 3258 N N . TYR A 1 430 ? -0.309 -7.125 28.098 1.00 92.06 430 TYR A N 1
ATOM 3259 C CA . TYR A 1 430 ? 0.828 -7.996 27.845 1.00 92.06 430 TYR A CA 1
ATOM 3260 C C . TYR A 1 430 ? 1.485 -7.639 26.522 1.00 92.06 430 TYR A C 1
ATOM 3262 O O . TYR A 1 430 ? 0.800 -7.412 25.524 1.00 92.06 430 TYR A O 1
ATOM 3270 N N . GLN A 1 431 ? 2.814 -7.649 26.507 1.00 93.81 431 GLN A N 1
ATOM 3271 C CA . GLN A 1 431 ? 3.580 -7.719 25.276 1.00 93.81 431 GLN A CA 1
ATOM 3272 C C . GLN A 1 431 ? 3.683 -9.186 24.859 1.00 93.81 431 GLN A C 1
ATOM 3274 O O . GLN A 1 431 ? 4.065 -10.043 25.660 1.00 93.81 431 GLN A O 1
ATOM 3279 N N . VAL A 1 432 ? 3.351 -9.475 23.606 1.00 93.38 432 VAL A N 1
ATOM 3280 C CA . VAL A 1 432 ? 3.458 -10.814 23.031 1.00 93.38 432 VAL A CA 1
ATOM 3281 C C . VAL A 1 432 ? 4.828 -10.959 22.375 1.00 93.38 432 VAL A C 1
ATOM 3283 O O . VAL A 1 432 ? 5.145 -10.246 21.423 1.00 93.38 432 VAL A O 1
ATOM 3286 N N . THR A 1 433 ? 5.619 -11.911 22.866 1.00 91.62 433 THR A N 1
ATOM 3287 C CA . THR A 1 433 ? 6.896 -12.333 22.281 1.00 91.62 433 THR A CA 1
ATOM 3288 C C . THR A 1 433 ? 6.769 -13.822 21.972 1.00 91.62 433 THR A C 1
ATOM 3290 O O . THR A 1 433 ? 7.087 -14.646 22.827 1.00 91.62 433 THR A O 1
ATOM 3293 N N . PRO A 1 434 ? 6.240 -14.191 20.791 1.00 86.62 434 PRO A N 1
ATOM 3294 C CA . PRO A 1 434 ? 5.809 -15.556 20.515 1.00 86.62 434 PRO A CA 1
ATOM 3295 C C . PRO A 1 434 ? 6.864 -16.621 20.875 1.00 86.62 434 PRO A C 1
ATOM 3297 O O . PRO A 1 434 ? 8.030 -16.465 20.509 1.00 86.62 434 PRO A O 1
ATOM 3300 N N . PRO A 1 435 ? 6.474 -17.713 21.560 1.00 86.50 435 PRO A N 1
ATOM 3301 C CA . PRO A 1 435 ? 5.101 -18.052 21.950 1.00 86.50 435 PRO A CA 1
ATOM 3302 C C . PRO A 1 435 ? 4.620 -17.404 23.263 1.00 86.50 435 PRO A C 1
ATOM 3304 O O . PRO A 1 435 ? 3.446 -17.550 23.620 1.00 86.50 435 PRO A O 1
ATOM 3307 N N . THR A 1 436 ? 5.503 -16.708 23.980 1.00 89.00 436 THR A N 1
ATOM 3308 C CA . THR A 1 436 ? 5.274 -16.256 25.353 1.00 89.00 436 THR A CA 1
ATOM 3309 C C . THR A 1 436 ? 4.664 -14.860 25.435 1.00 89.00 436 THR A C 1
ATOM 3311 O O . THR A 1 436 ? 4.608 -14.098 24.462 1.00 89.00 436 THR A O 1
ATOM 3314 N N . VAL A 1 437 ? 4.184 -14.519 26.628 1.00 89.38 437 VAL A N 1
ATOM 3315 C CA . VAL A 1 437 ? 3.708 -13.175 26.961 1.00 89.38 437 VAL A CA 1
ATOM 3316 C C . VAL A 1 437 ? 4.410 -12.642 28.204 1.00 89.38 437 VAL A C 1
ATOM 3318 O O . VAL A 1 437 ? 4.644 -13.377 29.162 1.00 89.38 437 VAL A O 1
ATOM 3321 N N . SER A 1 438 ? 4.703 -11.344 28.204 1.00 89.31 438 SER A N 1
ATOM 3322 C CA . SER A 1 438 ? 5.285 -10.637 29.348 1.00 89.31 438 SER A CA 1
ATOM 3323 C C . SER A 1 438 ? 4.364 -9.495 29.770 1.00 89.31 438 SER A C 1
ATOM 3325 O O . SER A 1 438 ? 3.876 -8.771 28.899 1.00 89.31 438 SER A O 1
ATOM 3327 N N . PRO A 1 439 ? 4.094 -9.309 31.074 1.00 87.56 439 PRO A N 1
ATOM 3328 C CA . PRO A 1 439 ? 3.280 -8.191 31.531 1.00 87.56 439 PRO A CA 1
ATOM 3329 C C . PRO A 1 439 ? 3.981 -6.865 31.218 1.00 87.56 439 PRO A C 1
ATOM 3331 O O . PRO A 1 439 ? 5.189 -6.728 31.415 1.00 87.56 439 PRO A O 1
ATOM 3334 N N . VAL A 1 440 ? 3.213 -5.887 30.746 1.00 87.62 440 VAL A N 1
ATOM 3335 C CA . VAL A 1 440 ? 3.670 -4.502 30.591 1.00 87.62 440 VAL A CA 1
ATOM 3336 C C . VAL A 1 440 ? 3.511 -3.778 31.930 1.00 87.62 440 VAL A C 1
ATOM 3338 O O . VAL A 1 440 ? 2.601 -4.089 32.699 1.00 87.62 440 VAL A O 1
ATOM 3341 N N . GLY A 1 441 ? 4.408 -2.834 32.230 1.00 76.56 441 GLY A N 1
ATOM 3342 C CA . GLY A 1 441 ? 4.320 -2.025 33.446 1.00 76.56 441 GLY A CA 1
ATOM 3343 C C . GLY A 1 441 ? 3.025 -1.206 33.510 1.00 76.56 441 GLY A C 1
ATOM 3344 O O . GLY A 1 441 ? 2.578 -0.654 32.503 1.00 76.56 441 GLY A O 1
ATOM 3345 N N . GLY A 1 442 ? 2.439 -1.126 34.704 1.00 74.69 442 GLY A N 1
ATOM 3346 C CA . GLY A 1 442 ? 1.218 -0.372 34.985 1.00 74.69 442 GLY A CA 1
ATOM 3347 C C . GLY A 1 442 ? 0.191 -1.199 35.758 1.00 74.69 442 GLY A C 1
ATOM 3348 O O . GLY A 1 442 ? -0.007 -2.383 35.488 1.00 74.69 442 GLY A O 1
ATOM 3349 N N . GLU A 1 443 ? -0.472 -0.572 36.729 1.00 76.12 443 GLU A N 1
ATOM 3350 C CA . GLU A 1 443 ? -1.624 -1.162 37.417 1.00 76.12 443 GLU A CA 1
ATOM 3351 C C . GLU A 1 443 ? -2.904 -0.778 36.673 1.00 76.12 443 GLU A C 1
ATOM 3353 O O . GLU A 1 443 ? -3.378 0.354 36.759 1.00 76.12 443 GLU A O 1
ATOM 3358 N N . PHE A 1 444 ? -3.449 -1.722 35.909 1.00 80.06 444 PHE A N 1
ATOM 3359 C CA . PHE A 1 444 ? -4.699 -1.547 35.172 1.00 80.06 444 PHE A CA 1
ATOM 3360 C C . PHE A 1 444 ? -5.874 -1.997 36.045 1.00 80.06 444 PHE A C 1
ATOM 3362 O O . PHE A 1 444 ? -5.821 -3.099 36.592 1.00 80.06 444 PHE A O 1
ATOM 3369 N N . ARG A 1 445 ? -6.944 -1.194 36.161 1.00 79.69 445 ARG A N 1
ATOM 3370 C CA . ARG A 1 445 ? -8.175 -1.643 36.843 1.00 79.69 445 ARG A CA 1
ATOM 3371 C C . ARG A 1 445 ? -9.099 -2.344 35.858 1.00 79.69 445 ARG A C 1
ATOM 3373 O O . ARG A 1 445 ? -9.372 -3.531 36.015 1.00 79.69 445 ARG A O 1
ATOM 3380 N N . GLN A 1 446 ? -9.536 -1.627 34.822 1.00 86.44 446 GLN A N 1
ATOM 3381 C CA . GLN A 1 446 ? -10.288 -2.191 33.698 1.00 86.44 446 GLN A CA 1
ATOM 3382 C C . GLN A 1 446 ? -9.739 -1.606 32.389 1.00 86.44 446 GLN A C 1
ATOM 3384 O O . GLN A 1 446 ? -10.153 -0.525 31.963 1.00 86.44 446 GLN A O 1
ATOM 3389 N N . PRO A 1 447 ? -8.756 -2.273 31.758 1.00 88.88 447 PRO A N 1
ATOM 3390 C CA . PRO A 1 447 ? -8.227 -1.811 30.486 1.00 88.88 447 PRO A CA 1
ATOM 3391 C C . PRO A 1 447 ? -9.281 -2.008 29.388 1.00 88.88 447 PRO A C 1
ATOM 3393 O O . PRO A 1 447 ? -9.775 -3.113 29.173 1.00 88.88 447 PRO A O 1
ATOM 3396 N N . GLY A 1 448 ? -9.620 -0.917 28.711 1.00 91.75 448 GLY A N 1
ATOM 3397 C CA . GLY A 1 448 ? -10.398 -0.869 27.480 1.00 91.75 448 GLY A CA 1
ATOM 3398 C C . GLY A 1 448 ? -9.507 -0.999 26.236 1.00 91.75 448 GLY A C 1
ATOM 3399 O O . GLY A 1 448 ? -8.435 -1.607 26.303 1.00 91.75 448 GLY A O 1
ATOM 3400 N N . PRO A 1 449 ? -9.928 -0.436 25.088 1.00 94.06 449 PRO A N 1
ATOM 3401 C CA . PRO A 1 449 ? -9.141 -0.462 23.860 1.00 94.06 449 PRO A CA 1
ATOM 3402 C C . PRO A 1 449 ? -7.739 0.129 24.052 1.00 94.06 449 PRO A C 1
ATOM 3404 O O . PRO A 1 449 ? -7.557 1.183 24.671 1.00 94.06 449 PRO A O 1
ATOM 3407 N N . LEU A 1 450 ? -6.748 -0.556 23.490 1.00 95.38 450 LEU A N 1
ATOM 3408 C CA . LEU A 1 450 ? -5.375 -0.072 23.394 1.00 95.38 450 LEU A CA 1
ATOM 3409 C C . LEU A 1 450 ? -5.189 0.705 22.086 1.00 95.38 450 LEU A C 1
ATOM 3411 O O . LEU A 1 450 ? -5.923 0.498 21.121 1.00 95.38 450 LEU A O 1
ATOM 3415 N N . MET A 1 451 ? -4.162 1.551 22.020 1.00 94.12 451 MET A N 1
ATOM 3416 C CA . MET A 1 451 ? -3.721 2.163 20.764 1.00 94.12 451 MET A CA 1
ATOM 3417 C C . MET A 1 451 ? -2.220 2.459 20.780 1.00 94.12 451 MET A C 1
ATOM 3419 O O . MET A 1 451 ? -1.639 2.743 21.830 1.00 94.12 451 MET A O 1
ATOM 3423 N N . ALA A 1 452 ? -1.595 2.425 19.604 1.00 91.62 452 ALA A N 1
ATOM 3424 C CA . ALA A 1 452 ? -0.204 2.815 19.423 1.00 91.62 452 ALA A CA 1
ATOM 3425 C C . ALA A 1 452 ? -0.102 4.151 18.680 1.00 91.62 452 ALA A C 1
ATOM 3427 O O . ALA A 1 452 ? -0.867 4.432 17.758 1.00 91.62 452 ALA A O 1
ATOM 3428 N N . TRP A 1 453 ? 0.888 4.955 19.059 1.00 89.62 453 TRP A N 1
ATOM 3429 C CA . TRP A 1 453 ? 1.304 6.144 18.325 1.00 89.62 453 TRP A CA 1
ATOM 3430 C C . TRP A 1 453 ? 2.825 6.170 18.223 1.00 89.62 453 TRP A C 1
ATOM 3432 O O . TRP A 1 453 ? 3.533 6.512 19.172 1.00 89.62 453 TRP A O 1
ATOM 3442 N N . GLY A 1 454 ? 3.342 5.777 17.060 1.00 86.06 454 GLY A N 1
ATOM 3443 C CA . GLY A 1 454 ? 4.768 5.507 16.914 1.00 86.06 454 GLY A CA 1
ATOM 3444 C C . GLY A 1 454 ? 5.180 4.399 17.882 1.00 86.06 454 GLY A C 1
ATOM 3445 O O . GLY A 1 454 ? 4.660 3.290 17.790 1.00 86.06 454 GLY A O 1
ATOM 3446 N N . ARG A 1 455 ? 6.062 4.705 18.843 1.00 87.19 455 ARG A N 1
ATOM 3447 C CA . ARG A 1 455 ? 6.492 3.784 19.925 1.00 87.19 455 ARG A CA 1
ATOM 3448 C C . ARG A 1 455 ? 5.674 3.910 21.210 1.00 87.19 455 ARG A C 1
ATOM 3450 O O . ARG A 1 455 ? 5.903 3.151 22.153 1.00 87.19 455 ARG A O 1
ATOM 3457 N N . LEU A 1 456 ? 4.800 4.913 21.294 1.00 88.69 456 LEU A N 1
ATOM 3458 C CA . LEU A 1 456 ? 3.979 5.156 22.471 1.00 88.69 456 LEU A CA 1
ATOM 3459 C C . LEU A 1 456 ? 2.821 4.164 22.491 1.00 88.69 456 LEU A C 1
ATOM 3461 O O . LEU A 1 456 ? 2.089 4.052 21.510 1.00 88.69 456 LEU A O 1
ATOM 3465 N N . LEU A 1 457 ? 2.635 3.498 23.627 1.00 92.31 457 LEU A N 1
ATOM 3466 C CA . LEU A 1 457 ? 1.449 2.704 23.910 1.00 92.31 457 LEU A CA 1
ATOM 3467 C C . LEU A 1 457 ? 0.518 3.513 24.814 1.00 92.31 457 LEU A C 1
ATOM 3469 O O . LEU A 1 457 ? 0.944 4.062 25.834 1.00 92.31 457 LEU A O 1
ATOM 3473 N N . LEU A 1 458 ? -0.752 3.582 24.436 1.00 92.81 458 LEU A N 1
ATOM 3474 C CA . LEU A 1 458 ? -1.814 4.188 25.223 1.00 92.81 458 LEU A CA 1
ATOM 3475 C C . LEU A 1 458 ? -2.875 3.131 25.523 1.00 92.81 458 LEU A C 1
ATOM 3477 O O . LEU A 1 458 ? -3.140 2.250 24.702 1.00 92.81 458 LEU A O 1
ATOM 3481 N N . ALA A 1 459 ? -3.492 3.243 26.691 1.00 93.25 459 ALA A N 1
ATOM 3482 C CA . ALA A 1 459 ? -4.613 2.407 27.090 1.00 93.25 459 ALA A CA 1
ATOM 3483 C C . ALA A 1 459 ? -5.781 3.296 27.493 1.00 93.25 459 ALA A C 1
ATOM 3485 O O . ALA A 1 459 ? -5.587 4.284 28.205 1.00 93.25 459 ALA A O 1
ATOM 3486 N N . MET A 1 460 ? -6.985 2.938 27.056 1.00 93.38 460 MET A N 1
ATOM 3487 C CA . MET A 1 460 ? -8.185 3.472 27.677 1.00 93.38 460 MET A CA 1
ATOM 3488 C C . MET A 1 460 ? -8.379 2.781 29.025 1.00 93.38 460 MET A C 1
ATOM 3490 O O . MET A 1 460 ? -8.518 1.565 29.078 1.00 93.38 460 MET A O 1
ATOM 3494 N N . GLU A 1 461 ? -8.368 3.535 30.111 1.00 90.56 461 GLU A N 1
ATOM 3495 C CA . GLU A 1 461 ? -8.627 3.039 31.456 1.00 90.56 461 GLU A CA 1
ATOM 3496 C C . GLU A 1 461 ? -10.053 3.412 31.857 1.00 90.56 461 GLU A C 1
ATOM 3498 O O . GLU A 1 461 ? -10.463 4.568 31.713 1.00 90.56 461 GLU A O 1
ATOM 3503 N N . GLN A 1 462 ? -10.811 2.420 32.318 1.00 84.31 462 GLN A N 1
ATOM 3504 C CA . GLN A 1 462 ? -12.133 2.621 32.886 1.00 84.31 462 GLN A CA 1
ATOM 3505 C C . GLN A 1 462 ? -12.081 2.353 34.393 1.00 84.31 462 GLN A C 1
ATOM 3507 O O . GLN A 1 462 ? -11.913 1.217 34.834 1.00 84.31 462 GLN A O 1
ATOM 3512 N N . ALA A 1 463 ? -12.284 3.393 35.196 1.00 76.44 463 ALA A N 1
ATOM 3513 C CA . ALA A 1 463 ? -12.497 3.237 36.627 1.00 76.44 463 ALA A CA 1
ATOM 3514 C C . ALA A 1 463 ? -14.001 3.196 36.942 1.00 76.44 463 ALA A C 1
ATOM 3516 O O . ALA A 1 463 ? -14.815 3.848 36.280 1.00 76.44 463 ALA A O 1
ATOM 3517 N N . ASP A 1 464 ? -14.372 2.431 37.973 1.00 74.94 464 ASP A N 1
ATOM 3518 C CA . ASP A 1 464 ? -15.757 2.340 38.439 1.00 74.94 464 ASP A CA 1
ATOM 3519 C C . ASP A 1 464 ? -16.306 3.738 38.768 1.00 74.94 464 ASP A C 1
ATOM 3521 O O . ASP A 1 464 ? -15.717 4.477 39.558 1.00 74.94 464 ASP A O 1
ATOM 3525 N N . ALA A 1 465 ? -17.450 4.084 38.170 1.00 76.56 465 ALA A N 1
ATOM 3526 C CA . ALA A 1 465 ? -18.140 5.366 38.352 1.00 76.56 465 ALA A CA 1
ATOM 3527 C C . ALA A 1 465 ? -17.299 6.625 38.032 1.00 76.56 465 ALA A C 1
ATOM 3529 O O . ALA A 1 465 ? -17.627 7.712 38.505 1.00 76.56 465 ALA A O 1
ATOM 3530 N N . ALA A 1 466 ? -16.249 6.495 37.215 1.00 84.88 466 ALA A N 1
ATOM 3531 C CA . ALA A 1 466 ? -15.462 7.611 36.700 1.00 84.88 466 ALA A CA 1
ATOM 3532 C C . ALA A 1 466 ? -15.476 7.626 35.159 1.00 84.88 466 ALA A C 1
ATOM 3534 O O . ALA A 1 466 ? -15.662 6.576 34.535 1.00 84.88 466 ALA A O 1
ATOM 3535 N N . PRO A 1 467 ? -15.276 8.793 34.522 1.00 88.38 467 PRO A N 1
ATOM 3536 C CA . PRO A 1 467 ? -15.126 8.855 33.075 1.00 88.38 467 PRO A CA 1
ATOM 3537 C C . PRO A 1 467 ? -13.895 8.071 32.600 1.00 88.38 467 PRO A C 1
ATOM 3539 O O . PRO A 1 467 ? -12.885 8.006 33.304 1.00 88.38 467 PRO A O 1
ATOM 3542 N N . ALA A 1 468 ? -13.975 7.497 31.397 1.00 90.88 468 ALA A N 1
ATOM 3543 C CA . ALA A 1 468 ? -12.864 6.765 30.797 1.00 90.88 468 ALA A CA 1
ATOM 3544 C C . ALA A 1 468 ? -11.690 7.708 30.494 1.00 90.88 468 ALA A C 1
ATOM 3546 O O . ALA A 1 468 ? -11.885 8.832 30.022 1.00 90.88 468 ALA A O 1
ATOM 3547 N N . ARG A 1 469 ? -10.464 7.250 30.740 1.00 91.50 469 ARG A N 1
ATOM 3548 C CA . ARG A 1 469 ? -9.248 8.060 30.618 1.00 91.50 469 ARG A CA 1
ATOM 3549 C C . ARG A 1 469 ? -8.246 7.384 29.703 1.00 91.50 469 ARG A C 1
ATOM 3551 O O . ARG A 1 469 ? -7.820 6.264 29.957 1.00 91.50 469 ARG A O 1
ATOM 3558 N N . LEU A 1 470 ? -7.805 8.087 28.669 1.00 92.00 470 LEU A N 1
ATOM 3559 C CA . LEU A 1 470 ? -6.708 7.633 27.828 1.00 92.00 470 LEU A CA 1
ATOM 3560 C C . LEU A 1 470 ? -5.387 7.956 28.524 1.00 92.00 470 LEU A C 1
ATOM 3562 O O . LEU A 1 470 ? -5.055 9.125 28.707 1.00 92.00 470 LEU A O 1
ATOM 3566 N N . VAL A 1 471 ? -4.622 6.940 28.907 1.00 90.00 471 VAL A N 1
ATOM 3567 C CA . VAL A 1 471 ? -3.384 7.100 29.683 1.00 90.00 471 VAL A CA 1
ATOM 3568 C C . VAL A 1 471 ? -2.184 6.512 28.955 1.00 90.00 471 VAL A C 1
ATOM 3570 O O . VAL A 1 471 ? -2.302 5.573 28.166 1.00 90.00 471 VAL A O 1
ATOM 3573 N N . ARG A 1 472 ? -0.999 7.069 29.226 1.00 89.12 472 ARG A N 1
ATOM 3574 C CA . ARG A 1 472 ? 0.263 6.525 28.711 1.00 89.12 472 ARG A CA 1
ATOM 3575 C C . ARG A 1 472 ? 0.643 5.267 29.479 1.00 89.12 472 ARG A C 1
ATOM 3577 O O . ARG A 1 472 ? 0.661 5.274 30.709 1.00 89.12 472 ARG A O 1
ATOM 3584 N N . VAL A 1 473 ? 1.000 4.222 28.739 1.00 88.12 473 VAL A N 1
ATOM 3585 C CA . VAL A 1 473 ? 1.494 2.959 29.287 1.00 88.12 473 VAL A CA 1
ATOM 3586 C C . VAL A 1 473 ? 3.016 2.934 29.202 1.00 88.12 473 VAL A C 1
ATOM 3588 O O . VAL A 1 473 ? 3.598 3.185 28.144 1.00 88.12 473 VAL A O 1
ATOM 3591 N N . SER A 1 474 ? 3.676 2.614 30.314 1.00 79.75 474 SER A N 1
ATOM 3592 C CA . SER A 1 474 ? 5.128 2.466 30.334 1.00 79.75 474 SER A CA 1
ATOM 3593 C C . SER A 1 474 ? 5.530 1.099 29.791 1.00 79.75 474 SER A C 1
ATOM 3595 O O . SER A 1 474 ? 5.258 0.067 30.398 1.00 79.75 474 SER A O 1
ATOM 3597 N N . THR A 1 475 ? 6.224 1.081 28.654 1.00 68.69 475 THR A N 1
ATOM 3598 C CA . THR A 1 475 ? 6.717 -0.158 28.034 1.00 68.69 475 THR A CA 1
ATOM 3599 C C . THR A 1 475 ? 8.124 -0.559 28.510 1.00 68.69 475 THR A C 1
ATOM 3601 O O . THR A 1 475 ? 8.841 -1.219 27.763 1.00 68.69 475 THR A O 1
ATOM 3604 N N . GLY A 1 476 ? 8.564 -0.082 29.682 1.00 63.06 476 GLY A N 1
ATOM 3605 C CA . GLY A 1 476 ? 9.830 -0.474 30.324 1.00 63.06 476 GLY A CA 1
ATOM 3606 C C . GLY A 1 476 ? 9.664 -1.654 31.291 1.00 63.06 476 GLY A C 1
ATOM 3607 O O . GLY A 1 476 ? 8.576 -2.218 31.400 1.00 63.06 476 GLY A O 1
ATOM 3608 N N . ASP A 1 477 ? 10.728 -2.005 32.021 1.00 48.78 477 ASP A N 1
ATOM 3609 C CA . ASP A 1 477 ? 10.769 -3.163 32.928 1.00 48.78 477 ASP A CA 1
ATOM 3610 C C . ASP A 1 477 ? 9.807 -3.010 34.131 1.00 48.78 477 ASP A C 1
ATOM 3612 O O . ASP A 1 477 ? 10.154 -2.518 35.206 1.00 48.78 477 ASP A O 1
ATOM 3616 N N . GLY A 1 478 ? 8.551 -3.414 33.920 1.00 51.09 478 GLY A N 1
ATOM 3617 C CA . GLY A 1 478 ? 7.624 -4.028 34.880 1.00 51.09 478 GLY A CA 1
ATOM 3618 C C . GLY A 1 478 ? 7.176 -3.259 36.132 1.00 51.09 478 GLY A C 1
ATOM 3619 O O . GLY A 1 478 ? 6.373 -3.804 36.881 1.00 51.09 478 GLY A O 1
ATOM 3620 N N . THR A 1 479 ? 7.656 -2.041 36.395 1.00 49.00 479 THR A N 1
ATOM 3621 C CA . THR A 1 479 ? 7.451 -1.362 37.701 1.00 49.00 479 THR A CA 1
ATOM 3622 C C . THR A 1 479 ? 6.938 0.073 37.621 1.00 49.00 479 THR A C 1
ATOM 3624 O O . THR A 1 479 ? 6.663 0.688 38.648 1.00 49.00 479 THR A O 1
ATOM 3627 N N . ALA A 1 480 ? 6.786 0.627 36.421 1.00 56.22 480 ALA A N 1
ATOM 3628 C CA . ALA A 1 480 ? 6.298 1.989 36.252 1.00 56.22 480 ALA A CA 1
ATOM 3629 C C . ALA A 1 480 ? 4.767 2.045 36.377 1.00 56.22 480 ALA A C 1
ATOM 3631 O O . ALA A 1 480 ? 4.063 1.293 35.703 1.00 56.22 480 ALA A O 1
ATOM 3632 N N . ALA A 1 481 ? 4.267 2.951 37.220 1.00 61.12 481 ALA A N 1
ATOM 3633 C CA . ALA A 1 481 ? 2.846 3.270 37.301 1.00 61.12 481 ALA A CA 1
ATOM 3634 C C . ALA A 1 481 ? 2.336 3.852 35.969 1.00 61.12 481 ALA A C 1
ATOM 3636 O O . ALA A 1 481 ? 3.112 4.398 35.175 1.00 61.12 481 ALA A O 1
ATOM 3637 N N . LEU A 1 482 ? 1.026 3.738 35.730 1.00 70.62 482 LEU A N 1
ATOM 3638 C CA . LEU A 1 482 ? 0.378 4.489 34.655 1.00 70.62 482 LEU A CA 1
ATOM 3639 C C . LEU A 1 482 ? 0.561 5.989 34.905 1.00 70.62 482 LEU A C 1
ATOM 3641 O O . LEU A 1 482 ? 0.672 6.421 36.051 1.00 70.62 482 LEU A O 1
ATOM 3645 N N . ALA A 1 483 ? 0.611 6.779 33.833 1.00 71.62 483 ALA A N 1
ATOM 3646 C CA . ALA A 1 483 ? 0.702 8.226 33.982 1.00 71.62 483 ALA A CA 1
ATOM 3647 C C . ALA A 1 483 ? -0.523 8.764 34.743 1.00 71.62 483 ALA A C 1
ATOM 3649 O O . ALA A 1 483 ? -1.658 8.514 34.334 1.00 71.62 483 ALA A O 1
ATOM 3650 N N . ASP A 1 484 ? -0.276 9.521 35.817 1.00 70.81 484 ASP A N 1
ATOM 3651 C CA . ASP A 1 484 ? -1.337 10.120 36.635 1.00 70.81 484 ASP A CA 1
ATOM 3652 C C . ASP A 1 484 ? -2.167 11.138 35.847 1.00 70.81 484 ASP A C 1
ATOM 3654 O O . ASP A 1 484 ? -3.371 11.240 36.070 1.00 70.81 484 ASP A O 1
ATOM 3658 N N . GLU A 1 485 ? -1.552 11.845 34.896 1.00 82.44 485 GLU A N 1
ATOM 3659 C CA . GLU A 1 485 ? -2.229 12.792 34.008 1.00 82.44 485 GLU A CA 1
ATOM 3660 C C . GLU A 1 485 ? -2.723 12.090 32.731 1.00 82.44 485 GLU A C 1
ATOM 3662 O O . GLU A 1 485 ? -1.918 11.481 32.009 1.00 82.44 485 GLU A O 1
ATOM 3667 N N . PRO A 1 486 ? -4.034 12.152 32.423 1.00 86.75 486 PRO A N 1
ATOM 3668 C CA . PRO A 1 486 ? -4.572 11.534 31.223 1.00 86.75 486 PRO A CA 1
ATOM 3669 C C . PRO A 1 486 ? -4.200 12.343 29.975 1.00 86.75 486 PRO A C 1
ATOM 3671 O O . PRO A 1 486 ? -4.139 13.568 29.995 1.00 86.75 486 PRO A O 1
ATOM 3674 N N . VAL A 1 487 ? -4.003 11.647 28.856 1.00 88.62 487 VAL A N 1
ATOM 3675 C CA . VAL A 1 487 ? -3.863 12.258 27.526 1.00 88.62 487 VAL A CA 1
ATOM 3676 C C . VAL A 1 487 ? -5.183 12.877 27.081 1.00 88.62 487 VAL A C 1
ATOM 3678 O O . VAL A 1 487 ? -5.174 13.951 26.495 1.00 88.62 487 VAL A O 1
ATOM 3681 N N . LEU A 1 488 ? -6.295 12.184 27.342 1.00 90.31 488 LEU A N 1
ATOM 3682 C CA . LEU A 1 488 ? -7.671 12.619 27.095 1.00 90.31 488 LEU A CA 1
ATOM 3683 C C . LEU A 1 488 ? -8.591 11.967 28.133 1.00 90.31 488 LEU A C 1
ATOM 3685 O O . LEU A 1 488 ? -8.327 10.847 28.574 1.00 90.31 488 LEU A O 1
ATOM 3689 N N . THR A 1 489 ? -9.694 12.630 28.466 1.00 91.38 489 THR A N 1
ATOM 3690 C CA . THR A 1 489 ? -10.759 12.077 29.315 1.00 91.38 489 THR A CA 1
ATOM 3691 C C . THR A 1 489 ? -12.071 12.150 28.544 1.00 91.38 489 THR A C 1
ATOM 3693 O O . THR A 1 489 ? -12.406 13.208 28.014 1.00 91.38 489 THR A O 1
ATOM 3696 N N . LEU A 1 490 ? -12.795 11.035 28.445 1.00 92.06 490 LEU A N 1
ATOM 3697 C CA . LEU A 1 490 ? -14.109 11.005 27.803 1.00 92.06 490 LEU A CA 1
ATOM 3698 C C . LEU A 1 490 ? -15.177 11.666 28.686 1.00 92.06 490 LEU A C 1
ATOM 3700 O O . LEU A 1 490 ? -15.017 11.709 29.908 1.00 92.06 490 LEU A O 1
ATOM 3704 N N . PRO A 1 491 ? -16.294 12.137 28.104 1.00 92.38 491 PRO A N 1
ATOM 3705 C CA . PRO A 1 491 ? -17.441 12.565 28.892 1.00 92.38 491 PRO A CA 1
ATOM 3706 C C . PRO A 1 491 ? -17.988 11.415 29.753 1.00 92.38 491 PRO A C 1
ATOM 3708 O O . PRO A 1 491 ? -17.878 10.239 29.395 1.00 92.38 491 PRO A O 1
ATOM 3711 N N . GLU A 1 492 ? -18.598 11.749 30.891 1.00 90.75 492 GLU A N 1
ATOM 3712 C CA . GLU A 1 492 ? -19.211 10.757 31.780 1.00 90.75 492 GLU A CA 1
ATOM 3713 C C . GLU A 1 492 ? -20.277 9.915 31.061 1.00 90.75 492 GLU A C 1
ATOM 3715 O O . GLU A 1 492 ? -21.020 10.406 30.212 1.00 90.75 492 GLU A O 1
ATOM 3720 N N . GLY A 1 493 ? -20.366 8.633 31.425 1.00 90.38 493 GLY A N 1
ATOM 3721 C CA . GLY A 1 493 ? -21.365 7.706 30.883 1.00 90.38 493 GLY A CA 1
ATOM 3722 C C . GLY A 1 493 ? -21.019 7.087 29.525 1.00 90.38 493 GLY A C 1
ATOM 3723 O O . GLY A 1 493 ? -21.801 6.279 29.029 1.00 90.38 493 GLY A O 1
ATOM 3724 N N . PHE A 1 494 ? -19.862 7.415 28.943 1.00 93.19 494 PHE A N 1
ATOM 3725 C CA . PHE A 1 494 ? -19.371 6.798 27.712 1.00 93.19 494 PHE A CA 1
ATOM 3726 C C . PHE A 1 494 ? -18.296 5.744 27.979 1.00 93.19 494 PHE A C 1
ATOM 3728 O O . PHE A 1 494 ? -17.387 5.954 28.781 1.00 93.19 494 PHE A O 1
ATOM 3735 N N . VAL A 1 495 ? -18.372 4.637 27.240 1.00 92.56 495 VAL A N 1
ATOM 3736 C CA . VAL A 1 495 ? -17.360 3.575 27.209 1.00 92.56 495 VAL A CA 1
ATOM 3737 C C . VAL A 1 495 ? -16.723 3.550 25.825 1.00 92.56 495 VAL A C 1
ATOM 3739 O O . VAL A 1 495 ? -17.431 3.531 24.819 1.00 92.56 495 VAL A O 1
ATOM 3742 N N . ALA A 1 496 ? -15.393 3.558 25.757 1.00 94.75 496 ALA A N 1
ATOM 3743 C CA . ALA A 1 496 ? -14.687 3.504 24.481 1.00 94.75 496 ALA A CA 1
ATOM 3744 C C . ALA A 1 496 ? -14.736 2.097 23.870 1.00 94.75 496 ALA A C 1
ATOM 3746 O O . ALA A 1 496 ? -14.416 1.108 24.533 1.00 94.75 496 ALA A O 1
ATOM 3747 N N . SER A 1 497 ? -15.041 2.036 22.579 1.00 95.19 497 SER A N 1
ATOM 3748 C CA . SER A 1 497 ? -15.019 0.819 21.768 1.00 95.19 497 SER A CA 1
ATOM 3749 C C . SER A 1 497 ? -13.779 0.739 20.881 1.00 95.19 497 SER A C 1
ATOM 3751 O O . SER A 1 497 ? -13.281 -0.344 20.627 1.00 95.19 497 SER A O 1
ATOM 3753 N N . ALA A 1 498 ? -13.233 1.863 20.418 1.00 96.06 498 ALA A N 1
ATOM 3754 C CA . ALA A 1 498 ? -11.992 1.877 19.646 1.00 96.06 498 ALA A CA 1
ATOM 3755 C C . ALA A 1 498 ? -11.326 3.247 19.721 1.00 96.06 498 ALA A C 1
ATOM 3757 O O . ALA A 1 498 ? -12.004 4.255 19.913 1.00 96.06 498 ALA A O 1
ATOM 3758 N N . ALA A 1 499 ? -10.010 3.294 19.525 1.00 95.12 499 ALA A N 1
ATOM 3759 C CA . ALA A 1 499 ? -9.275 4.544 19.411 1.00 95.12 499 ALA A CA 1
ATOM 3760 C C . ALA A 1 499 ? -8.143 4.430 18.385 1.00 95.12 499 ALA A C 1
ATOM 3762 O O . ALA A 1 499 ? -7.503 3.385 18.274 1.00 95.12 499 ALA A O 1
ATOM 3763 N N . LEU A 1 500 ? -7.879 5.506 17.644 1.00 94.25 500 LEU A N 1
ATOM 3764 C CA . LEU A 1 500 ? -6.730 5.600 16.742 1.00 94.25 500 LEU A CA 1
ATOM 3765 C C . LEU A 1 500 ? -6.204 7.031 16.646 1.00 94.25 500 LEU A C 1
ATOM 3767 O O . LEU A 1 500 ? -6.914 7.987 16.955 1.00 94.25 500 LEU A O 1
ATOM 3771 N N . VAL A 1 501 ? -4.959 7.178 16.186 1.00 93.38 501 VAL A N 1
ATOM 3772 C CA . VAL A 1 501 ? -4.395 8.484 15.820 1.00 93.38 501 VAL A CA 1
ATOM 3773 C C . VAL A 1 501 ? -4.569 8.711 14.329 1.00 93.38 501 VAL A C 1
ATOM 3775 O O . VAL A 1 501 ? -4.100 7.926 13.502 1.00 93.38 501 VAL A O 1
ATOM 3778 N N . TYR A 1 502 ? -5.177 9.834 13.978 1.00 92.12 502 TYR A N 1
ATOM 3779 C CA . TYR A 1 502 ? -5.181 10.329 12.618 1.00 92.12 502 TYR A CA 1
ATOM 3780 C C . TYR A 1 502 ? -3.826 10.951 12.291 1.00 92.12 502 TYR A C 1
ATOM 3782 O O . TYR A 1 502 ? -3.375 11.875 12.956 1.00 92.12 502 TYR A O 1
ATOM 3790 N N . SER A 1 503 ? -3.144 10.440 11.273 1.00 85.62 503 SER A N 1
ATOM 3791 C CA . SER A 1 503 ? -1.763 10.834 10.947 1.00 85.62 503 SER A CA 1
ATOM 3792 C C . SER A 1 503 ? -1.595 11.336 9.509 1.00 85.62 503 SER A C 1
ATOM 3794 O O . SER A 1 503 ? -0.472 11.548 9.058 1.00 85.62 503 SER A O 1
ATOM 3796 N N . SER A 1 504 ? -2.695 11.506 8.773 1.00 80.00 504 SER A N 1
ATOM 3797 C CA . SER A 1 504 ? -2.684 11.852 7.347 1.00 80.00 504 SER A CA 1
ATOM 3798 C C . SER A 1 504 ? -2.898 13.358 7.135 1.00 80.00 504 SER A C 1
ATOM 3800 O O . SER A 1 504 ? -4.015 13.842 7.269 1.00 80.00 504 SER A O 1
ATOM 3802 N N . GLN A 1 505 ? -1.876 14.124 6.742 1.00 80.94 505 GLN A N 1
ATOM 3803 C CA . GLN A 1 505 ? -2.063 15.540 6.365 1.00 80.94 505 GLN A CA 1
ATOM 3804 C C . GLN A 1 505 ? -2.566 15.655 4.915 1.00 80.94 505 GLN A C 1
ATOM 3806 O O . GLN A 1 505 ? -1.822 16.063 4.029 1.00 80.94 505 GLN A O 1
ATOM 3811 N N . LEU A 1 506 ? -3.810 15.252 4.659 1.00 84.31 506 LEU A N 1
ATOM 3812 C CA . LEU A 1 506 ? -4.412 15.307 3.315 1.00 84.31 506 LEU A CA 1
ATOM 3813 C C . LEU A 1 506 ? -5.514 16.360 3.197 1.00 84.31 506 LEU A C 1
ATOM 3815 O O . LEU A 1 506 ? -5.737 16.897 2.117 1.00 84.31 506 LEU A O 1
ATOM 3819 N N . TRP A 1 507 ? -6.158 16.685 4.316 1.00 86.00 507 TRP A N 1
ATOM 3820 C CA . TRP A 1 507 ? -7.350 17.522 4.356 1.00 86.00 507 TRP A CA 1
ATOM 3821 C C . TRP A 1 507 ? -7.179 18.623 5.397 1.00 86.00 507 TRP A C 1
ATOM 3823 O O . TRP A 1 507 ? -6.685 18.331 6.487 1.00 86.00 507 TRP A O 1
ATOM 3833 N N . PRO A 1 508 ? -7.563 19.875 5.107 1.00 85.00 508 PRO A N 1
ATOM 3834 C CA . PRO A 1 508 ? -7.470 20.953 6.086 1.00 85.00 508 PRO A CA 1
ATOM 3835 C C . PRO A 1 508 ? -8.420 20.752 7.277 1.00 85.00 508 PRO A C 1
ATOM 3837 O O . PRO A 1 508 ? -8.109 21.199 8.377 1.00 85.00 508 PRO A O 1
ATOM 3840 N N . GLU A 1 509 ? -9.544 20.056 7.084 1.00 86.62 509 GLU A N 1
ATOM 3841 C CA . GLU A 1 509 ? -10.522 19.754 8.135 1.00 86.62 509 GLU A CA 1
ATOM 3842 C C . GLU A 1 509 ? -10.022 18.700 9.135 1.00 86.62 509 GLU A C 1
ATOM 3844 O O . GLU A 1 509 ? -10.533 18.629 10.251 1.00 86.62 509 GLU A O 1
ATOM 3849 N N . LEU A 1 510 ? -9.039 17.874 8.752 1.00 85.06 510 LEU A N 1
ATOM 3850 C CA . LEU A 1 510 ? -8.534 16.771 9.570 1.00 85.06 510 LEU A CA 1
ATOM 3851 C C . LEU A 1 510 ? -7.069 17.001 9.944 1.00 85.06 510 LEU A C 1
ATOM 3853 O O . LEU A 1 510 ? -6.162 16.909 9.116 1.00 85.06 510 LEU A O 1
ATOM 3857 N N . ILE A 1 511 ? -6.838 17.271 11.226 1.00 87.81 511 ILE A N 1
ATOM 3858 C CA . ILE A 1 511 ? -5.522 17.624 11.762 1.00 87.81 511 ILE A CA 1
ATOM 3859 C C . ILE A 1 511 ? -4.755 16.343 12.148 1.00 87.81 511 ILE A C 1
ATOM 3861 O O . ILE A 1 511 ? -5.256 15.550 12.947 1.00 87.81 511 ILE A O 1
ATOM 3865 N N . PRO A 1 512 ? -3.538 16.099 11.626 1.00 88.25 512 PRO A N 1
ATOM 3866 C CA . PRO A 1 512 ? -2.686 15.013 12.101 1.00 88.25 512 PRO A CA 1
ATOM 3867 C C . PRO A 1 512 ? -2.335 15.155 13.582 1.00 88.25 512 PRO A C 1
ATOM 3869 O O . PRO A 1 512 ? -2.055 16.246 14.069 1.00 88.25 512 PRO A O 1
ATOM 3872 N N . GLY A 1 513 ? -2.302 14.032 14.291 1.00 89.00 513 GLY A N 1
ATOM 3873 C CA . GLY A 1 513 ? -2.168 13.974 15.744 1.00 89.00 513 GLY A CA 1
ATOM 3874 C C . GLY A 1 513 ? -3.510 13.962 16.478 1.00 89.00 513 GLY A C 1
ATOM 3875 O O . GLY A 1 513 ? -3.522 13.660 17.669 1.00 89.00 513 GLY A O 1
ATOM 3876 N N . THR A 1 514 ? -4.632 14.221 15.794 1.00 92.69 514 THR A N 1
ATOM 3877 C CA . THR A 1 514 ? -5.969 14.044 16.374 1.00 92.69 514 THR A CA 1
ATOM 3878 C C . THR A 1 514 ? -6.197 12.585 16.742 1.00 92.69 514 THR A C 1
ATOM 3880 O O . THR A 1 514 ? -5.982 11.680 15.933 1.00 92.69 514 THR A O 1
ATOM 3883 N N . ILE A 1 515 ? -6.658 12.358 17.965 1.00 95.19 515 ILE A N 1
ATOM 3884 C CA . ILE A 1 515 ? -7.087 11.050 18.444 1.00 95.19 515 ILE A CA 1
ATOM 3885 C C . ILE A 1 515 ? -8.591 10.950 18.220 1.00 95.19 515 ILE A C 1
ATOM 3887 O O . ILE A 1 515 ? -9.347 11.764 18.751 1.00 95.19 515 ILE A O 1
ATOM 3891 N N . PHE A 1 516 ? -9.013 9.949 17.452 1.00 96.69 516 PHE A N 1
ATOM 3892 C CA . PHE A 1 516 ? -10.421 9.593 17.306 1.00 96.69 516 PHE A CA 1
ATOM 3893 C C . PHE A 1 516 ? -10.765 8.452 18.248 1.00 96.69 516 PHE A C 1
ATOM 3895 O O . PHE A 1 516 ? -10.011 7.482 18.335 1.00 96.69 516 PHE A O 1
ATOM 3902 N N . ILE A 1 517 ? -11.903 8.562 18.933 1.00 97.38 517 ILE A N 1
ATOM 3903 C CA . ILE A 1 517 ? -12.380 7.564 19.891 1.00 97.38 517 ILE A CA 1
ATOM 3904 C C . ILE A 1 517 ? -13.836 7.241 19.573 1.00 97.38 517 ILE A C 1
ATOM 3906 O O . ILE A 1 517 ? -14.713 8.078 19.767 1.00 97.38 517 ILE A O 1
ATOM 3910 N N . ALA A 1 518 ? -14.097 6.026 19.099 1.00 97.75 518 ALA A N 1
ATOM 3911 C CA . ALA A 1 518 ? -15.449 5.491 19.012 1.00 97.75 518 ALA A CA 1
ATOM 3912 C C . ALA A 1 518 ? -15.894 5.099 20.419 1.00 97.75 518 ALA A C 1
ATOM 3914 O O . ALA A 1 518 ? -15.174 4.381 21.116 1.00 97.75 518 ALA A O 1
ATOM 3915 N N . ALA A 1 519 ? -17.058 5.575 20.838 1.00 96.81 519 ALA A N 1
ATOM 3916 C CA . ALA A 1 519 ? -17.580 5.352 22.170 1.00 96.81 519 ALA A CA 1
ATOM 3917 C C . ALA A 1 519 ? -19.097 5.163 22.158 1.00 96.81 519 ALA A C 1
ATOM 3919 O O . ALA A 1 519 ? -19.822 5.699 21.315 1.00 96.81 519 ALA A O 1
ATOM 3920 N N . ARG A 1 520 ? -19.574 4.416 23.148 1.00 94.50 520 ARG A N 1
ATOM 3921 C CA . ARG A 1 520 ? -20.984 4.116 23.360 1.00 94.50 520 ARG A CA 1
ATOM 3922 C C . ARG A 1 520 ? -21.452 4.703 24.686 1.00 94.50 520 ARG A C 1
ATOM 3924 O O . ARG A 1 520 ? -20.856 4.425 25.725 1.00 94.50 520 ARG A O 1
ATOM 3931 N N . GLY A 1 521 ? -22.520 5.493 24.636 1.00 92.69 521 GLY A N 1
ATOM 3932 C CA . GLY A 1 521 ? -23.299 5.911 25.801 1.00 92.69 521 GLY A CA 1
ATOM 3933 C C . GLY A 1 521 ? -24.539 5.033 26.004 1.00 92.69 521 GLY A C 1
ATOM 3934 O O . GLY A 1 521 ? -24.715 4.018 25.329 1.00 92.69 521 GLY A O 1
ATOM 3935 N N . SER A 1 522 ? -25.431 5.435 26.913 1.00 88.44 522 SER A N 1
ATOM 3936 C CA . SER A 1 522 ? -26.691 4.714 27.169 1.00 88.44 522 SER A CA 1
ATOM 3937 C C . SER A 1 522 ? -27.604 4.658 25.942 1.00 88.44 522 SER A C 1
ATOM 3939 O O . SER A 1 522 ? -28.149 3.600 25.635 1.00 88.44 522 SER A O 1
ATOM 3941 N N . ASP A 1 523 ? -27.731 5.784 25.236 1.00 87.38 523 ASP A N 1
ATOM 3942 C CA . ASP A 1 523 ? -28.748 5.986 24.194 1.00 87.38 523 ASP A CA 1
ATOM 3943 C C . ASP A 1 523 ? -28.166 6.422 22.841 1.00 87.38 523 ASP A C 1
ATOM 3945 O O . ASP A 1 523 ? -28.909 6.632 21.885 1.00 87.38 523 ASP A O 1
ATOM 3949 N N . GLN A 1 524 ? -26.844 6.587 22.750 1.00 91.12 524 GLN A N 1
ATOM 3950 C CA . GLN A 1 524 ? -26.185 7.050 21.531 1.00 91.12 524 GLN A CA 1
ATOM 3951 C C . GLN A 1 524 ? -24.752 6.536 21.401 1.00 91.12 524 GLN A C 1
ATOM 3953 O O . GLN A 1 524 ? -24.007 6.449 22.381 1.00 91.12 524 GLN A O 1
ATOM 3958 N N . GLY A 1 525 ? -24.360 6.251 20.163 1.00 96.75 525 GLY A N 1
ATOM 3959 C CA . GLY A 1 525 ? -22.982 6.055 19.751 1.00 96.75 525 GLY A CA 1
ATOM 3960 C C . GLY A 1 525 ? -22.383 7.337 19.173 1.00 96.75 525 GLY A C 1
ATOM 3961 O O . GLY A 1 525 ? -23.024 8.051 18.394 1.00 96.75 525 GLY A O 1
ATOM 3962 N N . VAL A 1 526 ? -21.137 7.618 19.549 1.00 97.69 526 VAL A N 1
ATOM 3963 C CA . VAL A 1 526 ? -20.414 8.838 19.179 1.00 97.69 526 VAL A CA 1
ATOM 3964 C C . VAL A 1 526 ? -18.978 8.489 18.799 1.00 97.69 526 VAL A C 1
ATOM 3966 O O . VAL A 1 526 ? -18.355 7.618 19.400 1.00 97.69 526 VAL A O 1
ATOM 3969 N N . VAL A 1 527 ? -18.432 9.192 17.813 1.00 98.19 527 VAL A N 1
ATOM 3970 C CA . VAL A 1 527 ? -16.987 9.295 17.610 1.00 98.19 527 VAL A CA 1
ATOM 3971 C C . VAL A 1 527 ? -16.551 10.648 18.153 1.00 98.19 527 VAL A C 1
ATOM 3973 O O . VAL A 1 527 ? -16.992 11.689 17.666 1.00 98.19 527 VAL A O 1
ATOM 3976 N N . PHE A 1 528 ? -15.699 10.635 19.172 1.00 97.12 528 PHE A N 1
ATOM 3977 C CA . PHE A 1 528 ? -15.049 11.823 19.711 1.00 97.12 528 PHE A CA 1
ATOM 3978 C C . PHE A 1 528 ? -13.738 12.098 18.981 1.00 97.12 528 PHE A C 1
ATOM 3980 O O . PHE A 1 528 ? -13.089 11.178 18.480 1.00 97.12 528 PHE A O 1
ATOM 3987 N N . GLN A 1 529 ? -13.326 13.360 18.981 1.00 95.00 529 GLN A N 1
ATOM 3988 C CA . GLN A 1 529 ? -11.987 13.791 18.607 1.00 95.00 529 GLN A CA 1
ATOM 3989 C C . GLN A 1 529 ? -11.346 14.595 19.731 1.00 95.00 529 GLN A C 1
ATOM 3991 O O . GLN A 1 529 ? -12.022 15.350 20.432 1.00 95.00 529 GLN A O 1
ATOM 3996 N N . GLY A 1 530 ? -10.031 14.477 19.863 1.00 92.00 530 GLY A N 1
ATOM 3997 C CA . GLY A 1 530 ? -9.250 15.308 20.766 1.00 92.00 530 GLY A CA 1
ATOM 3998 C C . GLY A 1 530 ? -7.822 15.470 20.274 1.00 92.00 530 GLY A C 1
ATOM 3999 O O . GLY A 1 530 ? -7.228 14.535 19.732 1.00 92.00 530 GLY A O 1
ATOM 4000 N N . LEU A 1 531 ? -7.270 16.665 20.467 1.00 85.31 531 LEU A N 1
ATOM 4001 C CA . LEU A 1 531 ? -5.850 16.917 20.264 1.00 85.31 531 LEU A CA 1
ATOM 4002 C C . LEU A 1 531 ? -5.134 16.769 21.610 1.00 85.31 531 LEU A C 1
ATOM 4004 O O . LEU A 1 531 ? -5.559 17.379 22.592 1.00 85.31 531 LEU A O 1
ATOM 4008 N N . PRO A 1 532 ? -4.043 15.995 21.680 1.00 74.31 532 PRO A N 1
ATOM 4009 C CA . PRO A 1 532 ? -3.221 15.954 22.878 1.00 74.31 532 PRO A CA 1
ATOM 4010 C C . PRO A 1 532 ? -2.646 17.347 23.155 1.00 74.31 532 PRO A C 1
ATOM 4012 O O . PRO A 1 532 ? -1.992 17.935 22.291 1.00 74.31 532 PRO A O 1
ATOM 4015 N N . THR A 1 533 ? -2.852 17.867 24.360 1.00 66.19 533 THR A N 1
ATOM 4016 C CA . THR A 1 533 ? -2.246 19.125 24.809 1.00 66.19 533 THR A CA 1
ATOM 4017 C C . THR A 1 533 ? -0.966 18.852 25.602 1.00 66.19 533 THR A C 1
ATOM 4019 O O . THR A 1 533 ? -0.777 17.791 26.201 1.00 66.19 533 THR A O 1
ATOM 4022 N N . THR A 1 534 ? -0.044 19.815 25.596 1.00 54.94 534 THR A N 1
ATOM 4023 C CA . THR A 1 534 ? 1.115 19.840 26.500 1.00 54.94 534 THR A CA 1
ATOM 4024 C C . THR A 1 534 ? 1.005 21.066 27.402 1.00 54.94 534 THR A C 1
ATOM 4026 O O . THR A 1 534 ? 0.950 22.179 26.881 1.00 54.94 534 THR A O 1
ATOM 4029 N N . GLY A 1 535 ? 1.004 20.883 28.726 1.00 56.72 535 GLY A N 1
ATOM 4030 C CA . GLY A 1 535 ? 0.970 21.974 29.713 1.00 56.72 535 GLY A CA 1
ATOM 4031 C C . GLY A 1 535 ? -0.278 21.958 30.601 1.00 56.72 535 GLY A C 1
ATOM 4032 O O . GLY A 1 535 ? -0.935 20.931 30.714 1.00 56.72 535 GLY A O 1
ATOM 4033 N N . ASP A 1 536 ? -0.602 23.104 31.207 1.00 53.38 536 ASP A N 1
ATOM 4034 C CA . ASP A 1 536 ? -1.674 23.254 32.214 1.00 53.38 536 ASP A CA 1
ATOM 4035 C C . ASP A 1 536 ? -3.107 23.235 31.636 1.00 53.38 536 ASP A C 1
ATOM 4037 O O . ASP A 1 536 ? -4.084 23.379 32.373 1.00 53.38 536 ASP A O 1
ATOM 4041 N N . PHE A 1 537 ? -3.259 23.098 30.315 1.00 55.22 537 PHE A N 1
ATOM 4042 C CA . PHE A 1 537 ? -4.571 23.008 29.675 1.00 55.22 537 PHE A CA 1
ATOM 4043 C C . PHE A 1 537 ? -5.061 21.565 29.687 1.00 55.22 537 PHE A C 1
ATOM 4045 O O . PHE A 1 537 ? -4.457 20.700 29.047 1.00 55.22 537 PHE A O 1
ATOM 4052 N N . ALA A 1 538 ? -6.185 21.333 30.368 1.00 58.69 538 ALA A N 1
ATOM 4053 C CA . ALA A 1 538 ? -6.866 20.050 30.327 1.00 58.69 538 ALA A CA 1
ATOM 4054 C C . ALA A 1 538 ? -7.194 19.691 28.864 1.00 58.69 538 ALA A C 1
ATOM 4056 O O . ALA A 1 538 ? -7.728 20.534 28.137 1.00 58.69 538 ALA A O 1
ATOM 4057 N N . PRO A 1 539 ? -6.853 18.478 28.412 1.00 67.69 539 PRO A N 1
ATOM 4058 C CA . PRO A 1 539 ? -7.122 18.058 27.048 1.00 67.69 539 PRO A CA 1
ATOM 4059 C C . PRO A 1 539 ? -8.642 17.956 26.831 1.00 67.69 539 PRO A C 1
ATOM 4061 O O . PRO A 1 539 ? -9.337 17.263 27.574 1.00 67.69 539 PRO A O 1
ATOM 4064 N N . GLU A 1 540 ? -9.162 18.676 25.835 1.00 78.94 540 GLU A N 1
ATOM 4065 C CA . GLU A 1 540 ? -10.598 18.749 25.542 1.00 78.94 540 GLU A CA 1
ATOM 4066 C C . GLU A 1 540 ? -10.974 17.767 24.425 1.00 78.94 540 GLU A C 1
ATOM 4068 O O . GLU A 1 540 ? -10.317 17.692 23.382 1.00 78.94 540 GLU A O 1
ATOM 4073 N N . VAL A 1 541 ? -12.047 17.009 24.653 1.00 90.44 541 VAL A N 1
ATOM 4074 C CA . VAL A 1 541 ? -12.671 16.140 23.652 1.00 90.44 541 VAL A CA 1
ATOM 4075 C C . VAL A 1 541 ? -13.939 16.800 23.125 1.00 90.44 541 VAL A C 1
ATOM 4077 O O . VAL A 1 541 ? -14.708 17.387 23.881 1.00 90.44 541 VAL A O 1
ATOM 4080 N N . SER A 1 542 ? -14.175 16.685 21.822 1.00 92.62 542 SER A N 1
ATOM 4081 C CA . SER A 1 542 ? -15.382 17.186 21.160 1.00 92.62 542 SER A CA 1
ATOM 4082 C C . SER A 1 542 ? -16.003 16.108 20.280 1.00 92.62 542 SER A C 1
ATOM 4084 O O . SER A 1 542 ? -15.342 15.141 19.895 1.00 92.62 542 SER A O 1
ATOM 4086 N N . GLU A 1 543 ? -17.287 16.250 19.970 1.00 95.06 543 GLU A N 1
ATOM 4087 C CA . GLU A 1 543 ? -17.986 15.330 19.075 1.00 95.06 543 GLU A CA 1
ATOM 4088 C C . GLU A 1 543 ? -17.501 15.526 17.632 1.00 95.06 543 GLU A C 1
ATOM 4090 O O . GLU A 1 543 ? -17.615 16.609 17.053 1.00 95.06 543 GLU A O 1
ATOM 4095 N N . PHE A 1 544 ? -16.958 14.463 17.043 1.00 96.56 544 PHE A N 1
ATOM 4096 C CA . PHE A 1 544 ? -16.570 14.426 15.635 1.00 96.56 544 PHE A CA 1
ATOM 4097 C C . PHE A 1 544 ? -17.727 13.950 14.759 1.00 96.56 544 PHE A C 1
ATOM 4099 O O . PHE A 1 544 ? -18.024 14.548 13.720 1.00 96.56 544 PHE A O 1
ATOM 4106 N N . ALA A 1 545 ? -18.396 12.882 15.199 1.00 97.44 545 ALA A N 1
ATOM 4107 C CA . ALA A 1 545 ? -19.563 12.334 14.531 1.00 97.44 545 ALA A CA 1
ATOM 4108 C C . ALA A 1 545 ? -20.530 11.676 15.526 1.00 97.44 545 ALA A C 1
ATOM 4110 O O . ALA A 1 545 ? -20.102 10.981 16.444 1.00 97.44 545 ALA A O 1
ATOM 4111 N N . THR A 1 546 ? -21.831 11.868 15.328 1.00 97.31 546 THR A N 1
ATOM 4112 C CA . THR A 1 546 ? -22.907 11.359 16.193 1.00 97.31 546 THR A CA 1
ATOM 4113 C C . THR A 1 546 ? -23.988 10.654 15.377 1.00 97.31 546 THR A C 1
ATOM 4115 O O . THR A 1 546 ? -24.007 10.725 14.146 1.00 97.31 546 THR A O 1
ATOM 4118 N N . GLY A 1 547 ? -24.899 9.964 16.068 1.00 96.00 547 GLY A N 1
ATOM 4119 C CA . GLY A 1 547 ? -26.021 9.250 15.451 1.00 96.00 547 GLY A CA 1
ATOM 4120 C C . GLY A 1 547 ? -25.741 7.778 15.145 1.00 96.00 547 GLY A C 1
ATOM 4121 O O . GLY A 1 547 ? -26.558 7.144 14.479 1.00 96.00 547 GLY A O 1
ATOM 4122 N N . PHE A 1 548 ? -24.614 7.240 15.622 1.00 97.62 548 PHE A N 1
ATOM 4123 C CA . PHE A 1 548 ? -24.325 5.807 15.565 1.00 97.62 548 PHE A CA 1
ATOM 4124 C C . PHE A 1 548 ? -25.161 5.046 16.597 1.00 97.62 548 PHE A C 1
ATOM 4126 O O . PHE A 1 548 ? -25.532 5.600 17.637 1.00 97.62 548 PHE A O 1
ATOM 4133 N N . ILE A 1 549 ? -25.412 3.765 16.339 1.00 95.62 549 ILE A N 1
ATOM 4134 C CA . ILE A 1 549 ? -26.078 2.872 17.292 1.00 95.62 549 ILE A CA 1
ATOM 4135 C C . ILE A 1 549 ? -25.034 2.214 18.201 1.00 95.62 549 ILE A C 1
ATOM 4137 O O . ILE A 1 549 ? -25.148 2.283 19.424 1.00 95.62 549 ILE A O 1
ATOM 4141 N N . ASP A 1 550 ? -24.006 1.595 17.614 1.00 95.88 550 ASP A N 1
ATOM 4142 C CA . ASP A 1 550 ? -22.932 0.915 18.344 1.00 95.88 550 ASP A CA 1
ATOM 4143 C C . ASP A 1 550 ? -21.595 0.993 17.582 1.00 95.88 550 ASP A C 1
ATOM 4145 O O . ASP A 1 550 ? -21.195 0.027 16.922 1.00 95.88 550 ASP A O 1
ATOM 4149 N N . PRO A 1 551 ? -20.900 2.147 17.615 1.00 97.69 551 PRO A N 1
ATOM 4150 C CA . PRO A 1 551 ? -19.648 2.319 16.901 1.00 97.69 551 PRO A CA 1
ATOM 4151 C C . PRO A 1 551 ? -18.572 1.448 17.559 1.00 97.69 551 PRO A C 1
ATOM 4153 O O . PRO A 1 551 ? -18.210 1.652 18.718 1.00 97.69 551 PRO A O 1
ATOM 4156 N N . SER A 1 552 ? -18.078 0.456 16.826 1.00 97.12 552 SER A N 1
ATOM 4157 C CA . SER A 1 552 ? -17.301 -0.663 17.372 1.00 97.12 552 SER A CA 1
ATOM 4158 C C . SER A 1 552 ? -15.828 -0.644 16.968 1.00 97.12 552 SER A C 1
ATOM 4160 O O . SER A 1 552 ? -14.987 -1.150 17.705 1.00 97.12 552 SER A O 1
ATOM 4162 N N . ALA A 1 553 ? -15.500 -0.060 15.814 1.00 97.94 553 ALA A N 1
ATOM 4163 C CA . ALA A 1 553 ? -14.142 -0.021 15.282 1.00 97.94 553 ALA A CA 1
ATOM 4164 C C . ALA A 1 553 ? -13.906 1.202 14.394 1.00 97.94 553 ALA A C 1
ATOM 4166 O O . ALA A 1 553 ? -14.840 1.762 13.817 1.00 97.94 553 ALA A O 1
ATOM 4167 N N . LEU A 1 554 ? -12.635 1.584 14.264 1.00 98.12 554 LEU A N 1
ATOM 4168 C CA . LEU A 1 554 ? -12.178 2.708 13.452 1.00 98.12 554 LEU A CA 1
ATOM 4169 C C . LEU A 1 554 ? -11.025 2.280 12.540 1.00 98.12 554 LEU A C 1
ATOM 4171 O O . LEU A 1 554 ? -10.181 1.483 12.945 1.00 98.12 554 LEU A O 1
ATOM 4175 N N . ALA A 1 555 ? -10.945 2.860 11.344 1.00 97.12 555 ALA A N 1
ATOM 4176 C CA . ALA A 1 555 ? -9.762 2.796 10.484 1.00 97.12 555 ALA A CA 1
ATOM 4177 C C . ALA A 1 555 ? -9.595 4.097 9.690 1.00 97.12 555 ALA A C 1
ATOM 4179 O O . ALA A 1 555 ? -10.551 4.847 9.503 1.00 97.12 555 ALA A O 1
ATOM 4180 N N . VAL A 1 556 ? -8.383 4.362 9.199 1.00 95.69 556 VAL A N 1
ATOM 4181 C CA . VAL A 1 556 ? -8.099 5.511 8.326 1.00 95.69 556 VAL A CA 1
ATOM 4182 C C . VAL A 1 556 ? -7.556 5.003 6.998 1.00 95.69 556 VAL A C 1
ATOM 4184 O O . VAL A 1 556 ? -6.564 4.279 6.979 1.00 95.69 556 VAL A O 1
ATOM 4187 N N . GLY A 1 557 ? -8.208 5.388 5.902 1.00 94.56 557 GLY A N 1
ATOM 4188 C CA . GLY A 1 557 ? -7.797 5.104 4.531 1.00 94.56 557 GLY A CA 1
ATOM 4189 C C . GLY A 1 557 ? -6.485 5.783 4.143 1.00 94.56 557 GLY A C 1
ATOM 4190 O O . GLY A 1 557 ? -6.049 6.759 4.763 1.00 94.56 557 GLY A O 1
ATOM 4191 N N . LEU A 1 558 ? -5.855 5.300 3.069 1.00 92.88 558 LEU A N 1
ATOM 4192 C CA . LEU A 1 558 ? -4.663 5.947 2.501 1.00 92.88 558 LEU A CA 1
ATOM 4193 C C . LEU A 1 558 ? -4.954 7.375 2.028 1.00 92.88 558 LEU A C 1
ATOM 4195 O O . LEU A 1 558 ? -4.077 8.228 2.084 1.00 92.88 558 LEU A O 1
ATOM 4199 N N . ASP A 1 559 ? -6.192 7.623 1.613 1.00 91.75 559 ASP A N 1
ATOM 4200 C CA . ASP A 1 559 ? -6.761 8.907 1.210 1.00 91.75 559 ASP A CA 1
ATOM 4201 C C . ASP A 1 559 ? -7.206 9.787 2.394 1.00 91.75 559 ASP A C 1
ATOM 4203 O O . ASP A 1 559 ? -7.734 10.873 2.183 1.00 91.75 559 ASP A O 1
ATOM 4207 N N . GLY A 1 560 ? -7.008 9.347 3.641 1.00 92.75 560 GLY A N 1
ATOM 4208 C CA . GLY A 1 560 ? -7.425 10.075 4.841 1.00 92.75 560 GLY A CA 1
ATOM 4209 C C . GLY A 1 560 ? -8.907 9.923 5.192 1.00 92.75 560 GLY A C 1
ATOM 4210 O O . GLY A 1 560 ? -9.357 10.550 6.146 1.00 92.75 560 GLY A O 1
ATOM 4211 N N . THR A 1 561 ? -9.660 9.088 4.474 1.00 95.31 561 THR A N 1
ATOM 4212 C CA . THR A 1 561 ? -11.041 8.746 4.834 1.00 95.31 561 THR A CA 1
ATOM 4213 C C . THR A 1 561 ? -11.081 8.075 6.207 1.00 95.31 561 THR A C 1
ATOM 4215 O O . THR A 1 561 ? -10.314 7.146 6.460 1.00 95.31 561 THR A O 1
ATOM 4218 N N . VAL A 1 562 ? -11.983 8.505 7.092 1.00 97.25 562 VAL A N 1
ATOM 4219 C CA . VAL A 1 562 ? -12.202 7.853 8.394 1.00 97.25 562 VAL A CA 1
ATOM 4220 C C . VAL A 1 562 ? -13.348 6.856 8.259 1.00 97.25 562 VAL A C 1
ATOM 4222 O O . VAL A 1 562 ? -14.473 7.241 7.950 1.00 97.25 562 VAL A O 1
ATOM 4225 N N . TYR A 1 563 ? -13.071 5.579 8.498 1.00 98.38 563 TYR A N 1
ATOM 4226 C CA . TYR A 1 563 ? -14.060 4.505 8.506 1.00 98.38 563 TYR A CA 1
ATOM 4227 C C . TYR A 1 563 ? -14.493 4.197 9.936 1.00 98.38 563 TYR A C 1
ATOM 4229 O O . TYR A 1 563 ? -13.650 4.080 10.827 1.00 98.38 563 TYR A O 1
ATOM 4237 N N . VAL A 1 564 ? -15.797 4.028 10.136 1.00 98.69 564 VAL A N 1
ATOM 4238 C CA . VAL A 1 564 ? -16.424 3.698 11.418 1.00 98.69 564 VAL A CA 1
ATOM 4239 C C . VAL A 1 564 ? -17.314 2.479 11.216 1.00 98.69 564 VAL A C 1
ATOM 4241 O O . VAL A 1 564 ? -18.247 2.518 10.417 1.00 98.69 564 VAL A O 1
ATOM 4244 N N . ALA A 1 565 ? -17.034 1.389 11.922 1.00 98.50 565 ALA A N 1
ATOM 4245 C CA . ALA A 1 565 ? -17.941 0.248 11.979 1.00 98.50 565 ALA A CA 1
ATOM 4246 C C . ALA A 1 565 ? -19.058 0.553 12.979 1.00 98.50 565 ALA A C 1
ATOM 4248 O O . ALA A 1 565 ? -18.759 0.930 14.108 1.00 98.50 565 ALA A O 1
ATOM 4249 N N . ASP A 1 566 ? -20.314 0.371 12.581 1.00 97.81 566 ASP A N 1
ATOM 4250 C CA . ASP A 1 566 ? -21.477 0.431 13.467 1.00 97.81 566 ASP A CA 1
ATOM 4251 C C . ASP A 1 566 ? -22.078 -0.975 13.568 1.00 97.81 566 ASP A C 1
ATOM 4253 O O . ASP A 1 566 ? -22.762 -1.459 12.657 1.00 97.81 566 ASP A O 1
ATOM 4257 N N . ALA A 1 567 ? -21.747 -1.660 14.664 1.00 97.06 567 ALA A N 1
ATOM 4258 C CA . ALA A 1 567 ? -22.025 -3.078 14.844 1.00 97.06 567 ALA A CA 1
ATOM 4259 C C . ALA A 1 567 ? -23.528 -3.368 14.860 1.00 97.06 567 ALA A C 1
ATOM 4261 O O . ALA A 1 567 ? -23.988 -4.306 14.211 1.00 97.06 567 ALA A O 1
ATOM 4262 N N . ALA A 1 568 ? -24.299 -2.545 15.569 1.00 95.62 568 ALA A N 1
ATOM 4263 C CA . ALA A 1 568 ? -25.738 -2.729 15.708 1.00 95.62 568 ALA A CA 1
ATOM 4264 C C . ALA A 1 568 ? -26.510 -2.283 14.456 1.00 95.62 568 ALA A C 1
ATOM 4266 O O . ALA A 1 568 ? -27.590 -2.811 14.188 1.00 95.62 568 ALA A O 1
ATOM 4267 N N . ALA A 1 569 ? -25.955 -1.358 13.665 1.00 96.44 569 ALA A N 1
ATOM 4268 C CA . ALA A 1 569 ? -26.520 -0.982 12.370 1.00 96.44 569 ALA A CA 1
ATOM 4269 C C . ALA A 1 569 ? -26.150 -1.952 11.230 1.00 96.44 569 ALA A C 1
ATOM 4271 O O . ALA A 1 569 ? -26.717 -1.843 10.143 1.00 96.44 569 ALA A O 1
ATOM 4272 N N . ASN A 1 570 ? -25.231 -2.902 11.456 1.00 97.81 570 ASN A N 1
ATOM 4273 C CA . ASN A 1 570 ? -24.680 -3.798 10.431 1.00 97.81 570 ASN A CA 1
ATOM 4274 C C . ASN A 1 570 ? -24.080 -3.038 9.231 1.00 97.81 570 ASN A C 1
ATOM 4276 O O . ASN A 1 570 ? -24.294 -3.388 8.062 1.00 97.81 570 ASN A O 1
ATOM 4280 N N . GLN A 1 571 ? -23.370 -1.947 9.526 1.00 97.88 571 GLN A N 1
ATOM 4281 C CA . GLN A 1 571 ? -22.856 -1.009 8.531 1.00 97.88 571 GLN A CA 1
ATOM 4282 C C . GLN A 1 571 ? -21.417 -0.595 8.832 1.00 97.88 571 GLN A C 1
ATOM 4284 O O . GLN A 1 571 ? -20.961 -0.593 9.974 1.00 97.88 571 GLN A O 1
ATOM 4289 N N . VAL A 1 572 ? -20.710 -0.187 7.783 1.00 98.62 572 VAL A N 1
ATOM 4290 C CA . VAL A 1 572 ? -19.495 0.619 7.891 1.00 98.62 572 VAL A CA 1
ATOM 4291 C C . VAL A 1 572 ? -19.794 1.966 7.259 1.00 98.62 572 VAL A C 1
ATOM 4293 O O . VAL A 1 572 ? -20.185 2.043 6.094 1.00 98.62 572 VAL A O 1
ATOM 4296 N N . ILE A 1 573 ? -19.612 3.027 8.031 1.00 98.50 573 ILE A N 1
ATOM 4297 C CA . ILE A 1 573 ? -19.751 4.411 7.595 1.00 98.50 573 ILE A CA 1
ATOM 4298 C C . ILE A 1 573 ? -18.371 4.934 7.230 1.00 98.50 573 ILE A C 1
ATOM 4300 O O . ILE A 1 573 ? -17.385 4.616 7.895 1.00 98.50 573 ILE A O 1
ATOM 4304 N N . LYS A 1 574 ? -18.293 5.760 6.192 1.00 97.25 574 LYS A N 1
ATOM 4305 C CA . LYS A 1 574 ? -17.098 6.547 5.912 1.00 97.25 574 LYS A CA 1
ATOM 4306 C C . LYS A 1 574 ? -17.377 8.031 6.050 1.00 97.25 574 LYS A C 1
ATOM 4308 O O . LYS A 1 574 ? -18.449 8.507 5.681 1.00 97.25 574 LYS A O 1
ATOM 4313 N N . ILE A 1 575 ? -16.401 8.741 6.595 1.00 97.06 575 ILE A N 1
ATOM 4314 C CA . ILE A 1 575 ? -16.422 10.180 6.818 1.00 97.06 575 ILE A CA 1
ATOM 4315 C C . ILE A 1 575 ? -15.293 10.783 5.993 1.00 97.06 575 ILE A C 1
ATOM 4317 O O . ILE A 1 575 ? -14.130 10.392 6.115 1.00 97.06 575 ILE A O 1
ATOM 4321 N N . THR A 1 576 ? -15.661 11.725 5.135 1.00 94.56 576 THR A N 1
ATOM 4322 C CA . THR A 1 576 ? -14.776 12.351 4.154 1.00 94.56 576 THR A CA 1
ATOM 4323 C C . THR A 1 576 ? -14.953 13.867 4.221 1.00 94.56 576 THR A C 1
ATOM 4325 O O . THR A 1 576 ? -15.996 14.344 4.680 1.00 94.56 576 THR A O 1
ATOM 4328 N N . PRO A 1 577 ? -14.005 14.663 3.715 1.00 90.81 577 PRO A N 1
ATOM 4329 C CA . PRO A 1 577 ? -14.268 16.070 3.443 1.00 90.81 577 PRO A CA 1
ATOM 4330 C C . PRO A 1 577 ? -15.429 16.223 2.460 1.00 90.81 577 PRO A C 1
ATOM 4332 O O . PRO A 1 577 ? -15.653 15.368 1.595 1.00 90.81 577 PRO A O 1
ATOM 4335 N N . ARG A 1 578 ? -16.165 17.329 2.574 1.00 87.56 578 ARG A N 1
ATOM 4336 C CA . ARG A 1 578 ? -17.071 17.781 1.520 1.00 87.56 578 ARG A CA 1
ATOM 4337 C C . ARG A 1 578 ? -16.222 18.344 0.399 1.00 87.56 578 ARG A C 1
ATOM 4339 O O . ARG A 1 578 ? -15.703 19.450 0.501 1.00 87.56 578 ARG A O 1
ATOM 4346 N N . THR A 1 579 ? -16.132 17.613 -0.701 1.00 68.56 579 THR A N 1
ATOM 4347 C CA . THR A 1 579 ? -15.716 18.200 -1.973 1.00 68.56 579 THR A CA 1
ATOM 4348 C C . THR A 1 579 ? -16.740 19.264 -2.357 1.00 68.56 579 THR A C 1
ATOM 4350 O O . THR A 1 579 ? -17.850 18.945 -2.784 1.00 68.56 579 THR A O 1
ATOM 4353 N N . ILE A 1 580 ? -16.397 20.536 -2.151 1.00 53.84 580 ILE A N 1
ATOM 4354 C CA . ILE A 1 580 ? -17.142 21.646 -2.741 1.00 53.84 580 ILE A CA 1
ATOM 4355 C C . ILE A 1 580 ? -16.884 21.543 -4.244 1.00 53.84 580 ILE A C 1
ATOM 4357 O O . ILE A 1 580 ? -15.739 21.661 -4.673 1.00 53.84 580 ILE A O 1
ATOM 4361 N N . ASP A 1 581 ? -17.926 21.272 -5.030 1.00 41.28 581 ASP A N 1
ATOM 4362 C CA . ASP A 1 581 ? -17.852 21.286 -6.493 1.00 41.28 581 ASP A CA 1
ATOM 4363 C C . ASP A 1 581 ? -17.594 22.739 -6.922 1.00 41.28 581 ASP A C 1
ATOM 4365 O O . ASP A 1 581 ? -18.516 23.526 -7.132 1.00 41.28 581 ASP A O 1
ATOM 4369 N N . THR A 1 582 ? -16.325 23.148 -6.947 1.00 33.28 582 THR A N 1
ATOM 4370 C CA . THR A 1 582 ? -15.899 24.421 -7.530 1.00 33.28 582 THR A CA 1
ATOM 4371 C C . THR A 1 582 ? -15.811 24.227 -9.041 1.00 33.28 582 THR A C 1
ATOM 4373 O O . THR A 1 582 ? -14.716 24.143 -9.598 1.00 33.28 582 THR A O 1
ATOM 4376 N N . ARG A 1 583 ? -16.966 24.064 -9.688 1.00 31.48 583 ARG A N 1
ATOM 4377 C CA . ARG A 1 583 ? -17.103 24.216 -11.140 1.00 31.48 583 ARG A CA 1
ATOM 4378 C C . ARG A 1 583 ? -17.491 25.636 -11.495 1.00 31.48 583 ARG A C 1
ATOM 4380 O O . ARG A 1 583 ? -18.342 26.209 -10.777 1.00 31.48 583 ARG A O 1
#

Sequence (583 aa):
MWKWSLFLLVAVLVTVSLLPVQQAASAPFASPAFEQLWSAQKGARIDPWGSTPLAWRVEPYANAPGGRRLVQYFDRGRMELQSRGGAGNQDVTQGLLAWEMTTGQVALGDALTRPLAPPVMSIDGGDPDPGVPTYAGLSRVVQQPEADRSSSPEPISEWVDADGQVSDAPPPVPIRIGQYVPATGHNLPQVTVDLLNSRPFGDVSWMDVLGYPISEPYWALYRHDGAASPSLIQVFQRRILVYTPGLEPDRQFTVPNTGRHYYRWRYGAEATQLWPDVRPGRPVQPIVVSPGLQAGIYAEGIESPIGLALSPDGQLLILTAAGTLLKVNGEDASGAASSFTTFASGLVNPRGLAVYDGWVYASDDRGLIRFMDADGDGVAERSDRLSAEISPLPGPAGAPVIDEQGRIFVAGVPRGALLLSAEAQQPRVYQVTPPTVSPVGGEFRQPGPLMAWGRLLLAMEQADAAPARLVRVSTGDGTAALADEPVLTLPEGFVASAALVYSSQLWPELIPGTIFIAARGSDQGVVFQGLPTTGDFAPEVSEFATGFIDPSALAVGLDGTVYVADAAANQVIKITPRTIDTR